Protein AF-A0AAU2PTD8-F1 (afdb_monomer_lite)

Secondary structure (DSSP, 8-state):
------------------PPPPPPPPPPP-------------------------------------------TTSPPPPEEEEEEETTEEEEEETTSS-EEEEETT-SSPEEEESSEEEEEEETTEEEEEETTT--EEEE-SSTT-EEEEE---SEEEE-SS-EEEE-TTS--EEEE-SSTT-EEEEES--S-EEE-SSS-EEEE-TTT--EEEESSSEEEEE---SEEEE-SS-EEEE-TTS--EEEEETTTTEEEEEE---S-EEESSSEEEE-TTT--EEEE-SSTT-EEEEE---SEEEEETTEEEEE-TTSS-EEEEEEETTEEEEEEEE----PPPPPHHHHHHHHHHHSS-SHHHHHHHHHHHHHHHTT---TT-------SSSSS-GGGSTTT---HHHHHHHHHHHHHHHHHH-HHHHHHSTTTHHHHHHHHHHHHHHHHHTS-SSHHHHHHHHHHHHHHHHHHHHHH--

Structure (mmCIF, N/CA/C/O backbone):
data_AF-A0AAU2PTD8-F1
#
_entry.id   AF-A0AAU2PTD8-F1
#
loop_
_atom_site.group_PDB
_atom_site.id
_atom_site.type_symbol
_atom_site.label_atom_id
_atom_site.label_alt_id
_atom_site.label_comp_id
_atom_site.label_asym_id
_atom_site.label_entity_id
_atom_site.label_seq_id
_atom_site.pdbx_PDB_ins_code
_atom_site.Cartn_x
_atom_site.Cartn_y
_atom_site.Cartn_z
_atom_site.occupancy
_atom_site.B_iso_or_equiv
_atom_site.auth_seq_id
_atom_site.auth_comp_id
_atom_site.auth_asym_id
_atom_site.auth_atom_id
_atom_site.pdbx_PDB_model_num
ATOM 1 N N . MET A 1 1 ? 17.741 69.490 -45.801 1.00 30.36 1 MET A N 1
ATOM 2 C CA . MET A 1 1 ? 17.774 70.678 -44.924 1.00 30.36 1 MET A CA 1
ATOM 3 C C . MET A 1 1 ? 16.450 70.742 -44.170 1.00 30.36 1 MET A C 1
ATOM 5 O O . MET A 1 1 ? 15.466 70.949 -44.853 1.00 30.36 1 MET A O 1
ATOM 9 N N . ILE A 1 2 ? 16.490 70.520 -42.837 1.00 29.53 2 ILE A N 1
ATOM 10 C CA . ILE A 1 2 ? 15.666 71.114 -41.740 1.00 29.53 2 ILE A CA 1
ATOM 11 C C . ILE A 1 2 ? 14.113 70.952 -41.813 1.00 29.53 2 ILE A C 1
ATOM 13 O O . ILE A 1 2 ? 13.587 71.040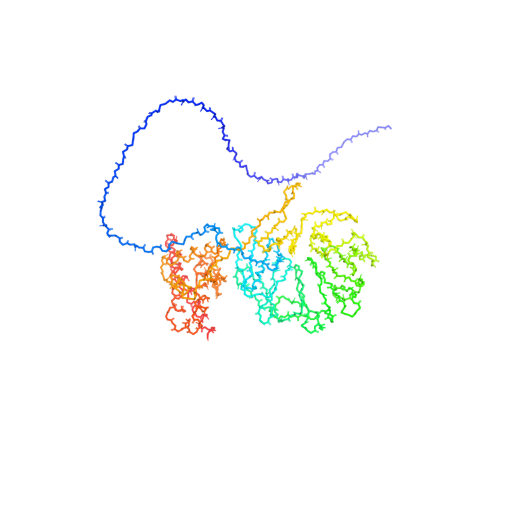 -42.914 1.00 29.53 2 ILE A O 1
ATOM 17 N N . PRO A 1 3 ? 13.312 70.846 -40.714 1.00 50.31 3 PRO A N 1
ATOM 18 C CA . PRO A 1 3 ? 13.574 70.595 -39.277 1.00 50.31 3 PRO A CA 1
ATOM 19 C C . PRO A 1 3 ? 12.683 69.512 -38.604 1.00 50.31 3 PRO A C 1
ATOM 21 O O . PRO A 1 3 ? 11.610 69.148 -39.076 1.00 50.31 3 PRO A O 1
ATOM 24 N N . SER A 1 4 ? 13.088 69.130 -37.387 1.00 35.03 4 SER A N 1
ATOM 25 C CA . SER A 1 4 ? 12.222 68.671 -36.287 1.00 35.03 4 SER A CA 1
ATOM 26 C C . SER A 1 4 ? 11.428 69.826 -35.659 1.00 35.03 4 SER A C 1
ATOM 28 O O . SER A 1 4 ? 12.061 70.827 -35.342 1.00 35.03 4 SER A O 1
ATOM 30 N N . VAL A 1 5 ? 10.133 69.651 -35.340 1.00 31.66 5 VAL A N 1
ATOM 31 C CA . VAL A 1 5 ? 9.431 70.294 -34.197 1.00 31.66 5 VAL A CA 1
ATOM 32 C C . VAL A 1 5 ? 8.249 69.418 -33.729 1.00 31.66 5 VAL A C 1
ATOM 34 O O . VAL A 1 5 ? 7.529 68.827 -34.526 1.00 31.66 5 VAL A O 1
ATOM 37 N N . CYS A 1 6 ? 8.100 69.357 -32.404 1.00 25.80 6 CYS A N 1
ATOM 38 C CA . CYS A 1 6 ? 7.093 68.716 -31.551 1.00 25.80 6 CYS A CA 1
ATOM 39 C C . CYS A 1 6 ? 5.627 69.165 -31.761 1.00 25.80 6 CYS A C 1
ATOM 41 O O . CYS A 1 6 ? 5.411 70.343 -32.016 1.00 25.80 6 CYS A O 1
ATOM 43 N N . HIS A 1 7 ? 4.633 68.316 -31.427 1.00 29.16 7 HIS A N 1
ATOM 44 C CA . HIS A 1 7 ? 3.738 68.498 -30.252 1.00 29.16 7 HIS A CA 1
ATOM 45 C C . HIS A 1 7 ? 2.638 67.415 -30.080 1.00 29.16 7 HIS A C 1
ATOM 47 O O . HIS A 1 7 ? 2.014 67.046 -31.062 1.00 29.16 7 HIS A O 1
ATOM 53 N N . ARG A 1 8 ? 2.411 67.037 -28.795 1.00 29.03 8 ARG A N 1
ATOM 54 C CA . ARG A 1 8 ? 1.146 66.757 -28.041 1.00 29.03 8 ARG A CA 1
ATOM 55 C C . ARG A 1 8 ? 0.090 65.785 -28.621 1.00 29.03 8 ARG A C 1
ATOM 57 O O . ARG A 1 8 ? -0.164 65.783 -29.808 1.00 29.03 8 ARG A O 1
ATOM 64 N N . ASP A 1 9 ? -0.670 64.995 -27.858 1.00 28.11 9 ASP A N 1
ATOM 65 C CA . ASP A 1 9 ? -0.844 64.807 -26.410 1.00 28.11 9 ASP A CA 1
ATOM 66 C C . ASP A 1 9 ? -1.723 63.557 -26.153 1.00 28.11 9 ASP A C 1
ATOM 68 O O . ASP A 1 9 ? -2.422 63.087 -27.049 1.00 28.11 9 ASP A O 1
ATOM 72 N N . THR A 1 10 ? -1.797 63.158 -24.879 1.00 31.73 10 THR A N 1
ATOM 73 C CA . THR A 1 10 ? -2.838 62.340 -24.206 1.00 31.73 10 THR A CA 1
ATOM 74 C C . THR A 1 10 ? -2.805 60.807 -24.307 1.00 31.73 10 THR A C 1
ATOM 76 O O . THR A 1 10 ? -2.897 60.202 -25.367 1.00 31.73 10 THR A O 1
ATOM 79 N N . GLY A 1 11 ? -2.762 60.171 -23.128 1.00 30.70 11 GLY A N 1
ATOM 80 C CA . GLY A 1 11 ? -2.991 58.736 -22.951 1.00 30.70 11 GLY A CA 1
ATOM 81 C C . GLY A 1 11 ? -2.596 58.235 -21.560 1.00 30.70 11 GLY A C 1
ATOM 82 O O . GLY A 1 11 ? -1.507 57.705 -21.376 1.00 30.70 11 GLY A O 1
ATOM 83 N N . GLN A 1 12 ? -3.472 58.437 -20.574 1.00 32.75 12 GLN A N 1
ATOM 84 C CA . GLN A 1 12 ? -3.375 57.884 -19.217 1.00 32.75 12 GLN A CA 1
ATOM 85 C C . GLN A 1 12 ? -3.265 56.346 -19.215 1.00 32.75 12 GLN A C 1
ATOM 87 O O . GLN A 1 12 ? -3.936 55.671 -19.988 1.00 32.75 12 GLN A O 1
ATOM 92 N N . GLY A 1 13 ? -2.481 55.794 -18.282 1.00 30.88 13 GLY A N 1
ATOM 93 C CA . GLY A 1 13 ? -2.400 54.351 -18.032 1.00 30.88 13 GLY A CA 1
ATOM 94 C C . GLY A 1 13 ? -1.381 53.998 -16.948 1.00 30.88 13 GLY A C 1
ATOM 95 O O . GLY A 1 13 ? -0.322 53.444 -17.232 1.00 30.88 13 GLY A O 1
ATOM 96 N N . THR A 1 14 ? -1.660 54.359 -15.695 1.00 33.62 14 THR A N 1
ATOM 97 C CA . THR A 1 14 ? -0.814 54.034 -14.540 1.00 33.62 14 THR A CA 1
ATOM 98 C C . THR A 1 14 ? -0.958 52.562 -14.137 1.00 33.62 14 THR A C 1
ATOM 100 O O . THR A 1 14 ? -2.019 52.084 -13.748 1.00 33.62 14 THR A O 1
ATOM 103 N N . SER A 1 15 ? 0.163 51.844 -14.213 1.00 31.89 15 SER A N 1
ATOM 104 C CA . SER A 1 15 ? 0.349 50.450 -13.800 1.00 31.89 15 SER A CA 1
ATOM 105 C C . SER A 1 15 ? 0.340 50.304 -12.272 1.00 31.89 15 SER A C 1
ATOM 107 O O . SER A 1 15 ? 1.250 50.782 -11.593 1.00 31.89 15 SER A O 1
ATOM 109 N N . THR A 1 16 ? -0.619 49.552 -11.731 1.00 31.94 16 THR A N 1
ATOM 110 C CA . THR A 1 16 ? -0.632 49.077 -10.338 1.00 31.94 16 THR A CA 1
ATOM 111 C C . THR A 1 16 ? -0.028 47.668 -10.254 1.00 31.94 16 THR A C 1
ATOM 113 O O . THR A 1 16 ? -0.615 46.694 -10.715 1.00 31.94 16 THR A O 1
ATOM 116 N N . ARG A 1 17 ? 1.153 47.535 -9.630 1.00 35.75 17 ARG A N 1
ATOM 117 C CA . ARG A 1 17 ? 1.683 46.257 -9.114 1.00 35.75 17 ARG A CA 1
ATOM 118 C C . ARG A 1 17 ? 1.595 46.272 -7.589 1.00 35.75 17 ARG A C 1
ATOM 120 O O . ARG A 1 17 ? 2.377 46.965 -6.941 1.00 35.75 17 ARG A O 1
ATOM 127 N N . HIS A 1 18 ? 0.705 45.471 -7.008 1.00 30.75 18 HIS A N 1
ATOM 128 C CA . HIS A 1 18 ? 0.739 45.170 -5.576 1.00 30.75 18 HIS A CA 1
ATOM 129 C C . HIS A 1 18 ? 1.688 43.992 -5.301 1.00 30.75 18 HIS A C 1
ATOM 131 O O . HIS A 1 18 ? 1.432 42.858 -5.691 1.00 30.75 18 HIS A O 1
ATOM 137 N N . ARG A 1 19 ? 2.802 44.279 -4.611 1.00 34.47 19 ARG A N 1
ATOM 138 C CA . ARG A 1 19 ? 3.629 43.292 -3.897 1.00 34.47 19 ARG A CA 1
ATOM 139 C C . ARG A 1 19 ? 2.979 42.985 -2.548 1.00 34.47 19 ARG A C 1
ATOM 141 O O . ARG A 1 19 ? 2.763 43.901 -1.757 1.00 34.47 19 ARG A O 1
ATOM 148 N N . ILE A 1 20 ? 2.747 41.708 -2.264 1.00 34.47 20 ILE A N 1
ATOM 149 C CA . ILE A 1 20 ? 2.309 41.223 -0.950 1.00 34.47 20 ILE A CA 1
ATOM 150 C C . ILE A 1 20 ? 3.534 41.060 -0.031 1.00 34.47 20 ILE A C 1
ATOM 152 O O . ILE A 1 20 ? 4.558 40.500 -0.424 1.00 34.47 20 ILE A O 1
ATOM 156 N N . ARG A 1 21 ? 3.428 41.613 1.186 1.00 29.44 21 ARG A N 1
ATOM 157 C CA . ARG A 1 21 ? 4.406 41.566 2.288 1.00 29.44 21 ARG A CA 1
ATOM 158 C C . ARG A 1 21 ? 4.310 40.236 3.052 1.00 29.44 21 ARG A C 1
ATOM 160 O O . ARG A 1 21 ? 3.214 39.822 3.403 1.00 29.44 21 ARG A O 1
ATOM 167 N N . LEU A 1 22 ? 5.457 39.657 3.413 1.00 38.09 22 LEU A N 1
ATOM 168 C CA . LEU A 1 22 ? 5.596 38.616 4.446 1.00 38.09 22 LEU A CA 1
ATOM 169 C C . LEU A 1 22 ? 6.032 39.245 5.791 1.00 38.09 22 LEU A C 1
ATOM 171 O O . LEU A 1 22 ? 6.786 40.226 5.776 1.00 38.09 22 LEU A O 1
ATOM 175 N N . PRO A 1 23 ? 5.608 38.711 6.955 1.00 41.09 23 PRO A N 1
ATOM 176 C CA . PRO A 1 23 ? 5.958 39.264 8.263 1.00 41.09 23 PRO A CA 1
ATOM 177 C C . PRO A 1 23 ? 7.328 38.788 8.789 1.00 41.09 23 PRO A C 1
ATOM 179 O O . PRO A 1 23 ? 7.708 37.623 8.683 1.00 41.09 23 PRO A O 1
ATOM 182 N N . ARG A 1 24 ? 8.059 39.731 9.402 1.00 32.91 24 ARG A N 1
ATOM 183 C CA . ARG A 1 24 ? 9.369 39.573 10.060 1.00 32.91 24 ARG A CA 1
ATOM 184 C C . ARG A 1 24 ? 9.270 38.729 11.342 1.00 32.91 24 ARG A C 1
ATOM 186 O O . ARG A 1 24 ? 8.546 39.107 12.259 1.00 32.91 24 ARG A O 1
ATOM 193 N N . ARG A 1 25 ? 10.084 37.671 11.465 1.00 35.69 25 ARG A N 1
ATOM 194 C CA . ARG A 1 25 ? 10.398 37.013 12.751 1.00 35.69 25 ARG A CA 1
ATOM 195 C C . ARG A 1 25 ? 11.592 37.703 13.422 1.00 35.69 25 ARG A C 1
ATOM 197 O O . ARG A 1 25 ? 12.616 37.937 12.785 1.00 35.69 25 ARG A O 1
ATOM 204 N N . ARG A 1 26 ? 11.435 38.041 14.706 1.00 34.62 26 ARG A N 1
ATOM 205 C CA . ARG A 1 26 ? 12.476 38.592 15.588 1.00 34.62 26 ARG A CA 1
ATOM 206 C C . ARG A 1 26 ? 13.475 37.496 15.972 1.00 34.62 26 ARG A C 1
ATOM 208 O O . ARG A 1 26 ? 13.079 36.439 16.447 1.00 34.62 26 ARG A O 1
ATOM 215 N N . THR A 1 27 ? 14.758 37.784 15.793 1.00 31.52 27 THR A N 1
ATOM 216 C CA . THR A 1 27 ? 15.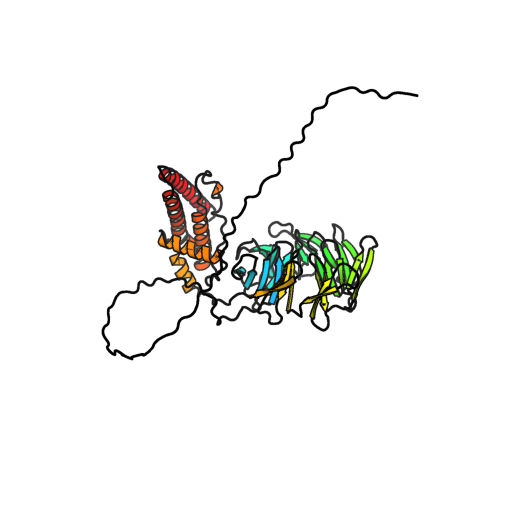895 37.010 16.300 1.00 31.52 27 THR A CA 1
ATOM 217 C C . THR A 1 27 ? 16.282 37.522 17.687 1.00 31.52 27 THR A C 1
ATOM 219 O O . THR A 1 27 ? 16.667 38.686 17.813 1.00 31.52 27 THR A O 1
ATOM 222 N N . SER A 1 28 ? 16.220 36.669 18.709 1.00 31.16 28 SER A N 1
ATOM 223 C CA . SER A 1 28 ? 16.804 36.947 20.026 1.00 31.16 28 SER A CA 1
ATOM 224 C C . SER A 1 28 ? 18.232 36.408 20.063 1.00 31.16 28 SER A C 1
ATOM 226 O O . SER A 1 28 ? 18.463 35.218 19.867 1.00 31.16 28 SER A O 1
ATOM 228 N N . ARG A 1 29 ? 19.188 37.317 20.269 1.00 31.12 29 ARG A N 1
ATOM 229 C CA . ARG A 1 29 ? 20.607 37.036 20.510 1.00 31.12 29 ARG A CA 1
ATOM 230 C C . ARG A 1 29 ? 20.781 36.640 21.979 1.00 31.12 29 ARG A C 1
ATOM 232 O O . ARG A 1 29 ? 20.329 37.383 22.844 1.00 31.12 29 ARG A O 1
ATOM 239 N N . ILE A 1 30 ? 21.461 35.529 22.255 1.00 30.81 30 ILE A N 1
ATOM 240 C CA . ILE A 1 30 ? 22.005 35.222 23.585 1.00 30.81 30 ILE A CA 1
ATOM 241 C C . ILE A 1 30 ? 23.521 35.377 23.484 1.00 30.81 30 ILE A C 1
ATOM 243 O O . ILE A 1 30 ? 24.163 34.762 22.634 1.00 30.81 30 ILE A O 1
ATOM 247 N N . ALA A 1 31 ? 24.052 36.286 24.298 1.00 27.58 31 ALA A N 1
ATOM 248 C CA . ALA A 1 31 ? 25.461 36.625 24.381 1.00 27.58 31 ALA A CA 1
ATOM 249 C C . ALA A 1 31 ? 26.183 35.701 25.369 1.00 27.58 31 ALA A C 1
ATOM 251 O O . ALA A 1 31 ? 25.667 35.384 26.438 1.00 27.58 31 ALA A O 1
ATOM 252 N N . CYS A 1 32 ? 27.395 35.314 24.985 1.00 24.17 32 CYS A N 1
ATOM 253 C CA . CYS A 1 32 ? 28.374 34.602 25.792 1.00 24.17 32 CYS A CA 1
ATOM 254 C C . CYS A 1 32 ? 28.997 35.572 26.809 1.00 24.17 32 CYS A C 1
ATOM 256 O O . CYS A 1 32 ? 29.481 36.625 26.399 1.00 24.17 32 CYS A O 1
ATOM 258 N N . TRP A 1 33 ? 29.032 35.213 28.093 1.00 25.52 33 TRP A N 1
ATOM 259 C CA . TRP A 1 33 ? 29.932 35.818 29.080 1.00 25.52 33 TRP A CA 1
ATOM 260 C C . TRP A 1 33 ? 30.565 34.714 29.925 1.00 25.52 33 TRP A C 1
ATOM 262 O O . TRP A 1 33 ? 29.876 33.926 30.566 1.00 25.52 33 TRP A O 1
ATOM 272 N N . SER A 1 34 ? 31.892 34.670 29.875 1.00 27.75 34 SER A N 1
ATOM 273 C CA . SER A 1 34 ? 32.759 33.872 30.734 1.00 27.75 34 SER A CA 1
ATOM 274 C C . SER A 1 34 ? 32.911 34.555 32.093 1.00 27.75 34 SER A C 1
ATOM 276 O O . SER A 1 34 ? 33.095 35.772 32.138 1.00 27.75 34 SER A O 1
ATOM 278 N N . LEU A 1 35 ? 32.940 33.788 33.187 1.00 29.16 35 LEU A N 1
ATOM 279 C CA . LEU A 1 35 ? 33.516 34.253 34.451 1.00 29.16 35 LEU A CA 1
ATOM 280 C C . LEU A 1 35 ? 34.161 33.096 35.234 1.00 29.16 35 LEU A C 1
ATOM 282 O O . LEU A 1 35 ? 33.493 32.188 35.710 1.00 29.16 35 LEU A O 1
ATOM 286 N N . VAL A 1 36 ? 35.496 33.149 35.235 1.00 29.03 36 VAL A N 1
ATOM 287 C CA . VAL A 1 36 ? 36.481 32.931 36.310 1.00 29.03 36 VAL A CA 1
ATOM 288 C C . VAL A 1 36 ? 36.145 31.958 37.454 1.00 29.03 36 VAL A C 1
ATOM 290 O O . VAL A 1 36 ? 35.213 32.147 38.227 1.00 29.03 36 VAL A O 1
ATOM 293 N N . ALA A 1 37 ? 37.047 30.986 37.614 1.00 30.36 37 ALA A N 1
ATOM 294 C CA . ALA A 1 37 ? 37.188 30.094 38.757 1.00 30.36 37 ALA A CA 1
ATOM 295 C C . ALA A 1 37 ? 37.747 30.798 40.009 1.00 30.36 37 ALA A C 1
ATOM 297 O O . ALA A 1 37 ? 38.669 31.607 39.909 1.00 30.36 37 ALA A O 1
ATOM 298 N N . ALA A 1 38 ? 37.282 30.382 41.189 1.00 29.92 38 ALA A N 1
ATOM 299 C CA . ALA A 1 38 ? 38.000 30.540 42.450 1.00 29.92 38 ALA A CA 1
ATOM 300 C C . ALA A 1 38 ? 37.833 29.273 43.308 1.00 29.92 38 ALA A C 1
ATOM 302 O O . ALA A 1 38 ? 36.726 28.785 43.523 1.00 29.92 38 ALA A O 1
ATOM 303 N N . LEU A 1 39 ? 38.971 28.737 43.745 1.00 31.95 39 LEU A N 1
ATOM 304 C CA . LEU A 1 39 ? 39.145 27.621 44.675 1.00 31.95 39 LEU A CA 1
ATOM 305 C C . LEU A 1 39 ? 38.942 28.093 46.124 1.00 31.95 39 LEU A C 1
ATOM 307 O O . LEU A 1 39 ? 39.404 29.185 46.443 1.00 31.95 39 LEU A O 1
ATOM 311 N N . ALA A 1 40 ? 38.382 27.243 46.999 1.00 31.17 40 ALA A N 1
ATOM 312 C CA . ALA A 1 40 ? 38.982 26.847 48.291 1.00 31.17 40 ALA A CA 1
ATOM 313 C C . ALA A 1 40 ? 37.997 26.112 49.229 1.00 31.17 40 ALA A C 1
ATOM 315 O O . ALA A 1 40 ? 36.891 26.586 49.461 1.00 31.17 40 ALA A O 1
ATOM 316 N N . GLY A 1 41 ? 38.502 25.031 49.848 1.00 30.06 41 GLY A N 1
ATOM 317 C CA . GLY A 1 41 ? 38.097 24.484 51.157 1.00 30.06 41 GLY A CA 1
ATOM 318 C C . GLY A 1 41 ? 36.835 23.610 51.150 1.00 30.06 41 GLY A C 1
ATOM 319 O O . GLY A 1 41 ? 35.798 24.028 50.672 1.00 30.06 41 GLY A O 1
ATOM 320 N N . GLY A 1 42 ? 36.794 22.383 51.662 1.00 32.41 42 GLY A N 1
ATOM 321 C CA . GLY A 1 42 ? 37.681 21.698 52.590 1.00 32.41 42 GLY A CA 1
ATOM 322 C C . GLY A 1 42 ? 36.838 21.027 53.681 1.00 32.41 42 GLY A C 1
ATOM 323 O O . GLY A 1 42 ? 36.066 21.697 54.352 1.00 32.41 42 GLY A O 1
ATOM 324 N N . VAL A 1 43 ? 37.095 19.732 53.884 1.00 34.81 43 VAL A N 1
ATOM 325 C CA . VAL A 1 43 ? 36.770 18.898 55.060 1.00 34.81 43 VAL A CA 1
ATOM 326 C C . VAL A 1 43 ? 35.331 18.369 55.174 1.00 34.81 43 VAL A C 1
ATOM 328 O O . VAL A 1 43 ? 34.383 19.081 55.484 1.00 34.81 43 VAL A O 1
ATOM 331 N N . GLY A 1 44 ? 35.206 17.054 54.971 1.00 30.86 44 GLY A N 1
ATOM 332 C CA . GLY A 1 44 ? 34.010 16.278 55.272 1.00 30.86 44 GLY A CA 1
ATOM 333 C C . GLY A 1 44 ? 33.955 15.803 56.722 1.00 30.86 44 GLY A C 1
ATOM 334 O O . GLY A 1 44 ? 34.986 15.663 57.373 1.00 30.86 44 GLY A O 1
ATOM 335 N N . TRP A 1 45 ? 32.742 15.492 57.174 1.00 32.59 45 TRP A N 1
ATOM 336 C CA . TRP A 1 45 ? 32.458 14.621 58.312 1.00 32.59 45 TRP A CA 1
ATOM 337 C C . TRP A 1 45 ? 31.225 13.776 57.984 1.00 32.59 45 TRP A C 1
ATOM 339 O O . TRP A 1 45 ? 30.209 14.286 57.516 1.00 32.59 45 TRP A O 1
ATOM 349 N N . ALA A 1 46 ? 31.358 12.469 58.193 1.00 37.09 46 ALA A N 1
ATOM 350 C CA . ALA A 1 46 ? 30.306 11.476 58.048 1.00 37.09 46 ALA A CA 1
ATOM 351 C C . ALA A 1 46 ? 29.415 11.461 59.293 1.00 37.09 46 ALA A C 1
ATOM 353 O O . ALA A 1 46 ? 29.944 11.430 60.401 1.00 37.09 46 ALA A O 1
ATOM 354 N N . ILE A 1 47 ? 28.092 11.394 59.116 1.00 35.59 47 ILE A N 1
ATOM 355 C CA . ILE A 1 47 ? 27.159 10.922 60.147 1.00 35.59 47 ILE A CA 1
ATOM 356 C C . ILE A 1 47 ? 26.037 10.140 59.449 1.00 35.59 47 ILE A C 1
ATOM 358 O O . ILE A 1 47 ? 25.267 10.687 58.662 1.00 35.59 47 ILE A O 1
ATOM 362 N N . THR A 1 48 ? 25.980 8.839 59.718 1.00 40.78 48 THR A N 1
ATOM 363 C CA . THR A 1 48 ? 24.826 7.968 59.462 1.00 40.78 48 THR A CA 1
ATOM 364 C C . THR A 1 48 ? 23.689 8.303 60.430 1.00 40.78 48 THR A C 1
ATOM 366 O O . THR A 1 48 ? 23.942 8.733 61.555 1.00 40.78 48 THR A O 1
ATOM 369 N N . PRO A 1 49 ? 22.436 7.993 60.065 1.00 40.69 49 PRO A N 1
ATOM 370 C CA . PRO A 1 49 ? 21.575 7.419 61.089 1.00 40.69 49 PRO A CA 1
ATOM 371 C C . PRO A 1 49 ? 20.827 6.179 60.600 1.00 40.69 49 PRO A C 1
ATOM 373 O O . PRO A 1 49 ? 20.106 6.176 59.605 1.00 40.69 49 PRO A O 1
ATOM 376 N N . THR A 1 50 ? 21.003 5.120 61.378 1.00 35.00 50 THR A N 1
ATOM 377 C CA . THR A 1 50 ? 20.112 3.971 61.517 1.00 35.00 50 THR A CA 1
ATOM 378 C C . THR A 1 50 ? 18.861 4.359 62.310 1.00 35.00 50 THR A C 1
ATOM 380 O O . THR A 1 50 ? 18.982 5.025 63.337 1.00 35.00 50 THR A O 1
ATOM 383 N N . GLY A 1 51 ? 17.689 3.859 61.913 1.00 33.09 51 GLY A N 1
ATOM 384 C CA . GLY A 1 51 ? 16.487 3.840 62.757 1.00 33.09 51 GLY A CA 1
ATOM 385 C C . GLY A 1 51 ? 15.197 3.536 61.974 1.00 33.09 51 GLY A C 1
ATOM 386 O O . GLY A 1 51 ? 14.891 4.286 61.050 1.00 33.09 51 GLY A O 1
ATOM 387 N N . PRO A 1 52 ? 14.439 2.469 62.305 1.00 47.47 52 PRO A N 1
ATOM 388 C CA . PRO A 1 52 ? 13.181 2.116 61.639 1.00 47.47 52 PRO A CA 1
ATOM 389 C C . PRO A 1 52 ? 11.938 2.539 62.449 1.00 47.47 52 PRO A C 1
ATOM 391 O O . PRO A 1 52 ? 11.991 2.509 63.675 1.00 47.47 52 PRO A O 1
ATOM 394 N N . ALA A 1 53 ? 10.830 2.869 61.759 1.00 31.70 53 ALA A N 1
ATOM 395 C CA . ALA A 1 53 ? 9.402 2.701 62.142 1.00 31.70 53 ALA A CA 1
ATOM 396 C C . ALA A 1 53 ? 8.492 3.707 61.385 1.00 31.70 53 ALA A C 1
ATOM 398 O O . ALA A 1 53 ? 8.983 4.759 60.981 1.00 31.70 53 ALA A O 1
ATOM 399 N N . PRO A 1 54 ? 7.154 3.528 61.326 1.00 38.69 54 PRO A N 1
ATOM 400 C CA . PRO A 1 54 ? 6.362 2.311 61.146 1.00 38.69 54 PRO A CA 1
ATOM 401 C C . PRO A 1 54 ? 5.339 2.446 59.986 1.00 38.69 54 PRO A C 1
ATOM 403 O O . PRO A 1 54 ? 5.226 3.470 59.317 1.00 38.69 54 PRO A O 1
ATOM 406 N N . ALA A 1 55 ? 4.587 1.368 59.755 1.00 36.12 55 ALA A N 1
ATOM 407 C CA . ALA A 1 55 ? 3.534 1.249 58.754 1.00 36.12 55 ALA A CA 1
ATOM 408 C C . ALA A 1 55 ? 2.396 2.272 58.938 1.00 36.12 55 ALA A C 1
ATOM 410 O O . ALA A 1 55 ? 1.767 2.337 59.993 1.00 36.12 55 ALA A O 1
ATOM 411 N N . GLY A 1 56 ? 2.092 3.006 57.867 1.00 28.72 56 GLY A N 1
ATOM 412 C CA . GLY A 1 56 ? 0.869 3.783 57.700 1.00 28.72 56 GLY A CA 1
ATOM 413 C C . GLY A 1 56 ? 0.133 3.293 56.460 1.00 28.72 56 GLY A C 1
ATOM 414 O O . GLY A 1 56 ? 0.595 3.493 55.338 1.00 28.72 56 GLY A O 1
ATOM 415 N N . ALA A 1 57 ? -0.992 2.616 56.670 1.00 38.16 57 ALA A N 1
ATOM 416 C CA . ALA A 1 57 ? -1.928 2.256 55.619 1.00 38.16 57 ALA A CA 1
ATOM 417 C C . ALA A 1 57 ? -2.610 3.526 55.087 1.00 38.16 57 ALA A C 1
ATOM 419 O O . ALA A 1 57 ? -3.304 4.220 55.826 1.00 38.16 57 ALA A O 1
ATOM 420 N N . ALA A 1 58 ? -2.434 3.809 53.800 1.00 32.12 58 ALA A N 1
ATOM 421 C CA . ALA A 1 58 ? -3.279 4.725 53.047 1.00 32.12 58 ALA A CA 1
ATOM 422 C C . ALA A 1 58 ? -3.475 4.129 51.650 1.00 32.12 58 ALA A C 1
ATOM 424 O O . ALA A 1 58 ? -2.509 3.769 50.975 1.00 32.12 58 ALA A O 1
ATOM 425 N N . GLY A 1 59 ? -4.742 3.938 51.280 1.00 29.62 59 GLY A N 1
ATOM 426 C CA . GLY A 1 59 ? -5.174 3.218 50.089 1.00 29.62 59 GLY A CA 1
ATOM 427 C C . GLY A 1 59 ? -4.543 3.745 48.804 1.00 29.62 59 GLY A C 1
ATOM 428 O O . GLY A 1 59 ? -4.543 4.945 48.533 1.00 29.62 59 GLY A O 1
ATOM 429 N N . ARG A 1 60 ? -4.032 2.817 47.991 1.00 30.06 60 ARG A N 1
ATOM 430 C CA . ARG A 1 60 ? -3.712 3.083 46.592 1.00 30.06 60 ARG A CA 1
ATOM 431 C C . ARG A 1 60 ? -5.026 3.187 45.827 1.00 30.06 60 ARG A C 1
ATOM 433 O O . ARG A 1 60 ? -5.743 2.206 45.678 1.00 30.06 60 ARG A O 1
ATOM 440 N N . ALA A 1 61 ? -5.338 4.391 45.361 1.00 30.72 61 ALA A N 1
ATOM 441 C CA . ALA A 1 61 ? -6.132 4.542 44.159 1.00 30.72 61 ALA A CA 1
ATOM 442 C C . ALA A 1 61 ? -5.271 4.017 43.004 1.00 30.72 61 ALA A C 1
ATOM 444 O O . ALA A 1 61 ? -4.232 4.607 42.700 1.00 30.72 61 ALA A O 1
ATOM 445 N N . ASP A 1 62 ? -5.672 2.897 42.408 1.00 30.34 62 ASP A N 1
ATOM 446 C CA . ASP A 1 62 ? -5.053 2.356 41.202 1.00 30.34 62 ASP A CA 1
ATOM 447 C C . ASP A 1 62 ? -5.379 3.277 40.021 1.00 30.34 62 ASP A C 1
ATOM 449 O O . ASP A 1 62 ? -6.303 3.063 39.237 1.00 30.34 62 ASP A O 1
ATOM 453 N N . THR A 1 63 ? -4.623 4.364 39.898 1.00 30.64 63 THR A N 1
ATOM 454 C CA . THR A 1 63 ? -4.504 5.084 38.640 1.00 30.64 63 THR A CA 1
ATOM 455 C C . THR A 1 63 ? -3.659 4.225 37.710 1.00 30.64 63 THR A C 1
ATOM 457 O O . THR A 1 63 ? -2.433 4.189 37.806 1.00 30.64 63 THR A O 1
ATOM 460 N N . VAL A 1 64 ? -4.317 3.529 36.780 1.00 33.94 64 VAL A N 1
ATOM 461 C CA . VAL A 1 64 ? -3.659 2.979 35.589 1.00 33.94 64 VAL A CA 1
ATOM 462 C C . VAL A 1 64 ? -3.173 4.171 34.765 1.00 33.94 64 VAL A C 1
ATOM 464 O O . VAL A 1 64 ? -3.862 4.702 33.895 1.00 33.94 64 VAL A O 1
ATOM 467 N N . ALA A 1 65 ? -1.994 4.673 35.120 1.00 32.50 65 ALA A N 1
ATOM 468 C CA . ALA A 1 65 ? -1.266 5.628 34.319 1.00 32.50 65 ALA A CA 1
ATOM 469 C C . ALA A 1 65 ? -0.828 4.895 33.053 1.00 32.50 65 ALA A C 1
ATOM 471 O O . ALA A 1 65 ? -0.077 3.923 33.115 1.00 32.50 65 ALA A O 1
ATOM 472 N N . ILE A 1 66 ? -1.303 5.368 31.902 1.00 37.94 66 ILE A N 1
ATOM 473 C CA . ILE A 1 66 ? -0.747 4.992 30.608 1.00 37.94 66 ILE A CA 1
ATOM 474 C C . ILE A 1 66 ? 0.691 5.513 30.628 1.00 37.94 66 ILE A C 1
ATOM 476 O O . ILE A 1 66 ? 0.940 6.698 30.393 1.00 37.94 66 ILE A O 1
ATOM 480 N N . ALA A 1 67 ? 1.635 4.655 31.008 1.00 31.80 67 ALA A N 1
ATOM 481 C CA . ALA A 1 67 ? 3.040 4.956 30.860 1.00 31.80 67 ALA A CA 1
ATOM 482 C C . ALA A 1 67 ? 3.272 5.107 29.357 1.00 31.80 67 ALA A C 1
ATOM 484 O O . ALA A 1 67 ? 3.132 4.151 28.596 1.00 31.80 67 ALA A O 1
ATOM 485 N N . ALA A 1 68 ? 3.572 6.329 28.918 1.00 34.94 68 ALA A N 1
ATOM 486 C CA . ALA A 1 68 ? 4.169 6.534 27.615 1.00 34.94 68 ALA A CA 1
ATOM 487 C C . ALA A 1 68 ? 5.464 5.720 27.622 1.00 34.94 68 ALA A C 1
ATOM 489 O O . ALA A 1 68 ? 6.431 6.102 28.282 1.00 34.94 68 ALA A O 1
ATOM 490 N N . ALA A 1 69 ? 5.440 4.563 26.964 1.00 33.34 69 ALA A N 1
ATOM 491 C CA . ALA A 1 69 ? 6.614 3.744 26.759 1.00 33.34 69 ALA A CA 1
ATOM 492 C C . ALA A 1 69 ? 7.594 4.565 25.915 1.00 33.34 69 ALA A C 1
ATOM 494 O O . ALA A 1 69 ? 7.533 4.591 24.687 1.00 33.34 69 ALA A O 1
ATOM 495 N N . ALA A 1 70 ? 8.479 5.296 26.592 1.00 32.31 70 ALA A N 1
ATOM 496 C CA . ALA A 1 70 ? 9.774 5.616 26.032 1.00 32.31 70 ALA A CA 1
ATOM 497 C C . ALA A 1 70 ? 10.387 4.281 25.602 1.00 32.31 70 ALA A C 1
ATOM 499 O O . ALA A 1 70 ? 10.321 3.319 26.364 1.00 32.31 70 ALA A O 1
ATOM 500 N N . ALA A 1 71 ? 10.889 4.218 24.369 1.00 33.38 71 ALA A N 1
ATOM 501 C CA . ALA A 1 71 ? 11.424 3.009 23.762 1.00 33.38 71 ALA A CA 1
ATOM 502 C C . ALA A 1 71 ? 12.386 2.289 24.724 1.00 33.38 71 ALA A C 1
ATOM 504 O O . ALA A 1 71 ? 13.535 2.698 24.888 1.00 33.38 71 ALA A O 1
ATOM 505 N N . SER A 1 72 ? 11.897 1.236 25.384 1.00 35.00 72 SER A N 1
ATOM 506 C CA . SER A 1 72 ? 12.744 0.304 26.117 1.00 35.00 72 SER A CA 1
ATOM 507 C C . SER A 1 72 ? 13.601 -0.459 25.101 1.00 35.00 72 SER A C 1
ATOM 509 O O . SER A 1 72 ? 13.078 -0.837 24.050 1.00 35.00 72 SER A O 1
ATOM 511 N N . PRO A 1 73 ? 14.885 -0.737 25.388 1.00 41.84 73 PRO A N 1
ATOM 512 C CA . PRO A 1 73 ? 15.775 -1.446 24.464 1.00 41.84 73 PRO A CA 1
ATOM 513 C C . PRO A 1 73 ? 15.411 -2.927 24.237 1.00 41.84 73 PRO A C 1
ATOM 515 O O . PRO A 1 73 ? 16.057 -3.585 23.428 1.00 41.84 73 PRO A O 1
ATOM 518 N N . ASP A 1 74 ? 14.390 -3.449 24.928 1.00 41.16 74 ASP A N 1
ATOM 519 C CA . ASP A 1 74 ? 14.142 -4.890 25.067 1.00 41.16 74 ASP A CA 1
ATOM 520 C C . ASP A 1 74 ? 13.002 -5.448 24.198 1.00 41.16 74 ASP A C 1
ATOM 522 O O . ASP A 1 74 ? 12.694 -6.638 24.276 1.00 41.16 74 ASP A O 1
ATOM 526 N N . HIS A 1 75 ? 12.389 -4.641 23.326 1.00 48.72 75 HIS A N 1
ATOM 527 C CA . HIS A 1 75 ? 11.477 -5.168 22.307 1.00 48.72 75 HIS A CA 1
ATOM 528 C C . HIS A 1 75 ? 12.207 -5.290 20.965 1.00 48.72 75 HIS A C 1
ATOM 530 O O . HIS A 1 75 ? 12.598 -4.269 20.394 1.00 48.72 75 HIS A O 1
ATOM 536 N N . PRO A 1 76 ? 12.413 -6.507 20.426 1.00 66.50 76 PRO A N 1
ATOM 537 C CA . PRO A 1 76 ? 13.072 -6.656 19.139 1.00 66.50 76 PRO A CA 1
ATOM 538 C C . PRO A 1 76 ? 12.223 -5.983 18.057 1.00 66.50 76 PRO A C 1
ATOM 540 O O . PRO A 1 76 ? 11.036 -6.265 17.932 1.00 66.50 76 PRO A O 1
ATOM 543 N N . ASN A 1 77 ? 12.836 -5.112 17.254 1.00 81.94 77 ASN A N 1
ATOM 544 C CA . ASN A 1 77 ? 12.183 -4.520 16.086 1.00 81.94 77 ASN A CA 1
ATOM 545 C C . ASN A 1 77 ? 11.556 -5.604 15.203 1.00 81.94 77 ASN A C 1
ATOM 547 O O . ASN A 1 77 ? 12.194 -6.637 14.949 1.00 81.94 77 ASN A O 1
ATOM 551 N N . VAL A 1 78 ? 10.352 -5.337 14.696 1.00 89.56 78 VAL A N 1
ATOM 552 C CA . VAL A 1 78 ? 9.665 -6.221 13.749 1.00 89.56 78 VAL A CA 1
ATOM 553 C C . VAL A 1 78 ? 10.527 -6.366 12.495 1.00 89.56 78 VAL A C 1
ATOM 555 O O . VAL A 1 78 ? 10.931 -5.376 11.881 1.00 89.56 78 VAL A O 1
ATOM 558 N N . ALA A 1 79 ? 10.841 -7.609 12.126 1.00 94.12 79 ALA A N 1
ATOM 559 C CA . ALA A 1 79 ? 11.518 -7.896 10.869 1.00 94.12 79 ALA A CA 1
ATOM 560 C C . ALA A 1 79 ? 10.529 -7.730 9.710 1.00 94.12 79 ALA A C 1
ATOM 562 O O . ALA A 1 79 ? 9.386 -8.173 9.802 1.00 94.12 79 ALA A O 1
ATOM 563 N N . MET A 1 80 ? 10.964 -7.107 8.619 1.00 96.25 80 MET A N 1
ATOM 564 C CA . MET A 1 80 ? 10.106 -6.779 7.478 1.00 96.25 80 MET A CA 1
ATOM 565 C C . MET A 1 80 ? 10.436 -7.640 6.258 1.00 96.25 80 MET A C 1
ATOM 567 O O . MET A 1 80 ? 11.595 -7.947 5.971 1.00 96.25 80 MET A O 1
ATOM 571 N N . GLU A 1 81 ? 9.417 -8.012 5.495 1.00 97.25 81 GLU A N 1
ATOM 572 C CA . GLU A 1 81 ? 9.594 -8.769 4.260 1.00 97.25 81 GLU A CA 1
ATOM 573 C C . GLU A 1 81 ? 9.631 -7.896 3.014 1.00 97.25 81 GLU A C 1
ATOM 575 O O . GLU A 1 81 ? 10.507 -8.072 2.161 1.00 97.25 81 GLU A O 1
ATOM 580 N N . GLN A 1 82 ? 8.690 -6.963 2.926 1.00 98.12 82 GLN A N 1
ATOM 581 C CA . GLN A 1 82 ? 8.465 -6.127 1.758 1.00 98.12 82 GLN A CA 1
ATOM 582 C C . GLN A 1 82 ? 8.314 -4.675 2.197 1.00 98.12 82 GLN A C 1
ATOM 584 O O . GLN A 1 82 ? 7.701 -4.399 3.226 1.00 98.12 82 GLN A O 1
ATOM 589 N N . ILE A 1 83 ? 8.820 -3.752 1.379 1.00 98.44 83 ILE A N 1
ATOM 590 C CA . ILE A 1 83 ? 8.464 -2.335 1.457 1.00 98.44 83 ILE A CA 1
ATOM 591 C C . ILE A 1 83 ? 7.846 -1.875 0.137 1.00 98.44 83 ILE A C 1
ATOM 593 O O . ILE A 1 83 ? 8.273 -2.306 -0.936 1.00 98.44 83 ILE A O 1
ATOM 597 N N . VAL A 1 84 ? 6.851 -0.997 0.216 1.00 98.00 84 VAL A N 1
ATOM 598 C CA . VAL A 1 84 ? 6.291 -0.248 -0.919 1.00 98.00 84 VAL A CA 1
ATOM 599 C C . VAL A 1 84 ? 6.173 1.224 -0.530 1.00 98.00 84 VAL A C 1
ATOM 601 O O . VAL A 1 84 ? 6.151 1.546 0.654 1.00 98.00 84 VAL A O 1
ATOM 604 N N . ALA A 1 85 ? 6.125 2.128 -1.504 1.00 96.56 85 ALA A N 1
ATOM 605 C CA . ALA A 1 85 ? 6.007 3.560 -1.249 1.00 96.56 85 ALA A CA 1
ATOM 606 C C . ALA A 1 85 ? 4.815 4.129 -2.015 1.00 96.56 85 ALA A C 1
ATOM 608 O O . ALA A 1 85 ? 4.580 3.735 -3.159 1.00 96.56 85 ALA A O 1
ATOM 609 N N . ALA A 1 86 ? 4.086 5.039 -1.376 1.00 95.19 86 ALA A N 1
ATOM 610 C CA . ALA A 1 86 ? 2.953 5.742 -1.959 1.00 95.19 86 ALA A CA 1
ATOM 611 C C . ALA A 1 86 ? 2.898 7.168 -1.405 1.00 95.19 86 ALA A C 1
ATOM 613 O O . ALA A 1 86 ? 2.995 7.358 -0.193 1.00 95.19 86 ALA A O 1
ATOM 614 N N . GLY A 1 87 ? 2.768 8.159 -2.285 1.00 92.88 87 GLY A N 1
ATOM 615 C CA . GLY A 1 87 ? 2.908 9.569 -1.937 1.00 92.88 87 GLY A CA 1
ATOM 616 C C . GLY A 1 87 ? 4.229 9.813 -1.213 1.00 92.88 87 GLY A C 1
ATOM 617 O O . GLY A 1 87 ? 5.285 9.400 -1.705 1.00 92.88 87 GLY A O 1
ATOM 618 N N . ASP A 1 88 ? 4.130 10.406 -0.025 1.00 92.31 88 ASP A N 1
ATOM 619 C CA . ASP A 1 88 ? 5.249 10.701 0.880 1.00 92.31 88 ASP A CA 1
ATOM 620 C C . ASP A 1 88 ? 5.428 9.647 2.000 1.00 92.31 88 ASP A C 1
ATOM 622 O O . ASP A 1 88 ? 6.234 9.830 2.920 1.00 92.31 88 ASP A O 1
ATOM 626 N N . SER A 1 89 ? 4.680 8.540 1.933 1.00 95.38 89 SER A N 1
ATOM 627 C CA . SER A 1 89 ? 4.705 7.445 2.906 1.00 95.38 89 SER A CA 1
ATOM 628 C C . SER A 1 89 ? 5.462 6.218 2.388 1.00 95.38 89 SER A C 1
ATOM 630 O O . SER A 1 89 ? 5.489 5.900 1.192 1.00 95.38 89 SER A O 1
ATOM 632 N N . VAL A 1 90 ? 6.016 5.453 3.328 1.00 97.44 90 VAL A N 1
ATOM 633 C CA . VAL A 1 90 ? 6.521 4.095 3.103 1.00 97.44 90 VAL A CA 1
ATOM 634 C C . VAL A 1 90 ? 5.728 3.106 3.944 1.00 97.44 90 VAL A C 1
ATOM 636 O O . VAL A 1 90 ? 5.445 3.342 5.117 1.00 97.44 90 VAL A O 1
ATOM 639 N N . PHE A 1 91 ? 5.389 1.978 3.335 1.00 98.06 91 PHE A N 1
ATOM 640 C CA . PHE A 1 91 ? 4.653 0.895 3.961 1.00 98.06 91 PHE A CA 1
ATOM 641 C C . PHE A 1 91 ? 5.528 -0.345 4.012 1.00 98.06 91 PHE A C 1
ATOM 643 O O . PHE A 1 91 ? 6.245 -0.642 3.055 1.00 98.06 91 PHE A O 1
ATOM 650 N N . ALA A 1 92 ? 5.455 -1.076 5.117 1.00 98.06 92 ALA A N 1
ATOM 651 C CA . ALA A 1 92 ? 6.235 -2.276 5.350 1.00 98.06 92 ALA A CA 1
ATOM 652 C C . ALA A 1 92 ? 5.339 -3.447 5.755 1.00 98.06 92 ALA A C 1
ATOM 654 O O . ALA A 1 92 ? 4.550 -3.336 6.692 1.00 98.06 92 ALA A O 1
ATOM 655 N N . LEU A 1 93 ? 5.495 -4.577 5.069 1.00 98.19 93 LEU A N 1
ATOM 656 C CA . LEU A 1 93 ? 4.902 -5.854 5.453 1.00 98.19 93 LEU A CA 1
ATOM 657 C C . LEU A 1 93 ? 5.841 -6.569 6.427 1.00 98.19 93 LEU A C 1
ATOM 659 O O . LEU A 1 93 ? 7.024 -6.744 6.119 1.00 98.19 93 LEU A O 1
ATOM 663 N N . ALA A 1 94 ? 5.329 -6.985 7.582 1.00 96.69 94 ALA A N 1
ATOM 664 C CA . ALA A 1 94 ? 6.068 -7.807 8.534 1.00 96.69 94 ALA A CA 1
ATOM 665 C C . ALA A 1 94 ? 6.419 -9.180 7.938 1.00 96.69 94 ALA A C 1
ATOM 667 O O . ALA A 1 94 ? 5.663 -9.737 7.145 1.00 96.69 94 ALA A O 1
ATOM 668 N N . ALA A 1 95 ? 7.558 -9.745 8.335 1.00 95.81 95 ALA A N 1
ATOM 669 C CA . ALA A 1 95 ? 8.043 -11.027 7.819 1.00 95.81 95 ALA A CA 1
ATOM 670 C C . ALA A 1 95 ? 7.202 -12.241 8.246 1.00 95.81 95 ALA A C 1
ATOM 672 O O . ALA A 1 95 ? 7.290 -13.294 7.627 1.00 95.81 95 ALA A O 1
ATOM 673 N N . ASP A 1 96 ? 6.373 -12.099 9.277 1.00 94.38 96 ASP A N 1
ATOM 674 C CA . ASP A 1 96 ? 5.370 -13.093 9.680 1.00 94.38 96 ASP A CA 1
ATOM 675 C C . ASP A 1 96 ? 4.019 -12.914 8.959 1.00 94.38 96 ASP A C 1
ATOM 677 O O . ASP A 1 96 ? 3.079 -13.678 9.192 1.00 94.38 96 ASP A O 1
ATOM 681 N N . HIS A 1 97 ? 3.919 -11.897 8.095 1.00 95.31 97 HIS A N 1
ATOM 682 C CA . HIS A 1 97 ? 2.727 -11.510 7.338 1.00 95.31 97 HIS A CA 1
ATOM 683 C C . HIS A 1 97 ? 1.547 -11.083 8.217 1.00 95.31 97 HIS A C 1
ATOM 685 O O . HIS A 1 97 ? 0.447 -10.918 7.706 1.00 95.31 97 HIS A O 1
ATOM 691 N N . GLN A 1 98 ? 1.746 -10.851 9.520 1.00 93.31 98 GLN A N 1
ATOM 692 C CA . GLN A 1 98 ? 0.657 -10.544 10.460 1.00 93.31 98 GLN A CA 1
ATOM 693 C C . GLN A 1 98 ? 0.319 -9.054 10.555 1.00 93.31 98 GLN A C 1
ATOM 695 O O . GLN A 1 98 ? -0.670 -8.673 11.192 1.00 93.31 98 GLN A O 1
ATOM 700 N N . ALA A 1 99 ? 1.132 -8.190 9.948 1.00 93.88 99 ALA A N 1
ATOM 701 C CA . ALA A 1 99 ? 0.921 -6.756 10.012 1.00 93.88 99 ALA A CA 1
ATOM 702 C C . ALA A 1 99 ? 1.516 -6.001 8.823 1.00 93.88 99 ALA A C 1
ATOM 704 O O . ALA A 1 99 ? 2.604 -6.315 8.333 1.00 93.88 99 ALA A O 1
ATOM 705 N N . VAL A 1 100 ? 0.823 -4.933 8.436 1.00 96.81 100 VAL A N 1
ATOM 706 C CA . VAL A 1 100 ? 1.346 -3.868 7.579 1.00 96.81 100 VAL A CA 1
ATOM 707 C C . VAL A 1 100 ? 1.489 -2.613 8.419 1.00 96.81 100 VAL A C 1
ATOM 709 O O . VAL A 1 100 ? 0.566 -2.241 9.149 1.00 96.81 100 VAL A O 1
ATOM 712 N N . TYR A 1 101 ? 2.630 -1.951 8.285 1.00 95.88 101 TYR A N 1
ATOM 713 C CA . TYR A 1 101 ? 2.935 -0.704 8.967 1.00 95.88 101 TYR A CA 1
ATOM 714 C C . TYR A 1 101 ? 3.141 0.429 7.973 1.00 95.88 101 TYR A C 1
ATOM 716 O O . TYR A 1 101 ? 3.699 0.207 6.903 1.00 95.88 101 TYR A O 1
ATOM 724 N N . GLU A 1 102 ? 2.744 1.635 8.350 1.00 96.12 102 GLU A N 1
ATOM 725 C CA . GLU A 1 102 ? 3.005 2.877 7.630 1.00 96.12 102 GLU A CA 1
ATOM 726 C C . GLU A 1 102 ? 3.990 3.745 8.417 1.00 96.12 102 GLU A C 1
ATOM 728 O O . GLU A 1 102 ? 3.942 3.803 9.649 1.00 96.12 102 GLU A O 1
ATOM 733 N N . TRP A 1 103 ? 4.864 4.438 7.693 1.00 95.19 103 TRP A N 1
ATOM 734 C CA . TRP A 1 103 ? 5.611 5.581 8.194 1.00 95.19 103 TRP A CA 1
ATOM 735 C C . TRP A 1 103 ? 5.501 6.746 7.215 1.00 95.19 103 TRP A C 1
ATOM 737 O O . TRP A 1 103 ? 5.764 6.583 6.019 1.00 95.19 103 TRP A O 1
ATOM 747 N N . SER A 1 104 ? 5.191 7.928 7.738 1.00 91.75 104 SER A N 1
ATOM 748 C CA . SER A 1 104 ? 5.154 9.181 6.982 1.00 91.75 104 SER A CA 1
ATOM 749 C C . SER A 1 104 ? 5.906 10.312 7.685 1.00 91.75 104 SER A C 1
ATOM 751 O O . SER A 1 104 ? 6.186 10.278 8.890 1.00 91.75 104 SER A O 1
ATOM 753 N N . GLU A 1 105 ? 6.282 11.338 6.918 1.00 83.56 105 GLU A N 1
ATOM 754 C CA . GLU A 1 105 ? 6.967 12.499 7.478 1.00 83.56 105 GLU A CA 1
ATOM 755 C C . GLU A 1 105 ? 6.070 13.231 8.492 1.00 83.56 105 GLU A C 1
ATOM 757 O O . GLU A 1 105 ? 4.939 13.607 8.207 1.00 83.56 105 GLU A O 1
ATOM 762 N N . GLY A 1 106 ? 6.590 13.440 9.704 1.00 79.94 106 GLY A N 1
ATOM 763 C CA . GLY A 1 106 ? 5.851 14.054 10.812 1.00 79.94 106 GLY A CA 1
ATOM 764 C C . GLY A 1 106 ? 5.256 13.052 11.805 1.00 79.94 106 GLY A C 1
ATOM 765 O O . GLY A 1 106 ? 4.906 13.456 12.915 1.00 79.94 106 GLY A O 1
ATOM 766 N N . GLN A 1 107 ? 5.219 11.756 11.476 1.00 82.12 107 GLN A N 1
ATOM 767 C CA . GLN A 1 107 ? 4.892 10.712 12.446 1.00 82.12 107 GLN A CA 1
ATOM 768 C C . GLN A 1 107 ? 6.075 10.435 13.379 1.00 82.12 107 GLN A C 1
ATOM 770 O O . GLN A 1 107 ? 7.240 10.416 12.972 1.00 82.12 107 GLN A O 1
ATOM 775 N N . ALA A 1 108 ? 5.767 10.213 14.659 1.00 78.56 108 ALA A N 1
ATOM 776 C CA . ALA A 1 108 ? 6.776 9.869 15.657 1.00 78.56 108 ALA A CA 1
ATOM 777 C C . ALA A 1 108 ? 7.242 8.410 15.527 1.00 78.56 108 ALA A C 1
ATOM 779 O O . ALA A 1 108 ? 8.412 8.124 15.765 1.00 78.56 108 ALA A O 1
ATOM 780 N N . ASN A 1 109 ? 6.337 7.506 15.142 1.00 86.94 109 ASN A N 1
ATOM 781 C CA . ASN A 1 109 ? 6.564 6.064 15.085 1.00 86.94 109 ASN A CA 1
ATOM 782 C C . ASN A 1 109 ? 5.882 5.456 13.857 1.00 86.94 109 ASN A C 1
ATOM 784 O O . ASN A 1 109 ? 4.998 6.069 13.265 1.00 86.94 109 ASN A O 1
ATOM 788 N N . TRP A 1 110 ? 6.268 4.223 13.529 1.00 92.75 110 TRP A N 1
ATOM 789 C CA . TRP A 1 110 ? 5.536 3.382 12.586 1.00 92.75 110 TRP A CA 1
ATOM 790 C C . TRP A 1 110 ? 4.156 3.029 13.142 1.00 92.75 110 TRP A C 1
ATOM 792 O O . TRP A 1 110 ? 4.048 2.547 14.271 1.00 92.75 110 TRP A O 1
ATOM 802 N N . GLN A 1 111 ? 3.115 3.215 12.339 1.00 90.44 111 GLN A N 1
ATOM 803 C CA . GLN A 1 111 ? 1.740 2.893 12.705 1.00 90.44 111 GLN A CA 1
ATOM 804 C C . GLN A 1 111 ? 1.316 1.575 12.062 1.00 90.44 111 GLN A C 1
ATOM 806 O O . GLN A 1 111 ? 1.509 1.392 10.866 1.00 90.44 111 GLN A O 1
ATOM 811 N N . LYS A 1 112 ? 0.715 0.650 12.822 1.00 91.38 112 LYS A N 1
ATOM 812 C CA . LYS A 1 112 ? 0.074 -0.532 12.226 1.00 91.38 112 LYS A CA 1
ATOM 813 C C . LYS A 1 112 ? -1.193 -0.083 11.499 1.00 91.38 112 LYS A C 1
ATOM 815 O O . LYS A 1 112 ? -2.059 0.532 12.116 1.00 91.38 112 LYS A O 1
ATOM 820 N N . VAL A 1 113 ? -1.294 -0.399 10.212 1.00 92.44 113 VAL A N 1
ATOM 821 C CA . VAL A 1 113 ? -2.413 0.011 9.348 1.00 92.44 113 VAL A CA 1
ATOM 822 C C . VAL A 1 113 ? -3.233 -1.162 8.827 1.00 92.44 113 VAL A C 1
ATOM 824 O O . VAL A 1 113 ? -4.364 -0.953 8.401 1.00 92.44 113 VAL A O 1
ATOM 827 N N . LYS A 1 114 ? -2.704 -2.390 8.859 1.00 92.94 114 LYS A N 1
ATOM 828 C CA . LYS A 1 114 ? -3.437 -3.617 8.508 1.00 92.94 114 LYS A CA 1
ATOM 829 C C . LYS A 1 114 ? -2.917 -4.804 9.315 1.00 92.94 114 LYS A C 1
ATOM 831 O O . LYS A 1 114 ? -1.757 -4.808 9.729 1.00 92.94 114 LYS A O 1
ATOM 836 N N . GLY A 1 115 ? -3.769 -5.807 9.516 1.00 91.62 115 GLY A N 1
ATOM 837 C CA . GLY A 1 115 ? -3.383 -7.135 9.998 1.00 91.62 115 GLY A CA 1
ATOM 838 C C . GLY A 1 115 ? -2.834 -8.043 8.889 1.00 91.62 115 GLY A C 1
ATOM 839 O O . GLY A 1 115 ? -2.162 -7.575 7.965 1.00 91.62 115 GLY A O 1
ATOM 840 N N . ALA A 1 116 ? -3.158 -9.334 8.995 1.00 94.31 116 ALA A N 1
ATOM 841 C CA . ALA A 1 116 ? -2.739 -10.416 8.106 1.00 94.31 116 ALA A CA 1
ATOM 842 C C . ALA A 1 116 ? -2.784 -10.035 6.611 1.00 94.31 116 ALA A C 1
ATOM 844 O O . ALA A 1 116 ? -3.827 -9.656 6.079 1.00 94.31 116 ALA A O 1
ATOM 845 N N . THR A 1 117 ? -1.639 -10.086 5.931 1.00 97.69 117 THR A N 1
ATOM 846 C CA . THR A 1 117 ? -1.479 -9.611 4.548 1.00 97.69 117 THR A CA 1
ATOM 847 C C . THR A 1 117 ? -0.426 -10.438 3.827 1.00 97.69 117 THR A C 1
ATOM 849 O O . THR A 1 117 ? 0.686 -10.575 4.313 1.00 97.69 117 THR A O 1
ATOM 852 N N . GLN A 1 118 ? -0.740 -10.932 2.631 1.00 97.31 118 GLN A N 1
ATOM 853 C CA . GLN A 1 118 ? 0.189 -11.743 1.841 1.00 97.31 118 GLN A CA 1
ATOM 854 C C . GLN A 1 118 ? 1.215 -10.900 1.072 1.00 97.31 118 GLN A C 1
ATOM 856 O O . GLN A 1 118 ? 2.360 -11.308 0.888 1.00 97.31 118 GLN A O 1
ATOM 861 N N . LYS A 1 119 ? 0.789 -9.759 0.518 1.00 97.94 119 LYS A N 1
ATOM 862 C CA . LYS A 1 119 ? 1.627 -8.939 -0.368 1.00 97.94 119 LYS A CA 1
ATOM 863 C C . LYS A 1 119 ? 1.095 -7.522 -0.495 1.00 97.94 119 LYS A C 1
ATOM 865 O O . LYS A 1 119 ? -0.116 -7.310 -0.448 1.00 97.94 119 LYS A O 1
ATOM 870 N N . LEU A 1 120 ? 1.996 -6.575 -0.735 1.00 98.50 120 LEU A N 1
ATOM 871 C CA . LEU A 1 120 ? 1.675 -5.178 -1.006 1.00 98.50 120 LEU A CA 1
ATOM 872 C C . LEU A 1 120 ? 1.945 -4.786 -2.463 1.00 98.50 120 LEU A C 1
ATOM 874 O O . LEU A 1 120 ? 2.892 -5.264 -3.094 1.00 98.50 120 LEU A O 1
ATOM 878 N N . TYR A 1 121 ? 1.143 -3.851 -2.961 1.00 97.62 121 TYR A N 1
ATOM 879 C CA . TYR A 1 121 ? 1.354 -3.112 -4.204 1.00 97.62 121 TYR A CA 1
ATOM 880 C C . TYR A 1 121 ? 1.112 -1.625 -3.938 1.00 97.62 121 TYR A C 1
ATOM 882 O O . TYR A 1 121 ? 0.334 -1.274 -3.055 1.00 97.62 121 TYR A O 1
ATOM 890 N N . ALA A 1 122 ? 1.750 -0.742 -4.698 1.00 95.94 122 ALA A N 1
ATOM 891 C CA . ALA A 1 122 ? 1.555 0.696 -4.549 1.00 95.94 122 ALA A CA 1
ATOM 892 C C . ALA A 1 122 ? 1.696 1.422 -5.887 1.00 95.94 122 ALA A C 1
ATOM 894 O O . ALA A 1 122 ? 2.386 0.944 -6.789 1.00 95.94 122 ALA A O 1
ATOM 895 N N . GLY A 1 123 ? 1.029 2.568 -6.001 1.00 92.06 123 GLY A N 1
ATOM 896 C CA . GLY A 1 123 ? 1.131 3.475 -7.139 1.00 92.06 123 GLY A CA 1
ATOM 897 C C . GLY A 1 123 ? 0.511 4.833 -6.812 1.00 92.06 123 GLY A C 1
ATOM 898 O O . GLY A 1 123 ? -0.576 4.896 -6.236 1.00 92.06 123 GLY A O 1
ATOM 899 N N . GLY A 1 124 ? 1.216 5.917 -7.162 1.00 89.75 124 GLY A N 1
ATOM 900 C CA . GLY A 1 124 ? 0.879 7.277 -6.714 1.00 89.75 124 GLY A CA 1
ATOM 901 C C . GLY A 1 124 ? 0.702 7.325 -5.205 1.00 89.75 124 GLY A C 1
ATOM 902 O O . GLY A 1 124 ? 1.589 6.887 -4.489 1.00 89.75 124 GLY A O 1
ATOM 903 N N . ASP A 1 125 ? -0.462 7.779 -4.748 1.00 92.25 125 ASP A N 1
ATOM 904 C CA . ASP A 1 125 ? -0.780 7.944 -3.323 1.00 92.25 125 ASP A CA 1
ATOM 905 C C . ASP A 1 125 ? -1.595 6.774 -2.750 1.00 92.25 125 ASP A C 1
ATOM 907 O O . ASP A 1 125 ? -2.208 6.890 -1.694 1.00 92.25 125 ASP A O 1
ATOM 911 N N . THR A 1 126 ? -1.681 5.645 -3.462 1.00 94.62 126 THR A N 1
ATOM 912 C CA . THR A 1 126 ? -2.505 4.503 -3.042 1.00 94.62 126 THR A CA 1
ATOM 913 C C . THR A 1 126 ? -1.677 3.247 -2.814 1.00 94.62 126 THR A C 1
ATOM 915 O O . THR A 1 126 ? -0.848 2.863 -3.643 1.00 94.62 126 THR A O 1
ATOM 918 N N . VAL A 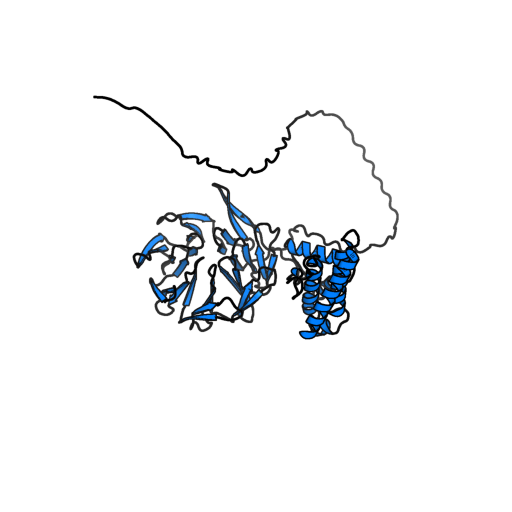1 127 ? -1.991 2.557 -1.717 1.00 97.81 127 VAL A N 1
ATOM 919 C CA . VAL A 1 127 ? -1.498 1.215 -1.398 1.00 97.81 127 VAL A CA 1
ATOM 920 C C . VAL A 1 127 ? -2.621 0.197 -1.526 1.00 97.81 127 VAL A C 1
ATOM 922 O O . VAL A 1 127 ? -3.781 0.455 -1.191 1.00 97.81 127 VAL A O 1
ATOM 925 N N . TYR A 1 128 ? -2.245 -0.981 -2.001 1.00 98.25 128 TYR A N 1
ATOM 926 C CA . TYR A 1 128 ? -3.096 -2.148 -2.112 1.00 98.25 128 TYR A CA 1
ATOM 927 C C . TYR A 1 128 ? -2.454 -3.318 -1.375 1.00 98.25 128 TYR A C 1
ATOM 929 O O . TYR A 1 128 ? -1.230 -3.470 -1.372 1.00 98.25 128 TYR A O 1
ATOM 937 N N . ALA A 1 129 ? -3.286 -4.159 -0.780 1.00 98.38 129 ALA A N 1
ATOM 938 C CA . ALA A 1 129 ? -2.869 -5.337 -0.041 1.00 98.38 129 ALA A CA 1
ATOM 939 C C . ALA A 1 129 ? -3.619 -6.563 -0.558 1.00 98.38 129 ALA A C 1
ATOM 941 O O . ALA A 1 129 ? -4.803 -6.476 -0.872 1.00 98.38 129 ALA A O 1
ATOM 942 N N . ILE A 1 130 ? -2.929 -7.695 -0.633 1.00 98.31 130 ILE A N 1
ATOM 943 C CA . ILE A 1 130 ? -3.553 -8.994 -0.880 1.00 98.31 130 ILE A CA 1
ATOM 944 C C . ILE A 1 130 ? -3.888 -9.614 0.467 1.00 98.31 130 ILE A C 1
ATOM 946 O O . ILE A 1 130 ? -2.991 -9.848 1.281 1.00 98.31 130 ILE A O 1
ATOM 950 N N . GLU A 1 131 ? -5.174 -9.842 0.704 1.00 96.44 131 GLU A N 1
ATOM 951 C CA . GLU A 1 131 ? -5.682 -10.445 1.929 1.00 96.44 131 GLU A CA 1
ATOM 952 C C . GLU A 1 131 ? -5.115 -11.860 2.090 1.00 96.44 131 GLU A C 1
ATOM 954 O O . GLU A 1 131 ? -5.165 -12.679 1.166 1.00 96.44 131 GLU A O 1
ATOM 959 N N . GLN A 1 132 ? -4.571 -12.159 3.270 1.00 93.75 132 GLN A N 1
ATOM 960 C CA . GLN A 1 132 ? -4.076 -13.500 3.557 1.00 93.75 132 GLN A CA 1
ATOM 961 C C . GLN A 1 132 ? -5.258 -14.480 3.641 1.00 93.75 132 GLN A C 1
ATOM 963 O O . GLN A 1 132 ? -6.251 -14.226 4.315 1.00 93.75 132 GLN A O 1
ATOM 968 N N . GLY A 1 133 ? -5.160 -15.620 2.956 1.00 92.81 133 GLY A N 1
ATOM 969 C CA . GLY A 1 133 ? -6.211 -16.641 2.936 1.00 92.81 133 GLY A CA 1
ATOM 970 C C . GLY A 1 133 ? -7.143 -16.521 1.731 1.00 92.81 133 GLY A C 1
ATOM 971 O O . GLY A 1 133 ? -7.122 -17.413 0.887 1.00 92.81 133 GLY A O 1
ATOM 972 N N . SER A 1 134 ? -7.933 -15.444 1.618 1.00 95.38 134 SER A N 1
ATOM 973 C CA . SER A 1 134 ? -8.852 -15.290 0.473 1.00 95.38 134 SER A CA 1
ATOM 974 C C . SER A 1 134 ? -8.132 -14.921 -0.824 1.00 95.38 134 SER A C 1
ATOM 976 O O . SER A 1 134 ? -8.600 -15.283 -1.901 1.00 95.38 134 SER A O 1
ATOM 978 N N . GLY A 1 135 ? -6.997 -14.219 -0.729 1.00 96.12 135 GLY A N 1
ATOM 979 C CA . GLY A 1 135 ? -6.280 -13.670 -1.878 1.00 96.12 135 GLY A CA 1
ATOM 980 C C . GLY A 1 135 ? -6.957 -12.443 -2.493 1.00 96.12 135 GLY A C 1
ATOM 981 O O . GLY A 1 135 ? -6.520 -11.984 -3.546 1.00 96.12 135 GLY A O 1
ATOM 982 N N . ASP A 1 136 ? -8.011 -11.913 -1.869 1.00 97.94 136 ASP A N 1
ATOM 983 C CA . ASP A 1 136 ? -8.702 -10.716 -2.344 1.00 97.94 136 ASP A CA 1
ATOM 984 C C . ASP A 1 136 ? -7.773 -9.498 -2.348 1.00 97.94 136 ASP A C 1
ATOM 986 O O . ASP A 1 136 ? -6.913 -9.340 -1.479 1.00 97.94 136 ASP A O 1
ATOM 990 N N . ILE A 1 137 ? -7.974 -8.598 -3.309 1.00 98.25 137 ILE A N 1
ATOM 991 C CA . ILE A 1 137 ? -7.268 -7.321 -3.347 1.00 98.25 137 ILE A CA 1
ATOM 992 C C . ILE A 1 137 ? -8.057 -6.247 -2.597 1.00 98.25 137 ILE A C 1
ATOM 994 O O . ILE A 1 137 ? -9.224 -5.950 -2.877 1.00 98.25 137 ILE A O 1
ATOM 998 N N . MET A 1 138 ? -7.364 -5.628 -1.651 1.00 98.00 138 MET A N 1
ATOM 999 C CA . MET A 1 138 ? -7.864 -4.595 -0.762 1.00 98.00 138 MET A CA 1
ATOM 1000 C C . MET A 1 138 ? -7.192 -3.264 -1.096 1.00 98.00 138 MET A C 1
ATOM 1002 O O . MET A 1 138 ? -5.982 -3.216 -1.316 1.00 98.00 138 MET A O 1
ATOM 1006 N N . LYS A 1 139 ? -7.955 -2.172 -1.103 1.00 97.56 139 LYS A N 1
ATOM 1007 C CA . LYS A 1 139 ? -7.455 -0.802 -1.269 1.00 97.56 139 LYS A CA 1
ATOM 1008 C C . LYS A 1 139 ? -7.446 -0.082 0.075 1.00 97.56 139 LYS A C 1
ATOM 1010 O O . LYS A 1 139 ? -8.461 -0.101 0.771 1.00 97.56 139 LYS A O 1
ATOM 1015 N N . TYR A 1 140 ? -6.336 0.576 0.400 1.00 96.00 140 TYR A N 1
ATOM 1016 C CA . TYR A 1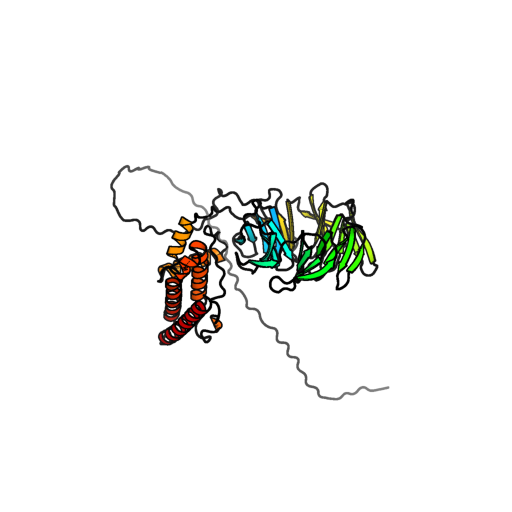 140 ? -6.229 1.388 1.611 1.00 96.00 140 TYR A CA 1
ATOM 1017 C C . TYR A 1 140 ? -7.120 2.637 1.523 1.00 96.00 140 TYR A C 1
ATOM 1019 O O . TYR A 1 140 ? -7.130 3.314 0.490 1.00 96.00 140 TYR A O 1
ATOM 1027 N N . GLY A 1 141 ? -7.885 2.911 2.583 1.00 90.81 141 GLY A N 1
ATOM 1028 C CA . GLY A 1 141 ? -8.776 4.071 2.700 1.00 90.81 141 GLY A CA 1
ATOM 1029 C C . GLY A 1 141 ? -8.071 5.354 3.148 1.00 90.81 141 GLY A C 1
ATOM 1030 O O . GLY A 1 141 ? -8.504 6.440 2.778 1.00 90.81 141 GLY A O 1
ATOM 1031 N N . GLY A 1 142 ? -6.936 5.222 3.841 1.00 86.81 142 GLY A N 1
ATOM 1032 C CA . GLY A 1 142 ? -6.140 6.339 4.358 1.00 86.81 142 GLY A CA 1
ATOM 1033 C C . GLY A 1 142 ? -6.038 6.346 5.882 1.00 86.81 142 GLY A C 1
ATOM 1034 O O . GLY A 1 142 ? -5.054 6.862 6.405 1.00 86.81 142 GLY A O 1
ATOM 1035 N N . ASP A 1 143 ? -6.989 5.715 6.575 1.00 83.88 143 ASP A N 1
ATOM 1036 C CA . ASP A 1 143 ? -6.932 5.512 8.022 1.00 83.88 143 ASP A CA 1
ATOM 1037 C C . ASP A 1 143 ? -6.529 4.073 8.402 1.00 83.88 143 ASP A C 1
ATOM 1039 O O . ASP A 1 143 ? -6.868 3.110 7.703 1.00 83.88 143 ASP A O 1
ATOM 1043 N N . PRO A 1 144 ? -5.860 3.874 9.555 1.00 85.62 144 PRO A N 1
ATOM 1044 C CA . PRO A 1 144 ? -5.517 2.547 10.053 1.00 85.62 144 PRO A CA 1
ATOM 1045 C C . PRO A 1 144 ? -6.723 1.603 10.121 1.00 85.62 144 PRO A C 1
ATOM 1047 O O . PRO A 1 144 ? -7.777 1.941 10.661 1.00 85.62 144 PRO A O 1
ATOM 1050 N N . ASN A 1 145 ? -6.532 0.381 9.624 1.00 82.94 145 ASN A N 1
ATOM 1051 C CA . ASN A 1 145 ? -7.540 -0.672 9.483 1.00 82.94 145 ASN A CA 1
ATOM 1052 C C . ASN A 1 145 ? -8.695 -0.352 8.516 1.00 82.94 145 ASN A C 1
ATOM 1054 O O . ASN A 1 145 ? -9.596 -1.178 8.365 1.00 82.94 145 ASN A O 1
ATOM 1058 N N . GLU A 1 146 ? -8.656 0.770 7.795 1.00 88.94 146 GLU A N 1
ATOM 1059 C CA . GLU A 1 146 ? -9.620 1.081 6.744 1.00 88.94 146 GLU A CA 1
ATOM 1060 C C . GLU A 1 146 ? -9.164 0.491 5.402 1.00 88.94 146 GLU A C 1
ATOM 1062 O O . GLU A 1 146 ? -8.356 1.063 4.667 1.00 88.94 146 GLU A O 1
ATOM 1067 N N . TRP A 1 147 ? -9.690 -0.688 5.073 1.00 93.25 147 TRP A N 1
ATOM 1068 C CA . TRP A 1 147 ? -9.375 -1.389 3.831 1.00 93.25 147 TRP A CA 1
ATOM 1069 C C . TRP A 1 147 ? -10.646 -1.845 3.139 1.00 93.25 147 TRP A C 1
ATOM 1071 O O . TRP A 1 147 ? -11.434 -2.605 3.695 1.00 93.25 147 TRP A O 1
ATOM 1081 N N . ASN A 1 148 ? -10.813 -1.418 1.894 1.00 94.75 148 ASN A N 1
ATOM 1082 C CA . ASN A 1 148 ? -11.982 -1.745 1.094 1.00 94.75 148 ASN A CA 1
ATOM 1083 C C . ASN A 1 148 ? -11.644 -2.871 0.122 1.00 94.75 148 ASN A C 1
ATOM 1085 O O . ASN A 1 148 ? -10.676 -2.763 -0.635 1.00 94.75 148 ASN A O 1
ATOM 1089 N N . ARG A 1 149 ? -12.451 -3.934 0.110 1.00 96.56 149 ARG A N 1
ATOM 1090 C CA . ARG A 1 149 ? -12.332 -4.992 -0.897 1.00 96.56 149 ARG A CA 1
ATOM 1091 C C . ARG A 1 149 ? -12.698 -4.424 -2.262 1.00 96.56 149 ARG A C 1
ATOM 1093 O O . ARG A 1 149 ? -13.800 -3.911 -2.440 1.00 96.56 149 ARG A O 1
ATOM 1100 N N . ILE A 1 150 ? -11.775 -4.528 -3.213 1.00 98.00 150 ILE A N 1
ATOM 1101 C CA . ILE A 1 150 ? -11.966 -4.018 -4.577 1.00 98.00 150 ILE A CA 1
ATOM 1102 C C . ILE A 1 150 ? -11.836 -5.102 -5.643 1.00 98.00 150 ILE A C 1
ATOM 1104 O O . ILE A 1 150 ? -11.953 -4.789 -6.820 1.00 98.00 150 ILE A O 1
ATOM 1108 N N . GLY A 1 151 ? -11.558 -6.350 -5.270 1.00 97.44 151 GLY A N 1
ATOM 1109 C CA . GLY A 1 151 ? -11.366 -7.431 -6.229 1.00 97.44 151 GLY A CA 1
ATOM 1110 C C . GLY A 1 151 ? -11.085 -8.776 -5.590 1.00 97.44 151 GLY A C 1
ATOM 1111 O O . GLY A 1 151 ? -10.643 -8.850 -4.446 1.00 97.44 151 GLY A O 1
ATOM 1112 N N . GLY A 1 152 ? -11.322 -9.830 -6.368 1.00 96.62 152 GLY A N 1
ATOM 1113 C CA . GLY A 1 152 ? -10.863 -11.182 -6.060 1.00 96.62 152 GLY A CA 1
ATOM 1114 C C . GLY A 1 152 ? -9.361 -11.394 -6.296 1.00 96.62 152 GLY A C 1
ATOM 1115 O O . GLY A 1 152 ? -8.642 -10.450 -6.641 1.00 96.62 152 GLY A O 1
ATOM 1116 N N . PRO A 1 153 ? -8.890 -12.648 -6.172 1.00 96.38 153 PRO A N 1
ATOM 1117 C CA . PRO A 1 153 ? -7.507 -13.010 -6.448 1.00 96.38 153 PRO A CA 1
ATOM 1118 C C . PRO A 1 153 ? -7.050 -12.645 -7.856 1.00 96.38 153 PRO A C 1
ATOM 1120 O O . PRO A 1 153 ? -7.797 -12.763 -8.828 1.00 96.38 153 PRO A O 1
ATOM 1123 N N . GLY A 1 154 ? -5.779 -12.266 -7.968 1.00 95.44 154 GLY A N 1
ATOM 1124 C CA . GLY A 1 154 ? -5.079 -12.049 -9.229 1.00 95.44 154 GLY A CA 1
ATOM 1125 C C . GLY A 1 154 ? -3.681 -12.652 -9.174 1.00 95.44 154 GLY A C 1
ATOM 1126 O O . GLY A 1 154 ? -3.093 -12.774 -8.100 1.00 95.44 154 GLY A O 1
ATOM 1127 N N . ALA A 1 155 ? -3.138 -13.029 -10.330 1.00 96.00 155 ALA A N 1
ATOM 1128 C CA . ALA A 1 155 ? -1.781 -13.567 -10.424 1.00 96.00 155 ALA A CA 1
ATOM 1129 C C . ALA A 1 155 ? -0.722 -12.496 -10.104 1.00 96.00 155 ALA A C 1
ATOM 1131 O O . ALA A 1 155 ? 0.285 -12.763 -9.451 1.00 96.00 155 ALA A O 1
ATOM 1132 N N . THR A 1 156 ? -0.959 -11.262 -10.550 1.00 96.38 156 THR A N 1
ATOM 1133 C CA . THR A 1 156 ? -0.147 -10.089 -10.216 1.00 96.38 156 THR A CA 1
ATOM 1134 C C . THR A 1 156 ? -0.959 -8.817 -10.424 1.00 96.38 156 THR A C 1
ATOM 1136 O O . THR A 1 156 ? -1.947 -8.817 -11.165 1.00 96.38 156 THR A O 1
ATOM 1139 N N . PHE A 1 157 ? -0.511 -7.732 -9.802 1.00 97.25 157 PHE A N 1
ATOM 1140 C CA . PHE A 1 157 ? -1.098 -6.408 -9.936 1.00 97.25 157 PHE A CA 1
ATOM 1141 C C . PHE A 1 157 ? -0.017 -5.371 -10.226 1.00 97.25 157 PHE A C 1
ATOM 1143 O O . PHE A 1 157 ? 1.138 -5.522 -9.829 1.00 97.25 157 PHE A O 1
ATOM 1150 N N . ALA A 1 158 ? -0.401 -4.305 -10.915 1.00 95.75 158 ALA A N 1
ATOM 1151 C CA . ALA A 1 158 ? 0.464 -3.167 -11.179 1.00 95.75 158 ALA A CA 1
ATOM 1152 C C . ALA A 1 158 ? -0.354 -1.880 -11.079 1.00 95.75 158 ALA A C 1
ATOM 1154 O O . ALA A 1 158 ? -1.423 -1.759 -11.685 1.00 95.75 158 ALA A O 1
ATOM 1155 N N . ALA A 1 159 ? 0.137 -0.929 -10.292 1.00 95.00 159 ALA A N 1
ATOM 1156 C CA . ALA A 1 159 ? -0.539 0.330 -10.037 1.00 95.00 159 ALA A CA 1
ATOM 1157 C C . ALA A 1 159 ? 0.253 1.497 -10.627 1.00 95.00 159 ALA A C 1
ATOM 1159 O O . ALA A 1 159 ? 1.484 1.518 -10.620 1.00 95.00 159 ALA A O 1
ATOM 1160 N N . THR A 1 160 ? -0.480 2.470 -11.146 1.00 91.75 160 THR A N 1
ATOM 1161 C CA . THR A 1 160 ? 0.018 3.800 -11.492 1.00 91.75 160 THR A CA 1
ATOM 1162 C C . THR A 1 160 ? -0.522 4.811 -10.481 1.00 91.75 160 THR A C 1
ATOM 1164 O O . THR A 1 160 ? -1.238 4.431 -9.555 1.00 91.75 160 THR A O 1
ATOM 1167 N N . SER A 1 161 ? -0.276 6.111 -10.672 1.00 88.56 161 SER A N 1
ATOM 1168 C CA . SER A 1 161 ? -0.914 7.140 -9.834 1.00 88.56 161 SER A CA 1
ATOM 1169 C C . SER A 1 161 ? -2.435 7.220 -9.954 1.00 88.56 161 SER A C 1
ATOM 1171 O O . SER A 1 161 ? -3.088 7.813 -9.101 1.00 88.56 161 SER A O 1
ATOM 1173 N N . LYS A 1 162 ? -3.022 6.659 -11.018 1.00 88.25 162 LYS A N 1
ATOM 1174 C CA . LYS A 1 162 ? -4.457 6.815 -11.324 1.00 88.25 162 LYS A CA 1
ATOM 1175 C C . LYS A 1 162 ? -5.175 5.512 -11.633 1.00 88.25 162 LYS A C 1
ATOM 1177 O O . LYS A 1 162 ? -6.404 5.507 -11.710 1.00 88.25 162 LYS A O 1
ATOM 1182 N N . LYS A 1 163 ? -4.440 4.441 -11.916 1.00 93.19 163 LYS A N 1
ATOM 1183 C CA . LYS A 1 163 ? -4.984 3.186 -12.432 1.00 93.19 163 LYS A CA 1
ATOM 1184 C C . LYS A 1 163 ? -4.398 2.011 -11.677 1.00 93.19 163 LYS A C 1
ATOM 1186 O O . LYS A 1 163 ? -3.255 2.048 -11.241 1.00 93.19 163 LYS A O 1
ATOM 1191 N N . LEU A 1 164 ? -5.194 0.959 -11.575 1.00 96.75 164 LEU A N 1
ATOM 1192 C CA . LEU A 1 164 ? -4.774 -0.336 -11.075 1.00 96.75 164 LEU A CA 1
ATOM 1193 C C . LEU A 1 164 ? -5.122 -1.371 -12.135 1.00 96.75 164 LEU A C 1
ATOM 1195 O O . LEU A 1 164 ? -6.246 -1.393 -12.644 1.00 96.75 164 LEU A O 1
ATOM 1199 N N . TYR A 1 165 ? -4.151 -2.214 -12.448 1.00 97.56 165 TYR A N 1
ATOM 1200 C CA . TYR A 1 165 ? -4.294 -3.312 -13.385 1.00 97.56 165 TYR A CA 1
ATOM 1201 C C . TYR A 1 165 ? -3.974 -4.631 -12.694 1.00 97.56 165 TYR A C 1
ATOM 1203 O O . TYR A 1 165 ? -3.168 -4.671 -11.763 1.00 97.56 165 TYR A O 1
ATOM 1211 N N . GLY A 1 166 ? -4.593 -5.706 -13.164 1.00 97.94 166 GLY A N 1
ATOM 1212 C CA . GLY A 1 166 ? -4.375 -7.051 -12.651 1.00 97.94 166 GLY A CA 1
ATOM 1213 C C . GLY A 1 166 ? -4.374 -8.087 -13.764 1.00 97.94 166 GLY A C 1
ATOM 1214 O O . GLY A 1 166 ? -5.055 -7.918 -14.779 1.00 97.94 166 GLY A O 1
ATOM 1215 N N . ILE A 1 167 ? -3.613 -9.159 -13.563 1.00 98.25 167 ILE A N 1
ATOM 1216 C CA . ILE A 1 167 ? -3.706 -10.379 -14.369 1.00 98.25 167 ILE A CA 1
ATOM 1217 C C . ILE A 1 167 ? -4.619 -11.359 -13.633 1.00 98.25 167 ILE A C 1
ATOM 1219 O O . ILE A 1 167 ? -4.434 -11.593 -12.436 1.00 98.25 167 ILE A O 1
ATOM 1223 N N . SER A 1 168 ? -5.592 -11.942 -14.336 1.00 96.88 168 SER A N 1
ATOM 1224 C CA . SER A 1 168 ? -6.465 -12.971 -13.758 1.00 96.88 168 SER A CA 1
ATOM 1225 C C . SER A 1 168 ? -5.657 -14.177 -13.245 1.00 96.88 168 SER A C 1
ATOM 1227 O O . SER A 1 168 ? -4.597 -14.472 -13.797 1.00 96.88 168 SER A O 1
ATOM 1229 N N . PRO A 1 169 ? -6.134 -14.922 -12.230 1.00 95.75 169 PRO A N 1
ATOM 1230 C CA . PRO A 1 169 ? -5.399 -16.066 -11.673 1.00 95.75 169 PRO A CA 1
ATOM 1231 C C . PRO A 1 169 ? -4.997 -17.131 -12.704 1.00 95.75 169 PRO A C 1
ATOM 1233 O O . PRO A 1 169 ? -3.968 -17.781 -12.566 1.00 95.75 169 PRO A O 1
ATOM 1236 N N . ASP A 1 170 ? -5.787 -17.296 -13.766 1.00 95.44 170 ASP A N 1
ATOM 1237 C CA . ASP A 1 170 ? -5.528 -18.235 -14.863 1.00 95.44 170 ASP A CA 1
ATOM 1238 C C . ASP A 1 170 ? -4.649 -17.657 -15.995 1.00 95.44 170 ASP A C 1
ATOM 1240 O O . ASP A 1 170 ? -4.478 -18.291 -17.046 1.00 95.44 170 ASP A O 1
ATOM 1244 N N . HIS A 1 171 ? -4.110 -16.447 -15.802 1.00 95.06 171 HIS A N 1
ATOM 1245 C CA . HIS A 1 171 ? -3.298 -15.694 -16.760 1.00 95.06 171 HIS A CA 1
ATOM 1246 C C . HIS A 1 171 ? -3.977 -15.450 -18.120 1.00 95.06 171 HIS A C 1
ATOM 1248 O O . HIS A 1 171 ? -3.299 -15.264 -19.136 1.00 95.06 171 HIS A O 1
ATOM 1254 N N . LYS A 1 172 ? -5.316 -15.482 -18.187 1.00 95.38 172 LYS A N 1
ATOM 1255 C CA . LYS A 1 172 ? -6.055 -15.291 -19.447 1.00 95.38 172 LYS A CA 1
ATOM 1256 C C . LYS A 1 172 ? -6.383 -13.848 -19.773 1.00 95.38 172 LYS A C 1
ATOM 1258 O O . LYS A 1 172 ? -6.554 -13.546 -20.952 1.00 95.38 172 LYS A O 1
ATOM 1263 N N . LEU A 1 173 ? -6.501 -12.993 -18.765 1.00 97.31 173 LEU A N 1
ATOM 1264 C CA . LEU A 1 173 ? -7.027 -11.644 -18.924 1.00 97.31 173 LEU A CA 1
ATOM 1265 C C . LEU A 1 173 ? -6.137 -10.624 -18.223 1.00 97.31 173 LEU A C 1
ATOM 1267 O O . LEU A 1 173 ? -5.714 -10.838 -17.086 1.00 97.31 173 LEU A O 1
ATOM 1271 N N . VAL A 1 174 ? -5.949 -9.480 -18.878 1.00 98.00 174 VAL A N 1
ATOM 1272 C CA . VAL A 1 174 ? -5.507 -8.241 -18.235 1.00 98.00 174 VAL A CA 1
ATOM 1273 C C . VAL A 1 174 ? -6.735 -7.373 -17.987 1.00 98.00 174 VAL A C 1
ATOM 1275 O O . VAL A 1 174 ? -7.506 -7.073 -18.907 1.00 98.00 174 VAL A O 1
ATOM 1278 N N . MET A 1 175 ? -6.906 -6.960 -16.737 1.00 97.81 175 MET A N 1
ATOM 1279 C CA . MET A 1 175 ? -8.068 -6.230 -16.242 1.00 97.81 175 MET A CA 1
ATOM 1280 C C . MET A 1 175 ? -7.645 -4.867 -15.681 1.00 97.81 175 MET A C 1
ATOM 1282 O O . MET A 1 175 ? -6.590 -4.753 -15.065 1.00 97.81 175 MET A O 1
ATOM 1286 N N . GLU A 1 176 ? -8.476 -3.843 -15.863 1.00 97.31 176 GLU A N 1
ATOM 1287 C CA . GLU A 1 176 ? -8.342 -2.511 -15.263 1.00 97.31 176 GLU A CA 1
ATOM 1288 C C . GLU A 1 176 ? -9.437 -2.308 -14.213 1.00 97.31 176 GLU A C 1
ATOM 1290 O O . GLU A 1 176 ? -10.626 -2.477 -14.504 1.00 97.31 176 GLU A O 1
ATOM 1295 N N . TYR A 1 177 ? -9.051 -1.898 -13.007 1.00 97.44 177 TYR A N 1
ATOM 1296 C CA . TYR A 1 177 ? -9.999 -1.526 -11.967 1.00 97.44 177 TYR A CA 1
ATOM 1297 C C . TYR A 1 177 ? -10.732 -0.239 -12.356 1.00 97.44 177 TYR A C 1
ATOM 1299 O O . TYR A 1 177 ? -10.118 0.776 -12.698 1.00 97.44 177 TYR A O 1
ATOM 1307 N N . THR A 1 178 ? -12.062 -0.256 -12.292 1.00 95.81 178 THR A N 1
ATOM 1308 C CA . THR A 1 178 ? -12.878 0.892 -12.718 1.00 95.81 178 THR A CA 1
ATOM 1309 C C . THR A 1 178 ? -12.907 2.033 -11.702 1.00 95.81 178 THR A C 1
ATOM 1311 O O . THR A 1 178 ? -13.338 3.136 -12.044 1.00 95.81 178 THR A O 1
ATOM 1314 N N . GLY A 1 179 ? -12.445 1.789 -10.472 1.00 93.25 179 GLY A N 1
ATOM 1315 C CA . GLY A 1 179 ? -12.497 2.751 -9.372 1.00 93.25 179 GLY A CA 1
ATOM 1316 C C . GLY A 1 179 ? -13.758 2.656 -8.510 1.00 93.25 179 GLY A C 1
ATOM 1317 O O . GLY A 1 179 ? -13.885 3.443 -7.575 1.00 93.25 179 GLY A O 1
ATOM 1318 N N . LYS A 1 180 ? -14.681 1.731 -8.805 1.00 91.38 180 LYS A N 1
ATOM 1319 C CA . LYS A 1 180 ? -15.936 1.552 -8.062 1.00 91.38 180 LYS A CA 1
ATOM 1320 C C . LYS A 1 180 ? -16.120 0.100 -7.626 1.00 91.38 180 LYS A C 1
ATOM 1322 O O . LYS A 1 180 ? -16.141 -0.782 -8.480 1.00 91.38 180 LYS A O 1
ATOM 1327 N N . GLY A 1 181 ? -16.337 -0.109 -6.325 1.00 91.62 181 GLY A N 1
ATOM 1328 C CA . GLY A 1 181 ? -16.658 -1.414 -5.738 1.00 91.62 181 GLY A CA 1
ATOM 1329 C C . GLY A 1 181 ? -15.696 -2.521 -6.172 1.00 91.62 181 GLY A C 1
ATOM 1330 O O . GLY A 1 181 ? -14.498 -2.294 -6.284 1.00 91.62 181 GLY A O 1
ATOM 1331 N N . ASP A 1 182 ? -16.238 -3.700 -6.463 1.00 95.81 182 ASP A N 1
ATOM 1332 C CA . ASP A 1 182 ? -15.518 -4.797 -7.115 1.00 95.81 182 ASP A CA 1
ATOM 1333 C C . ASP A 1 182 ? -15.890 -4.856 -8.604 1.00 95.81 182 ASP A C 1
ATOM 1335 O O . ASP A 1 182 ? -16.585 -5.758 -9.071 1.00 95.81 182 ASP A O 1
ATOM 1339 N N . VAL A 1 183 ? -15.516 -3.814 -9.353 1.00 97.00 183 VAL A N 1
ATOM 1340 C CA . VAL A 1 183 ? -15.802 -3.733 -10.790 1.00 97.00 183 VAL A CA 1
ATOM 1341 C C . VAL A 1 183 ? -14.517 -3.529 -11.579 1.00 97.00 183 VAL A C 1
ATOM 1343 O O . VAL A 1 183 ? -13.849 -2.492 -11.485 1.00 97.00 183 VAL A O 1
ATOM 1346 N N . TRP A 1 184 ? -14.226 -4.507 -12.434 1.00 98.00 184 TRP A N 1
ATOM 1347 C CA . TRP A 1 184 ? -13.056 -4.558 -13.304 1.00 98.00 184 TRP A CA 1
ATOM 1348 C C . TRP A 1 184 ? -13.472 -4.671 -14.765 1.00 98.00 184 TRP A C 1
ATOM 1350 O O . TRP A 1 184 ? -14.411 -5.387 -15.113 1.00 98.00 184 TRP A O 1
ATOM 1360 N N . ARG A 1 185 ? -12.748 -3.984 -15.646 1.00 97.00 185 ARG A N 1
ATOM 1361 C CA . ARG A 1 185 ? -12.970 -4.020 -17.093 1.00 97.00 185 ARG A CA 1
ATOM 1362 C C . ARG A 1 185 ? -11.810 -4.728 -17.774 1.00 97.00 185 ARG A C 1
ATOM 1364 O O . ARG A 1 185 ? -10.655 -4.397 -17.527 1.00 97.00 185 ARG A O 1
ATOM 1371 N N . LYS A 1 186 ? -12.111 -5.651 -18.685 1.00 97.25 186 LYS A N 1
ATOM 1372 C CA . LYS A 1 186 ? -11.097 -6.274 -19.541 1.00 97.25 186 LYS A CA 1
ATOM 1373 C C . LYS A 1 186 ? -10.425 -5.225 -20.427 1.00 97.25 186 LYS A C 1
ATOM 1375 O O . LYS A 1 186 ? -11.112 -4.464 -21.107 1.00 97.25 186 LYS A O 1
ATOM 1380 N N . VAL A 1 187 ? -9.096 -5.224 -20.442 1.00 97.06 187 VAL A N 1
ATOM 1381 C CA . VAL A 1 187 ? -8.282 -4.365 -21.319 1.00 97.06 187 VAL A CA 1
ATOM 1382 C C . VAL A 1 187 ? -7.304 -5.154 -22.183 1.00 97.06 187 VAL A C 1
ATOM 1384 O O . VAL A 1 187 ? -6.814 -4.616 -23.170 1.00 97.06 187 VAL A O 1
ATOM 1387 N N . GLY A 1 188 ? -7.044 -6.426 -21.877 1.00 95.94 188 GLY A N 1
ATOM 1388 C CA . GLY A 1 188 ? -6.179 -7.290 -22.680 1.00 95.94 188 GLY A CA 1
ATOM 1389 C C . GLY A 1 188 ? -6.419 -8.778 -22.438 1.00 95.94 188 GLY A C 1
ATOM 1390 O O . GLY A 1 188 ? -7.186 -9.164 -21.554 1.00 95.94 188 GLY A O 1
ATOM 1391 N N . ASP A 1 189 ? -5.764 -9.597 -23.256 1.00 94.12 189 ASP A N 1
ATOM 1392 C CA . ASP A 1 189 ? -5.749 -11.059 -23.139 1.00 94.12 189 ASP A CA 1
ATOM 1393 C C . ASP A 1 189 ? -4.534 -11.524 -22.315 1.00 94.12 189 ASP A C 1
ATOM 1395 O O . ASP A 1 189 ? -4.151 -10.861 -21.356 1.00 94.12 189 ASP A O 1
ATOM 1399 N N . ARG A 1 190 ? -3.944 -12.679 -22.646 1.00 95.00 190 ARG A N 1
ATOM 1400 C CA . ARG A 1 190 ? -2.894 -13.326 -21.850 1.00 95.00 190 ARG A CA 1
ATOM 1401 C C . ARG A 1 190 ? -1.665 -12.429 -21.688 1.00 95.00 190 ARG A C 1
ATOM 1403 O O . ARG A 1 190 ? -1.080 -11.988 -22.674 1.00 95.00 190 ARG A O 1
ATOM 1410 N N . ALA A 1 191 ? -1.225 -12.269 -20.447 1.00 96.38 191 ALA A N 1
ATOM 1411 C CA . ALA A 1 191 ? 0.019 -11.605 -20.086 1.00 96.38 191 ALA A CA 1
ATOM 1412 C C . ALA A 1 191 ? 0.760 -12.432 -19.030 1.00 96.38 191 ALA A C 1
ATOM 1414 O O . ALA A 1 191 ? 0.147 -13.145 -18.231 1.00 96.38 191 ALA A O 1
ATOM 1415 N N . GLU A 1 192 ? 2.085 -12.343 -19.033 1.00 94.81 192 GLU A N 1
ATOM 1416 C CA . GLU A 1 192 ? 2.925 -12.947 -17.998 1.00 94.81 192 GLU A CA 1
ATOM 1417 C C . GLU A 1 192 ? 3.167 -11.979 -16.841 1.00 94.81 192 GLU A C 1
ATOM 1419 O O . GLU A 1 192 ? 2.925 -12.322 -15.690 1.00 94.81 192 GLU A O 1
ATOM 1424 N N . ASN A 1 193 ? 3.591 -10.756 -17.167 1.00 95.94 193 ASN A N 1
ATOM 1425 C CA . ASN A 1 193 ? 3.919 -9.703 -16.212 1.00 95.94 193 ASN A CA 1
ATOM 1426 C C . ASN A 1 193 ? 3.298 -8.376 -16.646 1.00 95.94 193 ASN A C 1
ATOM 1428 O O . ASN A 1 193 ? 3.053 -8.169 -17.837 1.00 95.94 193 ASN A O 1
ATOM 1432 N N . LEU A 1 194 ? 3.096 -7.477 -15.681 1.00 97.00 194 LEU A N 1
ATOM 1433 C CA . LEU A 1 194 ? 2.685 -6.093 -15.908 1.00 97.00 194 LEU A CA 1
ATOM 1434 C C . LEU A 1 194 ? 3.761 -5.141 -15.392 1.00 97.00 194 LEU A C 1
ATOM 1436 O O . LEU A 1 194 ? 4.339 -5.372 -14.331 1.00 97.00 194 LEU A O 1
ATOM 1440 N N . TYR A 1 195 ? 3.969 -4.047 -16.118 1.00 95.50 195 TYR A N 1
ATOM 1441 C CA . TYR A 1 195 ? 4.856 -2.960 -15.722 1.00 95.50 195 TYR A CA 1
ATOM 1442 C C . TYR A 1 195 ? 4.128 -1.635 -15.891 1.00 95.50 195 TYR A C 1
ATOM 1444 O O . TYR A 1 195 ? 3.541 -1.355 -16.940 1.00 95.50 195 TYR A O 1
ATOM 1452 N N . THR A 1 196 ? 4.178 -0.818 -14.851 1.00 93.12 196 THR A N 1
ATOM 1453 C CA . THR A 1 196 ? 3.548 0.498 -14.803 1.00 93.12 196 THR A CA 1
ATOM 1454 C C . THR A 1 196 ? 4.564 1.549 -14.390 1.00 93.12 196 THR A C 1
ATOM 1456 O O . THR A 1 196 ? 5.566 1.245 -13.743 1.00 93.12 196 THR A O 1
ATOM 1459 N N . GLY A 1 197 ? 4.311 2.787 -14.808 1.00 83.19 197 GLY A N 1
ATOM 1460 C CA . GLY A 1 197 ? 5.014 3.971 -14.318 1.00 83.19 197 GLY A CA 1
ATOM 1461 C C . GLY A 1 197 ? 4.085 4.856 -13.493 1.00 83.19 197 GLY A C 1
ATOM 1462 O O . GLY A 1 197 ? 2.937 4.478 -13.239 1.00 83.19 197 GLY A O 1
ATOM 1463 N N . PRO A 1 198 ? 4.537 6.055 -13.102 1.00 74.31 198 PRO A N 1
ATOM 1464 C CA . PRO A 1 198 ? 3.710 6.944 -12.300 1.00 74.31 198 PRO A CA 1
ATOM 1465 C C . PRO A 1 198 ? 2.477 7.462 -13.064 1.00 74.31 198 PRO A C 1
ATOM 1467 O O . PRO A 1 198 ? 1.437 7.647 -12.440 1.00 74.31 198 PRO A O 1
ATOM 1470 N N . ASP A 1 199 ? 2.515 7.628 -14.394 1.00 79.88 199 ASP A N 1
ATOM 1471 C CA . ASP A 1 199 ? 1.342 8.037 -15.199 1.00 79.88 199 ASP A CA 1
ATOM 1472 C C . ASP A 1 199 ? 0.579 6.845 -15.832 1.00 79.88 199 ASP A C 1
ATOM 1474 O O . ASP A 1 199 ? 0.548 5.754 -15.282 1.00 79.88 199 ASP A O 1
ATOM 1478 N N . LYS A 1 200 ? -0.118 6.998 -16.966 1.00 74.62 200 LYS A N 1
ATOM 1479 C CA . LYS A 1 200 ? -1.069 5.991 -17.483 1.00 74.62 200 LYS A CA 1
ATOM 1480 C C . LYS A 1 200 ? -0.426 4.804 -18.201 1.00 74.62 200 LYS A C 1
ATOM 1482 O O . LYS A 1 200 ? -1.156 3.946 -18.694 1.00 74.62 200 LYS A O 1
ATOM 1487 N N . ALA A 1 201 ? 0.898 4.764 -18.309 1.00 84.06 201 ALA A N 1
ATOM 1488 C CA . ALA A 1 201 ? 1.575 3.752 -19.101 1.00 84.06 201 ALA A CA 1
ATOM 1489 C C . ALA A 1 201 ? 1.397 2.355 -18.485 1.00 84.06 201 ALA A C 1
ATOM 1491 O O . ALA A 1 201 ? 1.758 2.125 -17.331 1.00 84.06 201 ALA A O 1
ATOM 1492 N N . LEU A 1 202 ? 0.862 1.432 -19.285 1.00 94.12 202 LEU A N 1
ATOM 1493 C CA . LEU A 1 202 ? 0.790 0.011 -18.978 1.00 94.12 202 LEU A CA 1
ATOM 1494 C C . LEU A 1 202 ? 1.579 -0.750 -20.038 1.00 94.12 202 LEU A C 1
ATOM 1496 O O . LEU A 1 202 ? 1.334 -0.596 -21.236 1.00 94.12 202 LEU A O 1
ATOM 1500 N N . TYR A 1 203 ? 2.493 -1.592 -19.584 1.00 96.25 203 TYR A N 1
ATOM 1501 C CA . TYR A 1 203 ? 3.200 -2.547 -20.417 1.00 96.25 203 TYR A CA 1
ATOM 1502 C C . TYR A 1 203 ? 2.952 -3.956 -19.901 1.00 96.25 203 TYR A C 1
ATOM 1504 O O . TYR A 1 203 ? 2.733 -4.160 -18.706 1.00 96.25 203 TYR A O 1
ATOM 1512 N N . ALA A 1 204 ? 3.005 -4.928 -20.801 1.00 97.31 204 ALA A N 1
ATOM 1513 C CA . ALA A 1 204 ? 2.892 -6.332 -20.456 1.00 97.31 204 ALA A CA 1
ATOM 1514 C C . ALA A 1 204 ? 3.892 -7.175 -21.245 1.00 97.31 204 ALA A C 1
ATOM 1516 O O . ALA A 1 204 ? 4.238 -6.844 -22.380 1.00 97.31 204 ALA A O 1
ATOM 1517 N N . THR A 1 205 ? 4.324 -8.280 -20.647 1.00 97.31 205 THR A N 1
ATOM 1518 C CA . THR A 1 205 ? 5.111 -9.298 -21.349 1.00 97.31 205 THR A CA 1
ATOM 1519 C C . THR A 1 205 ? 4.177 -10.346 -21.932 1.00 97.31 205 THR A C 1
ATOM 1521 O O . THR A 1 205 ? 3.347 -10.916 -21.215 1.00 97.31 205 THR A O 1
ATOM 1524 N N . ASN A 1 206 ? 4.322 -10.622 -23.224 1.00 95.12 206 ASN A N 1
ATOM 1525 C CA . ASN A 1 206 ? 3.634 -11.724 -23.879 1.00 95.12 206 ASN A CA 1
ATOM 1526 C C . ASN A 1 206 ? 4.159 -13.061 -23.320 1.00 95.12 206 ASN A C 1
ATOM 1528 O O . ASN A 1 206 ? 5.363 -13.311 -23.370 1.00 95.12 206 ASN A O 1
ATOM 1532 N N . PRO A 1 207 ? 3.293 -13.954 -22.814 1.00 94.25 207 PRO A N 1
ATOM 1533 C CA . PRO A 1 207 ? 3.741 -15.184 -22.167 1.00 94.25 207 PRO A CA 1
ATOM 1534 C C . PRO A 1 207 ? 4.420 -16.183 -23.114 1.00 94.25 207 PRO A C 1
ATOM 1536 O O . PRO A 1 207 ? 5.127 -17.066 -22.623 1.00 94.25 207 PRO A O 1
ATOM 1539 N N . VAL A 1 208 ? 4.209 -16.064 -24.432 1.00 93.25 208 VAL A N 1
ATOM 1540 C CA . VAL A 1 208 ? 4.703 -17.008 -25.447 1.00 93.25 208 VAL A CA 1
ATOM 1541 C C . VAL A 1 208 ? 6.088 -16.611 -25.950 1.00 93.25 208 VAL A C 1
ATOM 1543 O O . VAL A 1 208 ? 7.051 -17.341 -25.740 1.00 93.25 208 VAL A O 1
ATOM 1546 N N . ASP A 1 209 ? 6.194 -15.458 -26.607 1.00 95.12 209 ASP A N 1
ATOM 1547 C CA . ASP A 1 209 ? 7.434 -15.000 -27.249 1.00 95.12 209 ASP A CA 1
ATOM 1548 C C . ASP A 1 209 ? 8.253 -14.041 -26.375 1.00 95.12 209 ASP A C 1
ATOM 1550 O O . ASP A 1 209 ? 9.328 -13.599 -26.779 1.00 95.12 209 ASP A O 1
ATOM 1554 N N . LYS A 1 210 ? 7.748 -13.721 -25.176 1.00 95.56 210 LYS A N 1
ATOM 1555 C CA . LYS A 1 210 ? 8.339 -12.780 -24.217 1.00 95.56 210 LYS A CA 1
ATOM 1556 C C . LYS A 1 210 ? 8.491 -11.356 -24.759 1.00 95.56 210 LYS A C 1
ATOM 1558 O O . LYS A 1 210 ? 9.184 -10.552 -24.144 1.00 95.56 210 LYS A O 1
ATOM 1563 N N . SER A 1 211 ? 7.842 -11.011 -25.873 1.00 96.56 211 SER A N 1
ATOM 1564 C CA . SER A 1 211 ? 7.823 -9.641 -26.390 1.00 96.56 211 SER A CA 1
ATOM 1565 C C . SER A 1 211 ? 7.155 -8.683 -25.404 1.00 96.56 211 SER A C 1
ATOM 1567 O O . SER A 1 211 ? 6.248 -9.060 -24.655 1.00 96.56 211 SER A O 1
ATOM 1569 N N . ILE A 1 212 ? 7.606 -7.430 -25.406 1.00 97.12 212 ILE A N 1
ATOM 1570 C CA . ILE A 1 212 ? 7.025 -6.377 -24.579 1.00 97.12 212 ILE A CA 1
ATOM 1571 C C . ILE A 1 212 ? 6.012 -5.574 -25.396 1.00 97.12 212 ILE A C 1
ATOM 1573 O O . ILE A 1 212 ? 6.307 -5.064 -26.485 1.00 97.12 212 ILE A O 1
ATOM 1577 N N . VAL A 1 213 ? 4.801 -5.462 -24.859 1.00 95.69 213 VAL A N 1
ATOM 1578 C CA . VAL A 1 213 ? 3.687 -4.732 -25.467 1.00 95.69 213 VAL A CA 1
ATOM 1579 C C . VAL A 1 213 ? 3.272 -3.555 -24.594 1.00 95.69 213 VAL A C 1
ATOM 1581 O O . VAL A 1 213 ? 3.265 -3.657 -23.370 1.00 95.69 213 VAL A O 1
ATOM 1584 N N . LYS A 1 214 ? 2.915 -2.432 -25.218 1.00 94.81 214 LYS A N 1
ATOM 1585 C CA . LYS A 1 214 ? 2.388 -1.223 -24.576 1.00 94.81 214 LYS A CA 1
ATOM 1586 C C . LYS A 1 214 ? 0.885 -1.115 -24.806 1.00 94.81 214 LYS A C 1
ATOM 1588 O O . LYS A 1 214 ? 0.430 -1.356 -25.923 1.00 94.81 214 LYS A O 1
ATOM 1593 N N . TYR A 1 215 ? 0.150 -0.686 -23.785 1.00 93.56 215 TYR A N 1
ATOM 1594 C CA . TYR A 1 215 ? -1.266 -0.342 -23.851 1.00 93.56 215 TYR A CA 1
ATOM 1595 C C . TYR A 1 215 ? -1.490 1.163 -23.663 1.00 93.56 215 TYR A C 1
ATOM 1597 O O . TYR A 1 215 ? -1.150 1.736 -22.627 1.00 93.56 215 TYR A O 1
ATOM 1605 N N . ASP A 1 216 ? -2.107 1.794 -24.658 1.00 87.25 216 ASP A N 1
ATOM 1606 C CA . ASP A 1 216 ? -2.583 3.187 -24.640 1.00 87.25 216 ASP A CA 1
ATOM 1607 C C . ASP A 1 216 ? -4.039 3.301 -25.141 1.00 87.25 216 ASP A C 1
ATOM 1609 O O . ASP A 1 216 ? -4.459 4.308 -25.706 1.00 87.25 216 ASP A O 1
ATOM 1613 N N . GLY A 1 217 ? -4.820 2.239 -24.914 1.00 87.88 217 GLY A N 1
ATOM 1614 C CA . GLY A 1 217 ? -6.136 2.003 -25.520 1.00 87.88 217 GLY A CA 1
ATOM 1615 C C . GLY A 1 217 ? -6.090 0.922 -26.604 1.00 87.88 217 GLY A C 1
ATOM 1616 O O . GLY A 1 217 ? -7.103 0.286 -26.891 1.00 87.88 217 GLY A O 1
ATOM 1617 N N . LYS A 1 218 ? -4.899 0.648 -27.147 1.00 91.75 218 LYS A N 1
ATOM 1618 C CA . LYS A 1 218 ? -4.605 -0.498 -28.011 1.00 91.75 218 LYS A CA 1
ATOM 1619 C C . LYS A 1 218 ? -3.264 -1.114 -27.613 1.00 91.75 218 LYS A C 1
ATOM 1621 O O . LYS A 1 218 ? -2.361 -0.410 -27.180 1.00 91.75 218 LYS A O 1
ATOM 1626 N N . TRP A 1 219 ? -3.131 -2.430 -27.775 1.00 94.94 219 TRP A N 1
ATOM 1627 C CA . TRP A 1 219 ? -1.858 -3.119 -27.567 1.00 94.94 219 TRP A CA 1
ATOM 1628 C C . TRP A 1 219 ? -0.951 -2.992 -28.791 1.00 94.94 219 TRP A C 1
ATOM 1630 O O . TRP A 1 219 ? -1.366 -3.278 -29.917 1.00 94.94 219 TRP A O 1
ATOM 1640 N N . THR A 1 220 ? 0.293 -2.576 -28.567 1.00 94.44 220 THR A N 1
ATOM 1641 C CA . THR A 1 220 ? 1.331 -2.456 -29.599 1.00 94.44 220 THR A CA 1
ATOM 1642 C C . THR A 1 220 ? 2.634 -3.077 -29.117 1.00 94.44 220 THR A C 1
ATOM 1644 O O . THR A 1 220 ? 3.033 -2.871 -27.975 1.00 94.44 220 THR A O 1
ATOM 1647 N N . VAL A 1 221 ? 3.303 -3.852 -29.970 1.00 95.38 221 VAL A N 1
ATOM 1648 C CA . VAL A 1 221 ? 4.626 -4.412 -29.656 1.00 95.38 221 VAL A CA 1
ATOM 1649 C C . VAL A 1 221 ? 5.656 -3.288 -29.714 1.00 95.38 221 VAL A C 1
ATOM 1651 O O . VAL A 1 221 ? 5.753 -2.597 -30.727 1.00 95.38 221 VAL A O 1
ATOM 1654 N N . VAL A 1 222 ? 6.418 -3.113 -28.635 1.00 95.38 222 VAL A N 1
ATOM 1655 C CA . VAL A 1 222 ? 7.447 -2.063 -28.509 1.00 95.38 222 VAL A CA 1
ATOM 1656 C C . VAL A 1 222 ? 8.850 -2.632 -28.295 1.00 95.38 222 VAL A C 1
ATOM 1658 O O . VAL A 1 222 ? 9.832 -1.894 -28.271 1.00 95.38 222 VAL A O 1
ATOM 1661 N N . GLY A 1 223 ? 8.989 -3.950 -28.163 1.00 95.25 223 GLY A N 1
ATOM 1662 C CA . GLY A 1 223 ? 10.293 -4.584 -28.019 1.00 95.25 223 GLY A CA 1
ATOM 1663 C C . GLY A 1 223 ? 10.229 -6.099 -27.884 1.00 95.25 223 GLY A C 1
ATOM 1664 O O . GLY A 1 223 ? 9.157 -6.696 -27.802 1.00 95.25 223 GLY A O 1
ATOM 1665 N N . GLY A 1 224 ? 11.412 -6.705 -27.862 1.00 95.38 224 GLY A N 1
ATOM 1666 C CA . GLY A 1 224 ? 11.589 -8.132 -27.612 1.00 95.38 224 GLY A CA 1
ATOM 1667 C C . GLY A 1 224 ? 11.698 -8.481 -26.120 1.00 95.38 224 GLY A C 1
ATOM 1668 O O . GLY A 1 224 ? 11.365 -7.654 -25.267 1.00 95.38 224 GLY A O 1
ATOM 1669 N N . PRO A 1 225 ? 12.196 -9.691 -25.815 1.00 96.44 225 PRO A N 1
ATOM 1670 C CA . PRO A 1 225 ? 12.382 -10.174 -24.450 1.00 96.44 225 PRO A CA 1
ATOM 1671 C C . PRO A 1 225 ? 13.328 -9.314 -23.612 1.00 96.44 225 PRO A C 1
ATOM 1673 O O . PRO A 1 225 ? 14.371 -8.864 -24.091 1.00 96.44 225 PRO A O 1
ATOM 1676 N N . GLY A 1 226 ? 12.990 -9.162 -22.332 1.00 96.31 226 GLY A N 1
ATOM 1677 C CA . GLY A 1 226 ? 13.825 -8.558 -21.294 1.00 96.31 226 GLY A CA 1
ATOM 1678 C C . GLY A 1 226 ? 13.726 -9.356 -19.994 1.00 96.31 226 GLY A C 1
ATOM 1679 O O . GLY A 1 226 ? 12.757 -10.086 -19.794 1.00 96.31 226 GLY A O 1
ATOM 1680 N N . ASP A 1 227 ? 14.728 -9.230 -19.126 1.00 97.12 227 ASP A N 1
ATOM 1681 C CA . ASP A 1 227 ? 14.698 -9.808 -17.774 1.00 97.12 227 ASP A CA 1
ATOM 1682 C C . ASP A 1 227 ? 13.685 -9.067 -16.888 1.00 97.12 227 ASP A C 1
ATOM 1684 O O . ASP A 1 227 ? 12.829 -9.674 -16.250 1.00 97.12 227 ASP A O 1
ATOM 1688 N N . THR A 1 228 ? 13.743 -7.733 -16.902 1.00 97.19 228 THR A N 1
ATOM 1689 C CA . THR A 1 228 ? 12.764 -6.859 -16.252 1.00 97.19 228 THR A CA 1
ATOM 1690 C C . THR A 1 228 ? 12.718 -5.499 -16.944 1.00 97.19 228 THR A C 1
ATOM 1692 O O . THR A 1 228 ? 13.628 -5.133 -17.697 1.00 97.19 228 THR A O 1
ATOM 1695 N N . PHE A 1 229 ? 11.660 -4.740 -16.679 1.00 97.38 229 PHE A N 1
ATOM 1696 C CA . PHE A 1 229 ? 11.431 -3.421 -17.248 1.00 97.38 229 PHE A CA 1
ATOM 1697 C C . PHE A 1 229 ? 11.100 -2.408 -16.155 1.00 97.38 229 PHE A C 1
ATOM 1699 O O . PHE A 1 229 ? 10.526 -2.746 -15.121 1.00 97.38 229 PHE A O 1
ATOM 1706 N N . ALA A 1 230 ? 11.452 -1.150 -16.398 1.00 96.12 230 ALA A N 1
ATOM 1707 C CA . ALA A 1 230 ? 11.211 -0.047 -15.479 1.00 96.12 230 ALA A CA 1
ATOM 1708 C C . ALA A 1 230 ? 10.649 1.156 -16.243 1.00 96.12 230 ALA A C 1
ATOM 1710 O O . ALA A 1 230 ? 11.137 1.508 -17.319 1.00 96.12 230 ALA A O 1
ATOM 1711 N N . VAL A 1 231 ? 9.619 1.789 -15.689 1.00 94.62 231 VAL A N 1
ATOM 1712 C CA . VAL A 1 231 ? 8.877 2.871 -16.343 1.00 94.62 231 VAL A CA 1
ATOM 1713 C C . VAL A 1 231 ? 8.983 4.126 -15.476 1.00 94.62 231 VAL A C 1
ATOM 1715 O O . VAL A 1 231 ? 8.617 4.092 -14.303 1.00 94.62 231 VAL A O 1
ATOM 1718 N N . THR A 1 232 ? 9.483 5.227 -16.036 1.00 92.12 232 THR A N 1
ATOM 1719 C CA . THR A 1 232 ? 9.381 6.559 -15.413 1.00 92.12 232 THR A CA 1
ATOM 1720 C C . THR A 1 232 ? 8.210 7.333 -16.020 1.00 92.12 232 THR A C 1
ATOM 1722 O O . THR A 1 232 ? 7.490 6.810 -16.869 1.00 92.12 232 THR A O 1
ATOM 1725 N N . ASP A 1 233 ? 8.027 8.600 -15.641 1.00 85.31 233 ASP A N 1
ATOM 1726 C CA . ASP A 1 233 ? 7.015 9.475 -16.257 1.00 85.31 233 ASP A CA 1
ATOM 1727 C C . ASP A 1 233 ? 7.155 9.592 -17.779 1.00 85.31 233 ASP A C 1
ATOM 1729 O O . ASP A 1 233 ? 6.164 9.666 -18.499 1.00 85.31 233 ASP A O 1
ATOM 1733 N N . ASN A 1 234 ? 8.398 9.609 -18.268 1.00 85.31 234 ASN A N 1
ATOM 1734 C CA . ASN A 1 234 ? 8.703 9.949 -19.657 1.00 85.31 234 ASN A CA 1
ATOM 1735 C C . ASN A 1 234 ? 9.405 8.830 -20.427 1.00 85.31 234 ASN A C 1
ATOM 1737 O O . ASN A 1 234 ? 9.379 8.834 -21.655 1.00 85.31 234 ASN A O 1
ATOM 1741 N N . ASN A 1 235 ? 10.051 7.895 -19.729 1.00 92.56 235 ASN A N 1
ATOM 1742 C CA . ASN A 1 235 ? 10.966 6.943 -20.345 1.00 92.56 235 ASN A CA 1
ATOM 1743 C C . ASN A 1 235 ? 10.608 5.509 -19.965 1.00 92.56 235 ASN A C 1
ATOM 1745 O O . ASN A 1 235 ? 10.080 5.229 -18.887 1.00 92.56 235 ASN A O 1
ATOM 1749 N N . PHE A 1 236 ? 10.943 4.594 -20.867 1.00 95.31 236 PHE A N 1
ATOM 1750 C CA . PHE A 1 236 ? 10.767 3.168 -20.672 1.00 95.31 236 PHE A CA 1
ATOM 1751 C C . PHE A 1 236 ? 12.109 2.465 -20.824 1.00 95.31 236 PHE A C 1
ATOM 1753 O O . PHE A 1 236 ? 12.810 2.661 -21.818 1.00 95.31 236 PHE A O 1
ATOM 1760 N N . TYR A 1 237 ? 12.470 1.669 -19.826 1.00 97.69 237 TYR A N 1
ATOM 1761 C CA . TYR A 1 237 ? 13.763 1.012 -19.739 1.00 97.69 237 TYR A CA 1
ATOM 1762 C C . TYR A 1 237 ? 13.605 -0.496 -19.626 1.00 97.69 237 TYR A C 1
ATOM 1764 O O . TYR A 1 237 ? 12.624 -0.993 -19.074 1.00 97.69 237 TYR A O 1
ATOM 1772 N N . GLY A 1 238 ? 14.605 -1.215 -20.118 1.00 98.19 238 GLY A N 1
ATOM 1773 C CA . GLY A 1 238 ? 14.681 -2.666 -20.059 1.00 98.19 238 GLY A CA 1
ATOM 1774 C C . GLY A 1 238 ? 16.064 -3.123 -19.623 1.00 98.19 238 GLY A C 1
ATOM 1775 O O . GLY A 1 238 ? 17.074 -2.493 -19.948 1.00 98.19 238 GLY A O 1
ATOM 1776 N N . LEU A 1 239 ? 16.103 -4.230 -18.895 1.00 98.56 239 LEU A N 1
ATOM 1777 C CA . LEU A 1 239 ? 17.305 -5.016 -18.667 1.00 98.56 239 LEU A CA 1
ATOM 1778 C C . LEU A 1 239 ? 17.274 -6.197 -19.634 1.00 98.56 239 LEU A C 1
ATOM 1780 O O . LEU A 1 239 ? 16.276 -6.916 -19.706 1.00 98.56 239 LEU A O 1
ATOM 1784 N N . THR A 1 240 ? 18.344 -6.387 -20.402 1.00 98.19 240 THR A N 1
ATOM 1785 C CA . THR A 1 240 ? 18.427 -7.508 -21.347 1.00 98.19 240 THR A CA 1
ATOM 1786 C C . THR A 1 240 ? 18.304 -8.859 -20.625 1.00 98.19 240 THR A C 1
ATOM 1788 O O . THR A 1 240 ? 18.669 -8.943 -19.453 1.00 98.19 240 THR A O 1
ATOM 1791 N N . PRO A 1 241 ? 17.827 -9.934 -21.288 1.00 97.31 241 PRO A N 1
ATOM 1792 C CA . PRO A 1 241 ? 17.638 -11.242 -20.643 1.00 97.31 241 PRO A CA 1
ATOM 1793 C C . PRO A 1 241 ? 18.905 -11.820 -19.992 1.00 97.31 241 PRO A C 1
ATOM 1795 O O . PRO A 1 241 ? 18.835 -12.516 -18.988 1.00 97.31 241 PRO A O 1
ATOM 1798 N N . ASP A 1 242 ? 20.079 -11.506 -20.545 1.00 97.31 242 ASP A N 1
ATOM 1799 C CA . ASP A 1 242 ? 21.387 -11.896 -20.006 1.00 97.31 242 ASP A CA 1
ATOM 1800 C C . ASP A 1 242 ? 21.904 -10.967 -18.891 1.00 97.31 242 ASP A C 1
ATOM 1802 O O . ASP A 1 242 ? 23.006 -11.165 -18.375 1.00 97.31 242 ASP A O 1
ATOM 1806 N N . ARG A 1 243 ? 21.122 -9.937 -18.546 1.00 98.00 243 ARG A N 1
ATOM 1807 C CA . ARG A 1 243 ? 21.407 -8.884 -17.565 1.00 98.00 243 ARG A CA 1
ATOM 1808 C C . ARG A 1 243 ? 22.678 -8.078 -17.825 1.00 98.00 243 ARG A C 1
ATOM 1810 O O . ARG A 1 243 ? 23.195 -7.427 -16.917 1.00 98.00 243 ARG A O 1
ATOM 1817 N N . ARG A 1 244 ? 23.193 -8.081 -19.059 1.00 98.00 244 ARG A N 1
ATOM 1818 C CA . ARG A 1 244 ? 24.454 -7.401 -19.406 1.00 98.00 244 ARG A CA 1
ATOM 1819 C C . ARG A 1 244 ? 24.287 -5.946 -19.806 1.00 98.00 244 ARG A C 1
ATOM 1821 O O . ARG A 1 244 ? 25.280 -5.221 -19.852 1.00 98.00 244 ARG A O 1
ATOM 1828 N N . THR A 1 245 ? 23.083 -5.521 -20.173 1.00 98.19 245 THR A N 1
ATOM 1829 C CA . THR A 1 245 ? 22.859 -4.178 -20.709 1.00 98.19 245 THR A CA 1
ATOM 1830 C C . THR A 1 245 ? 21.536 -3.605 -20.226 1.00 98.19 245 THR A C 1
ATOM 1832 O O . THR A 1 245 ? 20.486 -4.232 -20.351 1.00 98.19 245 THR A O 1
ATOM 1835 N N . VAL A 1 246 ? 21.590 -2.365 -19.742 1.00 98.56 246 VAL A N 1
ATOM 1836 C CA . VAL A 1 246 ? 20.401 -1.541 -19.514 1.00 98.56 246 VAL A CA 1
ATOM 1837 C C . VAL A 1 246 ? 20.142 -0.712 -20.770 1.00 98.56 246 VAL A C 1
ATOM 1839 O O . VAL A 1 246 ? 21.042 -0.025 -21.272 1.00 98.56 246 VAL A O 1
ATOM 1842 N N . VAL A 1 247 ? 18.916 -0.775 -21.281 1.00 98.44 247 VAL A N 1
ATOM 1843 C CA . VAL A 1 247 ? 18.467 -0.091 -22.498 1.00 98.44 247 VAL A CA 1
ATOM 1844 C C . VAL A 1 247 ? 17.296 0.849 -22.215 1.00 98.44 247 VAL A C 1
ATOM 1846 O O . VAL A 1 247 ? 16.515 0.626 -21.298 1.00 98.44 247 VAL A O 1
ATOM 1849 N N . GLU A 1 248 ? 17.173 1.896 -23.022 1.00 97.81 248 GLU A N 1
ATOM 1850 C CA . GLU A 1 248 ? 16.082 2.874 -23.027 1.00 97.81 248 GLU A CA 1
ATOM 1851 C C . GLU A 1 248 ? 15.367 2.832 -24.381 1.00 97.81 248 GLU A C 1
ATOM 1853 O O . GLU A 1 248 ? 16.018 2.794 -25.432 1.00 97.81 248 GLU A O 1
ATOM 1858 N N . TYR A 1 249 ? 14.039 2.834 -24.358 1.00 96.44 249 TYR A N 1
ATOM 1859 C CA . TYR A 1 249 ? 13.198 2.842 -25.548 1.00 96.44 249 TYR A CA 1
ATOM 1860 C C . TYR A 1 249 ? 13.000 4.269 -26.072 1.00 96.44 249 TYR A C 1
ATOM 1862 O O . TYR A 1 249 ? 12.538 5.149 -25.349 1.00 96.44 249 TYR A O 1
ATOM 1870 N N . ASP A 1 250 ? 13.316 4.487 -27.348 1.00 93.94 250 ASP A N 1
ATOM 1871 C CA . ASP A 1 250 ? 13.010 5.703 -28.100 1.00 93.94 250 ASP A CA 1
ATOM 1872 C C . ASP A 1 250 ? 11.695 5.488 -28.874 1.00 93.94 250 ASP A C 1
ATOM 1874 O O . ASP A 1 250 ? 11.706 4.844 -29.934 1.00 93.94 250 ASP A O 1
ATOM 1878 N N . PRO A 1 251 ? 10.555 6.014 -28.381 1.00 89.00 251 PRO A N 1
ATOM 1879 C CA . PRO A 1 251 ? 9.262 5.819 -29.030 1.00 89.00 251 PRO A CA 1
ATOM 1880 C C . PRO A 1 251 ? 9.171 6.514 -30.393 1.00 89.00 251 PRO A C 1
ATOM 1882 O O . PRO A 1 251 ? 8.422 6.054 -31.250 1.00 89.00 251 PRO A O 1
ATOM 1885 N N . GLY A 1 252 ? 9.939 7.585 -30.627 1.00 90.19 252 GLY A N 1
ATOM 1886 C CA . GLY A 1 252 ? 9.932 8.309 -31.901 1.00 90.19 252 GLY A CA 1
ATOM 1887 C C . GLY A 1 252 ? 10.622 7.540 -33.028 1.00 90.19 252 GLY A C 1
ATOM 1888 O O . GLY A 1 252 ? 10.316 7.751 -34.200 1.00 90.19 252 GLY A O 1
ATOM 1889 N N . LYS A 1 253 ? 11.541 6.633 -32.681 1.00 92.94 253 LYS A N 1
ATOM 1890 C CA . LYS A 1 253 ? 12.284 5.802 -33.644 1.00 92.94 253 LYS A CA 1
ATOM 1891 C C . LYS A 1 253 ? 11.917 4.325 -33.592 1.00 92.94 253 LYS A C 1
ATOM 1893 O O . LYS A 1 253 ? 12.429 3.574 -34.419 1.00 92.94 253 LYS A O 1
ATOM 1898 N N . ASN A 1 254 ? 11.086 3.919 -32.630 1.00 90.25 254 ASN A N 1
ATOM 1899 C CA . ASN A 1 254 ? 10.788 2.522 -32.315 1.00 90.25 254 ASN A CA 1
ATOM 1900 C C . ASN A 1 254 ? 12.075 1.685 -32.165 1.00 90.25 254 ASN A C 1
ATOM 1902 O O . ASN A 1 254 ? 12.266 0.660 -32.824 1.00 90.25 254 ASN A O 1
ATOM 1906 N N . LYS A 1 255 ? 13.026 2.188 -31.368 1.00 95.25 255 LYS A N 1
ATOM 1907 C CA . LYS A 1 255 ? 14.348 1.572 -31.177 1.00 95.25 255 LYS A CA 1
ATOM 1908 C C . LYS A 1 255 ? 14.771 1.606 -29.721 1.00 95.25 255 LYS A C 1
ATOM 1910 O O . LYS A 1 255 ? 14.465 2.546 -29.000 1.00 95.25 255 LYS A O 1
ATOM 1915 N N . TRP A 1 256 ? 15.558 0.614 -29.330 1.00 97.38 256 TRP A N 1
ATOM 1916 C CA . TRP A 1 256 ? 16.193 0.553 -28.020 1.00 97.38 256 TRP A CA 1
ATOM 1917 C C . TRP A 1 256 ? 17.643 1.024 -28.112 1.00 97.38 256 TRP A C 1
ATOM 1919 O O . TRP A 1 256 ? 18.378 0.632 -29.020 1.00 97.38 256 TRP A O 1
ATOM 1929 N N . ARG A 1 257 ? 18.062 1.873 -27.174 1.00 96.69 257 ARG A N 1
ATOM 1930 C CA . ARG A 1 257 ? 19.428 2.394 -27.061 1.00 96.69 257 ARG A CA 1
ATOM 1931 C C . ARG A 1 257 ? 20.038 1.954 -25.739 1.00 96.69 257 ARG A C 1
ATOM 1933 O O . ARG A 1 257 ? 19.405 2.068 -24.699 1.00 96.69 257 ARG A O 1
ATOM 1940 N N . ARG A 1 258 ? 21.303 1.539 -25.760 1.00 97.81 258 ARG A N 1
ATOM 1941 C CA . ARG A 1 258 ? 22.073 1.260 -24.543 1.00 97.81 258 ARG A CA 1
ATOM 1942 C C . ARG A 1 258 ? 22.269 2.523 -23.695 1.00 97.81 258 ARG A C 1
ATOM 1944 O O . ARG A 1 258 ? 22.710 3.551 -24.205 1.00 97.81 258 ARG A O 1
ATOM 1951 N N . VAL A 1 259 ? 21.992 2.412 -22.398 1.00 98.25 259 VAL A N 1
ATOM 1952 C CA . VAL A 1 259 ? 22.201 3.475 -21.398 1.00 98.25 259 VAL A CA 1
ATOM 1953 C C . VAL A 1 259 ? 23.041 3.032 -20.198 1.00 98.25 259 VAL A C 1
ATOM 1955 O O . VAL A 1 259 ? 23.489 3.879 -19.427 1.00 98.25 259 VAL A O 1
ATOM 1958 N N . GLY A 1 260 ? 23.292 1.733 -20.036 1.00 97.56 260 GLY A N 1
ATOM 1959 C CA . GLY A 1 260 ? 24.140 1.207 -18.969 1.00 97.56 260 GLY A CA 1
ATOM 1960 C C . GLY A 1 260 ? 24.656 -0.203 -19.245 1.00 97.56 260 GLY A C 1
ATOM 1961 O O . GLY A 1 260 ? 24.262 -0.856 -20.214 1.00 97.56 260 GLY A O 1
ATOM 1962 N N . GLY A 1 261 ? 25.586 -0.649 -18.400 1.00 96.81 261 GLY A N 1
ATOM 1963 C CA . GLY A 1 261 ? 26.168 -1.994 -18.422 1.00 96.81 261 GLY A CA 1
ATOM 1964 C C . GLY A 1 261 ? 25.368 -3.023 -17.608 1.00 96.81 261 GLY A C 1
ATOM 1965 O O . GLY A 1 261 ? 24.155 -2.862 -17.467 1.00 96.81 261 GLY A O 1
ATOM 1966 N N . PRO A 1 262 ? 26.035 -4.070 -17.083 1.00 98.00 262 PRO A N 1
ATOM 1967 C CA . PRO A 1 262 ? 25.382 -5.127 -16.318 1.00 98.00 262 PRO A CA 1
ATOM 1968 C C . PRO A 1 262 ? 24.703 -4.626 -15.042 1.00 98.00 262 PRO A C 1
ATOM 1970 O O . PRO A 1 262 ? 25.244 -3.768 -14.341 1.00 98.00 262 PRO A O 1
ATOM 1973 N N . ALA A 1 263 ? 23.547 -5.202 -14.718 1.00 98.38 263 ALA A N 1
ATOM 1974 C CA . ALA A 1 263 ? 22.770 -4.860 -13.529 1.00 98.38 263 ALA A CA 1
ATOM 1975 C C . ALA A 1 263 ? 22.105 -6.103 -12.923 1.00 98.38 263 ALA A C 1
ATOM 1977 O O . ALA A 1 263 ? 21.759 -7.044 -13.629 1.00 98.38 263 ALA A O 1
ATOM 1978 N N . GLY A 1 264 ? 21.913 -6.112 -11.604 1.00 97.38 264 GLY A N 1
ATOM 1979 C CA . GLY A 1 264 ? 21.186 -7.171 -10.904 1.00 97.38 264 GLY A CA 1
ATOM 1980 C C . GLY A 1 264 ? 19.676 -7.076 -11.129 1.00 97.38 264 GLY A C 1
ATOM 1981 O O . GLY A 1 264 ? 19.038 -8.083 -11.427 1.00 97.38 264 GLY A O 1
ATOM 1982 N N . THR A 1 265 ? 19.128 -5.868 -10.997 1.00 97.31 265 THR A N 1
ATOM 1983 C CA . THR A 1 265 ? 17.748 -5.492 -11.338 1.00 97.31 265 THR A CA 1
ATOM 1984 C C . THR A 1 265 ? 17.684 -3.999 -11.672 1.00 97.31 265 THR A C 1
ATOM 1986 O O . THR A 1 265 ? 18.602 -3.247 -11.325 1.00 97.31 265 THR A O 1
ATOM 1989 N N . ILE A 1 266 ? 16.595 -3.568 -12.310 1.00 97.88 266 ILE A N 1
ATOM 1990 C CA . ILE A 1 266 ? 16.263 -2.159 -12.532 1.00 97.88 266 ILE A CA 1
ATOM 1991 C C . ILE A 1 266 ? 14.867 -1.840 -11.994 1.00 97.88 266 ILE A C 1
ATOM 1993 O O . ILE A 1 266 ? 13.968 -2.677 -12.028 1.00 97.88 266 ILE A O 1
ATOM 1997 N N . PHE A 1 267 ? 14.685 -0.616 -11.509 1.00 95.69 267 PHE A N 1
ATOM 1998 C CA . PHE A 1 267 ? 13.394 -0.086 -11.069 1.00 95.69 267 PHE A CA 1
ATOM 1999 C C . PHE A 1 267 ? 13.368 1.434 -11.235 1.00 95.69 267 PHE A C 1
ATOM 2001 O O . PHE A 1 267 ? 14.411 2.068 -11.423 1.00 95.69 267 PHE A O 1
ATOM 2008 N N . ALA A 1 268 ? 12.176 2.025 -11.213 1.00 93.12 268 ALA A N 1
ATOM 2009 C CA . ALA A 1 268 ? 12.003 3.431 -11.541 1.00 93.12 268 ALA A CA 1
ATOM 2010 C C . ALA A 1 268 ? 10.877 4.106 -10.754 1.00 93.12 268 ALA A C 1
ATOM 2012 O O . ALA A 1 268 ? 9.911 3.470 -10.343 1.00 93.12 268 ALA A O 1
ATOM 2013 N N . SER A 1 269 ? 11.024 5.422 -10.617 1.00 86.44 269 SER A N 1
ATOM 2014 C CA . SER A 1 269 ? 9.956 6.366 -10.277 1.00 86.44 269 SER A CA 1
ATOM 2015 C C . SER A 1 269 ? 10.162 7.629 -11.123 1.00 86.44 269 SER A C 1
ATOM 2017 O O . SER A 1 269 ? 10.031 7.564 -12.344 1.00 86.44 269 SER A O 1
ATOM 2019 N N . ASN A 1 270 ? 10.616 8.741 -10.541 1.00 88.00 270 ASN A N 1
ATOM 2020 C CA . ASN A 1 270 ? 11.040 9.938 -11.279 1.00 88.00 270 ASN A CA 1
ATOM 2021 C C . ASN A 1 270 ? 12.278 9.701 -12.174 1.00 88.00 270 ASN A C 1
ATOM 2023 O O . ASN A 1 270 ? 12.468 10.356 -13.198 1.00 88.00 270 ASN A O 1
ATOM 2027 N N . THR A 1 271 ? 13.140 8.762 -11.787 1.00 92.50 271 THR A N 1
ATOM 2028 C CA . THR A 1 271 ? 14.334 8.355 -12.528 1.00 92.50 271 THR A CA 1
ATOM 2029 C C . THR A 1 271 ? 14.535 6.845 -12.457 1.00 92.50 271 THR A C 1
ATOM 2031 O O . THR A 1 271 ? 13.813 6.139 -11.753 1.00 92.50 271 THR A O 1
ATOM 2034 N N . LEU A 1 272 ? 15.543 6.369 -13.182 1.00 96.50 272 LEU A N 1
ATOM 2035 C CA . LEU A 1 272 ? 15.965 4.981 -13.233 1.00 96.50 272 LEU A CA 1
ATOM 2036 C C . LEU A 1 272 ? 17.034 4.675 -12.178 1.00 96.50 272 LEU A C 1
ATOM 2038 O O . LEU A 1 272 ? 18.011 5.416 -12.009 1.00 96.50 272 LEU A O 1
ATOM 2042 N N . TYR A 1 273 ? 16.870 3.526 -11.536 1.00 97.56 273 TYR A N 1
ATOM 2043 C CA . TYR A 1 273 ? 17.825 2.935 -10.616 1.00 97.56 273 TYR A CA 1
ATOM 2044 C C . TYR A 1 273 ? 18.206 1.530 -11.073 1.00 97.56 273 TYR A C 1
ATOM 2046 O O . TYR A 1 273 ? 17.414 0.827 -11.702 1.00 97.56 273 TYR A O 1
ATOM 2054 N N . ALA A 1 274 ? 19.425 1.123 -10.735 1.00 98.25 274 ALA A N 1
ATOM 2055 C CA . ALA A 1 274 ? 19.935 -0.212 -11.003 1.00 98.25 274 ALA A CA 1
ATOM 2056 C C . ALA A 1 274 ? 20.753 -0.708 -9.812 1.00 98.25 274 ALA A C 1
ATOM 2058 O O . ALA A 1 274 ? 21.494 0.067 -9.202 1.00 98.25 274 ALA A O 1
ATOM 2059 N N . THR A 1 275 ? 20.648 -1.994 -9.491 1.00 98.25 275 THR A N 1
ATOM 2060 C CA . THR A 1 275 ? 21.575 -2.628 -8.547 1.00 98.25 275 THR A CA 1
ATOM 2061 C C . THR A 1 275 ? 22.765 -3.218 -9.287 1.00 98.25 275 THR A C 1
ATOM 2063 O O . THR A 1 275 ? 22.642 -3.711 -10.408 1.00 98.25 275 THR A O 1
ATOM 2066 N N . ASN A 1 276 ? 23.939 -3.199 -8.667 1.00 97.50 276 ASN A N 1
ATOM 2067 C CA . ASN A 1 276 ? 25.090 -3.933 -9.167 1.00 97.50 276 ASN A CA 1
ATOM 2068 C C . ASN A 1 276 ? 24.861 -5.444 -8.994 1.00 97.50 276 ASN A C 1
ATOM 2070 O O . ASN A 1 276 ? 24.469 -5.891 -7.919 1.00 97.50 276 ASN A O 1
ATOM 2074 N N . GLN A 1 277 ? 25.131 -6.234 -10.034 1.00 94.81 277 GLN A N 1
ATOM 2075 C CA . GLN A 1 277 ? 24.883 -7.680 -10.024 1.00 94.81 277 GLN A CA 1
ATOM 2076 C C . GLN A 1 277 ? 25.755 -8.450 -9.016 1.00 94.81 277 GLN A C 1
ATOM 2078 O O . GLN A 1 277 ? 25.312 -9.466 -8.490 1.00 94.81 277 GLN A O 1
ATOM 2083 N N . ALA A 1 278 ? 26.979 -7.985 -8.750 1.00 94.31 278 ALA A N 1
ATOM 2084 C CA . ALA A 1 278 ? 27.920 -8.652 -7.853 1.00 94.31 278 ALA A CA 1
ATOM 2085 C C . ALA A 1 278 ? 27.812 -8.148 -6.409 1.00 94.31 278 ALA A C 1
ATOM 2087 O O . ALA A 1 278 ? 27.868 -8.942 -5.475 1.00 94.31 278 ALA A O 1
ATOM 2088 N N . THR A 1 279 ? 27.674 -6.833 -6.217 1.00 96.31 279 THR A N 1
ATOM 2089 C CA . THR A 1 279 ? 27.725 -6.220 -4.878 1.00 96.31 279 THR A CA 1
ATOM 2090 C C . THR A 1 279 ? 26.355 -5.875 -4.305 1.00 96.31 279 THR A C 1
ATOM 2092 O O . THR A 1 279 ? 26.244 -5.649 -3.104 1.00 96.31 279 THR A O 1
ATOM 2095 N N . GLY A 1 280 ? 25.316 -5.788 -5.140 1.00 95.69 280 GLY A N 1
ATOM 2096 C CA . GLY A 1 280 ? 23.995 -5.289 -4.747 1.00 95.69 280 GLY A CA 1
ATOM 2097 C C . GLY A 1 280 ? 23.930 -3.773 -4.521 1.00 95.69 280 GLY A C 1
ATOM 2098 O O . GLY A 1 280 ? 22.860 -3.261 -4.198 1.00 95.69 280 GLY A O 1
ATOM 2099 N N . ASP A 1 281 ? 25.036 -3.044 -4.707 1.00 96.81 281 ASP A N 1
ATOM 2100 C CA . ASP A 1 281 ? 25.092 -1.586 -4.564 1.00 96.81 281 ASP A CA 1
ATOM 2101 C C . ASP A 1 281 ? 24.081 -0.880 -5.474 1.00 96.81 281 ASP A C 1
ATOM 2103 O O . ASP A 1 281 ? 23.905 -1.269 -6.629 1.00 96.81 281 ASP A O 1
ATOM 2107 N N . LEU A 1 282 ? 23.465 0.200 -4.988 1.00 97.44 282 LEU A N 1
ATOM 2108 C CA . LEU A 1 282 ? 22.495 0.967 -5.767 1.00 97.44 282 LEU A CA 1
ATOM 2109 C C . LEU A 1 282 ? 23.165 2.082 -6.565 1.00 97.44 282 LEU A C 1
ATOM 2111 O O . LEU A 1 282 ? 23.904 2.910 -6.016 1.00 97.44 282 LEU A O 1
ATOM 2115 N N . TYR A 1 283 ? 22.786 2.173 -7.832 1.00 97.31 283 TYR A N 1
ATOM 2116 C CA . TYR A 1 283 ? 23.180 3.226 -8.750 1.00 97.31 283 TYR A CA 1
ATOM 2117 C C . TYR A 1 283 ? 21.957 3.988 -9.258 1.00 97.31 283 TYR A C 1
ATOM 2119 O O . TYR A 1 283 ? 20.922 3.400 -9.569 1.00 97.31 283 TYR A O 1
ATOM 2127 N N . LYS A 1 284 ? 22.097 5.310 -9.366 1.00 96.12 284 LYS A N 1
ATOM 2128 C CA . LYS A 1 284 ? 21.106 6.229 -9.931 1.00 96.12 284 LYS A CA 1
ATOM 2129 C C . LYS A 1 284 ? 21.557 6.692 -11.310 1.00 96.12 284 LYS A C 1
ATOM 2131 O O . LYS A 1 284 ? 22.690 7.161 -11.459 1.00 96.12 284 LYS A O 1
ATOM 2136 N N . TYR A 1 285 ? 20.671 6.603 -12.295 1.00 96.75 285 TYR A N 1
ATOM 2137 C CA . TYR A 1 285 ? 20.926 7.105 -13.641 1.00 96.75 285 TYR A CA 1
ATOM 2138 C C . TYR A 1 285 ? 20.836 8.634 -13.691 1.00 96.75 285 TYR A C 1
ATOM 2140 O O . TYR A 1 285 ? 19.907 9.231 -13.140 1.00 96.75 285 TYR A O 1
ATOM 2148 N N . ASN A 1 286 ? 21.783 9.276 -14.380 1.00 92.38 286 ASN A N 1
ATOM 2149 C CA . ASN A 1 286 ? 21.845 10.738 -14.504 1.00 92.38 286 ASN A CA 1
ATOM 2150 C C . ASN A 1 286 ? 21.250 11.279 -15.818 1.00 92.38 286 ASN A C 1
ATOM 2152 O O . ASN A 1 286 ? 21.436 12.453 -16.135 1.00 92.38 286 ASN A O 1
ATOM 2156 N N . GLY A 1 287 ? 20.576 10.439 -16.610 1.00 92.50 287 GLY A N 1
ATOM 2157 C CA . GLY A 1 287 ? 19.939 10.850 -17.867 1.00 92.50 287 GLY A CA 1
ATOM 2158 C C . GLY A 1 287 ? 20.873 10.912 -19.080 1.00 92.50 287 GLY A C 1
ATOM 2159 O O . GLY A 1 287 ? 20.449 11.341 -20.150 1.00 92.50 287 GLY A O 1
ATOM 2160 N N . ARG A 1 288 ? 22.137 10.491 -18.945 1.00 93.38 288 ARG A N 1
ATOM 2161 C CA . ARG A 1 288 ? 23.083 10.348 -20.064 1.00 93.38 288 ARG A CA 1
ATOM 2162 C C . ARG A 1 288 ? 23.618 8.921 -20.112 1.00 93.38 288 ARG A C 1
ATOM 2164 O O . ARG A 1 288 ? 23.973 8.423 -19.043 1.00 93.38 288 ARG A O 1
ATOM 2171 N N . PRO A 1 289 ? 23.733 8.295 -21.300 1.00 95.75 289 PRO A N 1
ATOM 2172 C CA . PRO A 1 289 ? 24.264 6.943 -21.425 1.00 95.75 289 PRO A CA 1
ATOM 2173 C C . PRO A 1 289 ? 25.573 6.768 -20.654 1.00 95.75 289 PRO A C 1
ATOM 2175 O O . PRO A 1 289 ? 26.444 7.634 -20.702 1.00 95.75 289 PRO A O 1
ATOM 2178 N N . ASP A 1 290 ? 25.665 5.664 -19.915 1.00 95.50 290 ASP A N 1
ATOM 2179 C CA . ASP A 1 290 ? 26.800 5.275 -19.071 1.00 95.50 290 ASP A CA 1
ATOM 2180 C C . ASP A 1 290 ? 27.121 6.207 -17.894 1.00 95.50 290 ASP A C 1
ATOM 2182 O O . ASP A 1 290 ? 28.048 5.938 -17.132 1.00 95.50 290 ASP A O 1
ATOM 2186 N N . LEU A 1 291 ? 26.314 7.244 -17.651 1.00 97.06 291 LEU A N 1
ATOM 2187 C CA . LEU A 1 291 ? 26.499 8.145 -16.520 1.00 97.06 291 LEU A CA 1
ATOM 2188 C C . LEU A 1 291 ? 25.619 7.740 -15.331 1.00 97.06 291 LEU A C 1
ATOM 2190 O O . LEU A 1 291 ? 24.465 8.162 -15.205 1.00 97.06 291 LEU A O 1
ATOM 2194 N N . TRP A 1 292 ? 26.202 6.973 -14.412 1.00 97.31 292 TRP A N 1
ATOM 2195 C CA . TRP A 1 292 ? 25.536 6.434 -13.225 1.00 97.31 292 TRP A CA 1
ATOM 2196 C C . TRP A 1 292 ? 26.297 6.793 -11.951 1.00 97.31 292 TRP A C 1
ATOM 2198 O O . TRP A 1 292 ? 27.513 6.636 -11.886 1.00 97.31 292 TRP A O 1
ATOM 2208 N N . ASN A 1 293 ? 25.580 7.232 -10.918 1.00 94.44 293 ASN A N 1
ATOM 2209 C CA . ASN A 1 293 ? 26.166 7.535 -9.612 1.00 94.44 293 ASN A CA 1
ATOM 2210 C C . ASN A 1 293 ? 25.825 6.436 -8.614 1.00 94.44 293 ASN A C 1
ATOM 2212 O O . ASN A 1 293 ? 24.648 6.127 -8.428 1.00 94.44 293 ASN A O 1
ATOM 2216 N N . ARG A 1 294 ? 26.829 5.892 -7.924 1.00 95.00 294 ARG A N 1
ATOM 2217 C CA . ARG A 1 294 ? 26.601 5.018 -6.768 1.00 95.00 294 ARG A CA 1
ATOM 2218 C C . ARG A 1 294 ? 26.014 5.847 -5.625 1.00 95.00 294 ARG A C 1
ATOM 2220 O O . ARG A 1 294 ? 26.636 6.820 -5.207 1.00 95.00 294 ARG A O 1
ATOM 2227 N N . ILE A 1 295 ? 24.849 5.459 -5.112 1.00 93.94 295 ILE A N 1
ATOM 2228 C CA . ILE A 1 295 ? 24.134 6.198 -4.052 1.00 93.94 295 ILE A CA 1
ATOM 2229 C C . ILE A 1 295 ? 23.863 5.364 -2.792 1.00 93.94 295 ILE A C 1
ATOM 2231 O O . ILE A 1 295 ? 23.440 5.905 -1.771 1.00 93.94 295 ILE A O 1
ATOM 2235 N N . SER A 1 296 ? 24.097 4.050 -2.825 1.00 93.31 296 SER A N 1
ATOM 2236 C CA . SER A 1 296 ? 23.910 3.170 -1.665 1.00 93.31 296 SER A CA 1
ATOM 2237 C C . SER A 1 296 ? 24.768 1.912 -1.768 1.00 93.31 296 SER A C 1
ATOM 2239 O O . SER A 1 296 ? 25.097 1.470 -2.866 1.00 93.31 296 SER A O 1
ATOM 2241 N N . GLY A 1 297 ? 25.069 1.321 -0.608 1.00 94.69 297 GLY A N 1
ATOM 2242 C CA . GLY A 1 297 ? 25.429 -0.095 -0.501 1.00 94.69 297 GLY A CA 1
ATOM 2243 C C . GLY A 1 297 ? 24.254 -1.037 -0.826 1.00 94.69 297 GLY A C 1
ATOM 2244 O O . GLY A 1 297 ? 23.182 -0.547 -1.214 1.00 94.69 297 GLY A O 1
ATOM 2245 N N . PRO A 1 298 ? 24.413 -2.358 -0.626 1.00 95.69 298 PRO A N 1
ATOM 2246 C CA . PRO A 1 298 ? 23.325 -3.314 -0.792 1.00 95.69 298 PRO A CA 1
ATOM 2247 C C . PRO A 1 298 ? 22.200 -3.099 0.222 1.00 95.69 298 PRO A C 1
ATOM 2249 O O . PRO A 1 298 ? 22.403 -2.585 1.324 1.00 95.69 298 PRO A O 1
ATOM 2252 N N . ALA A 1 299 ? 21.004 -3.526 -0.166 1.00 96.50 299 ALA A N 1
ATOM 2253 C CA . ALA A 1 299 ? 19.795 -3.500 0.643 1.00 96.50 299 ALA A CA 1
ATOM 2254 C C . ALA A 1 299 ? 18.970 -4.762 0.360 1.00 96.50 299 ALA A C 1
ATOM 2256 O O . ALA A 1 299 ? 19.125 -5.377 -0.695 1.00 96.50 299 ALA A O 1
ATOM 2257 N N . ALA A 1 300 ? 18.085 -5.138 1.282 1.00 96.44 300 ALA A N 1
ATOM 2258 C CA . ALA A 1 300 ? 17.178 -6.267 1.078 1.00 96.44 300 ALA A CA 1
ATOM 2259 C C . ALA A 1 300 ? 16.072 -5.941 0.060 1.00 96.44 300 ALA A C 1
ATOM 2261 O O . ALA A 1 300 ? 15.621 -6.825 -0.663 1.00 96.44 300 ALA A O 1
ATOM 2262 N N . ALA A 1 301 ? 15.637 -4.679 0.008 1.00 96.88 301 ALA A N 1
ATOM 2263 C CA . ALA A 1 301 ? 14.631 -4.193 -0.929 1.00 96.88 301 ALA A CA 1
ATOM 2264 C C . ALA A 1 301 ? 14.733 -2.673 -1.107 1.00 96.88 301 ALA A C 1
ATOM 2266 O O . ALA A 1 301 ? 15.292 -1.971 -0.258 1.00 96.88 301 ALA A O 1
ATOM 2267 N N . PHE A 1 302 ? 14.138 -2.173 -2.188 1.00 96.75 302 PHE A N 1
ATOM 2268 C CA . PHE A 1 302 ? 13.978 -0.750 -2.468 1.00 96.75 302 PHE A CA 1
ATOM 2269 C C . PHE A 1 302 ? 12.521 -0.449 -2.814 1.00 96.75 302 PHE A C 1
ATOM 2271 O O . PHE A 1 302 ? 11.849 -1.278 -3.425 1.00 96.75 302 PHE A O 1
ATOM 2278 N N . ALA A 1 303 ? 12.055 0.741 -2.449 1.00 96.44 303 ALA A N 1
ATOM 2279 C CA . ALA A 1 303 ? 10.740 1.250 -2.822 1.00 96.44 303 ALA A CA 1
ATOM 2280 C C . ALA A 1 303 ? 10.851 2.715 -3.240 1.00 96.44 303 ALA A C 1
ATOM 2282 O O . ALA A 1 303 ? 11.660 3.464 -2.690 1.00 96.44 303 ALA A O 1
ATOM 2283 N N . THR A 1 304 ? 10.042 3.126 -4.211 1.00 94.50 304 THR A N 1
ATOM 2284 C CA . THR A 1 304 ? 10.075 4.481 -4.767 1.00 94.50 304 THR A CA 1
ATOM 2285 C C . THR A 1 304 ? 8.673 5.013 -5.001 1.00 94.50 304 THR A C 1
ATOM 2287 O O . THR A 1 304 ? 7.813 4.265 -5.458 1.00 94.50 304 THR A O 1
ATOM 2290 N N . SER A 1 305 ? 8.468 6.300 -4.734 1.00 92.38 305 SER A N 1
ATOM 2291 C CA . SER A 1 305 ? 7.228 7.028 -5.020 1.00 92.38 305 SER A CA 1
ATOM 2292 C C . SER A 1 305 ? 7.569 8.487 -5.293 1.00 92.38 305 SER A C 1
ATOM 2294 O O . SER A 1 305 ? 8.191 9.136 -4.456 1.00 92.38 305 SER A O 1
ATOM 2296 N N . GLY A 1 306 ? 7.240 8.997 -6.483 1.00 89.25 306 GLY A N 1
ATOM 2297 C CA . GLY A 1 306 ? 7.654 10.337 -6.908 1.00 89.25 306 GLY A CA 1
ATOM 2298 C C . GLY A 1 306 ? 9.168 10.540 -6.763 1.00 89.25 306 GLY A C 1
ATOM 2299 O O . GLY A 1 306 ? 9.960 9.785 -7.341 1.00 89.25 306 GLY A O 1
ATOM 2300 N N . ASP A 1 307 ? 9.555 11.534 -5.963 1.00 89.19 307 ASP A N 1
ATOM 2301 C CA . ASP A 1 307 ? 10.951 11.858 -5.643 1.00 89.19 307 ASP A CA 1
ATOM 2302 C C . ASP A 1 307 ? 11.530 11.057 -4.463 1.00 89.19 307 ASP A C 1
ATOM 2304 O O . ASP A 1 307 ? 12.736 11.138 -4.199 1.00 89.19 307 ASP A O 1
ATOM 2308 N N . HIS A 1 308 ? 10.709 10.261 -3.776 1.00 92.44 308 HIS A N 1
ATOM 2309 C CA . HIS A 1 308 ? 11.121 9.482 -2.615 1.00 92.44 308 HIS A CA 1
ATOM 2310 C C . HIS A 1 308 ? 11.727 8.142 -3.008 1.00 92.44 308 HIS A C 1
ATOM 2312 O O . HIS A 1 308 ? 11.251 7.436 -3.902 1.00 92.44 308 HIS A O 1
ATOM 2318 N N . LEU A 1 309 ? 12.779 7.778 -2.282 1.00 95.50 309 LEU A N 1
ATOM 2319 C CA . LEU A 1 309 ? 13.470 6.504 -2.396 1.00 95.50 309 LEU A CA 1
ATOM 2320 C C . LEU A 1 309 ? 13.723 5.968 -0.989 1.00 95.50 309 LEU A C 1
ATOM 2322 O O . LEU A 1 309 ? 14.361 6.623 -0.164 1.00 95.50 309 LEU A O 1
ATOM 2326 N N . TYR A 1 310 ? 13.272 4.745 -0.750 1.00 97.00 310 TYR A N 1
ATOM 2327 C CA . TYR A 1 310 ? 13.449 4.029 0.502 1.00 97.00 310 TYR A CA 1
ATOM 2328 C C . TYR A 1 310 ? 14.232 2.744 0.261 1.00 97.00 310 TYR A C 1
ATOM 2330 O O . TYR A 1 310 ? 14.155 2.138 -0.812 1.00 97.00 310 TYR A O 1
ATOM 2338 N N . ARG A 1 311 ? 14.972 2.309 1.279 1.00 97.44 311 ARG A N 1
ATOM 2339 C CA . ARG A 1 311 ? 15.638 1.005 1.299 1.00 97.44 311 ARG A CA 1
ATOM 2340 C C . ARG A 1 311 ? 15.320 0.258 2.584 1.00 97.44 311 ARG A C 1
ATOM 2342 O O . ARG A 1 311 ? 15.285 0.862 3.656 1.00 97.44 311 ARG A O 1
ATOM 2349 N N . LEU A 1 312 ? 15.148 -1.051 2.467 1.00 97.62 312 LEU A N 1
ATOM 2350 C CA . LEU A 1 312 ? 15.096 -1.976 3.593 1.00 97.62 312 LEU A CA 1
ATOM 2351 C C . LEU A 1 312 ? 16.514 -2.476 3.865 1.00 97.62 312 LEU A C 1
ATOM 2353 O O . LEU A 1 312 ? 17.160 -3.017 2.964 1.00 97.62 312 LEU A O 1
ATOM 2357 N N . ALA A 1 313 ? 17.013 -2.286 5.082 1.00 95.44 313 ALA A N 1
ATOM 2358 C CA . ALA A 1 313 ? 18.348 -2.734 5.457 1.00 95.44 313 ALA A CA 1
ATOM 2359 C C . ALA A 1 313 ? 18.530 -4.249 5.210 1.00 95.44 313 ALA A C 1
ATOM 2361 O O . ALA A 1 313 ? 17.552 -4.996 5.272 1.00 95.44 313 ALA A O 1
ATOM 2362 N N . PRO A 1 314 ? 19.759 -4.727 4.927 1.00 94.50 314 PRO A N 1
ATOM 2363 C CA . PRO A 1 314 ? 20.014 -6.147 4.666 1.00 94.50 314 PRO A CA 1
ATOM 2364 C C . PRO A 1 314 ? 19.535 -7.096 5.776 1.00 94.50 314 PRO A C 1
ATOM 2366 O O . PRO A 1 314 ? 19.112 -8.210 5.485 1.00 94.50 314 PRO A O 1
ATOM 2369 N N . ASP A 1 315 ? 19.555 -6.641 7.031 1.00 93.56 315 ASP A N 1
ATOM 2370 C CA . ASP A 1 315 ? 19.057 -7.375 8.203 1.00 93.56 315 ASP A CA 1
ATOM 2371 C C . ASP A 1 315 ? 17.526 -7.370 8.342 1.00 93.56 315 ASP A C 1
ATOM 2373 O O . ASP A 1 315 ? 16.987 -8.016 9.240 1.00 93.56 315 ASP A O 1
ATOM 2377 N N . ARG A 1 316 ? 16.830 -6.634 7.464 1.00 95.19 316 ARG A N 1
ATOM 2378 C CA . ARG A 1 316 ? 15.375 -6.463 7.426 1.00 95.19 316 ARG A CA 1
ATOM 2379 C C . ARG A 1 316 ? 14.775 -5.827 8.685 1.00 95.19 316 ARG A C 1
ATOM 2381 O O . ARG A 1 316 ? 13.574 -5.949 8.910 1.00 95.19 316 ARG A O 1
ATOM 2388 N N . ARG A 1 317 ? 15.576 -5.123 9.492 1.00 93.50 317 ARG A N 1
ATOM 2389 C CA . ARG A 1 317 ? 15.160 -4.533 10.785 1.00 93.50 317 ARG A CA 1
ATOM 2390 C C . ARG A 1 317 ? 15.230 -3.009 10.831 1.00 93.50 317 ARG A C 1
ATOM 2392 O O . ARG A 1 317 ? 15.070 -2.418 11.898 1.00 93.50 317 ARG A O 1
ATOM 2399 N N . SER A 1 318 ? 15.459 -2.360 9.691 1.00 94.19 318 SER A N 1
ATOM 2400 C CA . SER A 1 318 ? 15.280 -0.914 9.552 1.00 94.19 318 SER A CA 1
ATOM 2401 C C . SER A 1 318 ? 14.950 -0.504 8.120 1.00 94.19 318 SER A C 1
ATOM 2403 O O . SER A 1 318 ? 15.490 -1.062 7.163 1.00 94.19 318 SER A O 1
ATOM 2405 N N . VAL A 1 319 ? 14.084 0.495 7.972 1.00 96.75 319 VAL A N 1
ATOM 2406 C CA . VAL A 1 319 ? 13.863 1.211 6.711 1.00 96.75 319 VAL A CA 1
ATOM 2407 C C . VAL A 1 319 ? 14.591 2.540 6.773 1.00 96.75 319 VAL A C 1
ATOM 2409 O O . VAL A 1 319 ? 14.702 3.171 7.825 1.00 96.75 319 VAL A O 1
ATOM 2412 N N . GLN A 1 320 ? 15.113 2.978 5.636 1.00 95.94 320 GLN A N 1
ATOM 2413 C CA . GLN A 1 320 ? 15.856 4.224 5.539 1.00 95.94 320 GLN A CA 1
ATOM 2414 C C . GLN A 1 320 ? 15.380 5.010 4.324 1.00 95.94 320 GLN A C 1
ATOM 2416 O O . GLN A 1 320 ? 15.191 4.432 3.254 1.00 95.94 320 GLN A O 1
ATOM 2421 N N . ALA A 1 321 ? 15.208 6.319 4.487 1.00 95.31 321 ALA A N 1
ATOM 2422 C CA . ALA A 1 321 ? 14.842 7.234 3.412 1.00 95.31 321 ALA A CA 1
ATOM 2423 C C . ALA A 1 321 ? 16.087 7.903 2.836 1.00 95.31 321 ALA A C 1
ATOM 2425 O O . ALA A 1 321 ? 16.952 8.371 3.581 1.00 95.31 321 ALA A O 1
ATOM 2426 N N . PHE A 1 322 ? 16.167 7.986 1.515 1.00 94.00 322 PHE A N 1
ATOM 2427 C CA . PHE A 1 322 ? 17.172 8.784 0.834 1.00 94.00 322 PHE A CA 1
ATOM 2428 C C . PHE A 1 322 ? 16.770 10.258 0.896 1.00 94.00 322 PHE A C 1
ATOM 2430 O O . PHE A 1 322 ? 15.781 10.668 0.293 1.00 94.00 322 PHE A O 1
ATOM 2437 N N . VAL A 1 323 ? 17.536 11.062 1.627 1.00 90.00 323 VAL A N 1
ATOM 2438 C CA . VAL A 1 323 ? 17.248 12.480 1.849 1.00 90.00 323 VAL A CA 1
ATOM 2439 C C . VAL A 1 323 ? 18.323 13.327 1.185 1.00 90.00 323 VAL A C 1
ATOM 2441 O O . VAL A 1 323 ? 19.524 13.079 1.318 1.00 90.00 323 VAL A O 1
ATOM 2444 N N . ARG A 1 324 ? 17.885 14.376 0.484 1.00 84.25 324 ARG A N 1
ATOM 2445 C CA . ARG A 1 324 ? 18.771 15.374 -0.113 1.00 84.25 324 ARG A CA 1
ATOM 2446 C C . ARG A 1 324 ? 18.704 16.676 0.678 1.00 84.25 324 ARG A C 1
ATOM 2448 O O . ARG A 1 324 ? 17.676 17.346 0.697 1.00 84.25 324 ARG A O 1
ATOM 2455 N N . ARG A 1 325 ? 19.820 17.070 1.290 1.00 77.81 325 ARG A N 1
ATOM 2456 C CA . ARG A 1 325 ? 19.970 18.341 2.017 1.00 77.81 325 ARG A CA 1
ATOM 2457 C C . ARG A 1 325 ? 20.968 19.232 1.284 1.00 77.81 325 ARG A C 1
ATOM 2459 O O . ARG A 1 325 ? 22.172 19.203 1.534 1.00 77.81 325 ARG A O 1
ATOM 2466 N N . GLY A 1 326 ? 20.457 20.002 0.323 1.00 77.06 326 GLY A N 1
ATOM 2467 C CA . GLY A 1 326 ? 21.280 20.806 -0.583 1.00 77.06 326 GLY A CA 1
ATOM 2468 C C . GLY A 1 326 ? 22.158 19.924 -1.476 1.00 77.06 326 GLY A C 1
ATOM 2469 O O . GLY A 1 326 ? 21.653 19.206 -2.345 1.00 77.06 326 GLY A O 1
ATOM 2470 N N . VAL A 1 327 ? 23.476 19.987 -1.264 1.00 71.94 327 VAL A N 1
ATOM 2471 C CA . VAL A 1 327 ? 24.464 19.147 -1.967 1.00 71.94 327 VAL A CA 1
ATOM 2472 C C . VAL A 1 327 ? 24.707 17.799 -1.284 1.00 71.94 327 VAL A C 1
ATOM 2474 O O . VAL A 1 327 ? 25.228 16.891 -1.926 1.00 71.94 327 VAL A O 1
ATOM 2477 N N . TYR A 1 328 ? 24.307 17.643 -0.019 1.00 74.06 328 TYR A N 1
ATOM 2478 C CA . TYR A 1 328 ? 24.499 16.405 0.730 1.00 74.06 328 TYR A CA 1
ATOM 2479 C C . TYR A 1 328 ? 23.379 15.407 0.439 1.00 74.06 328 TYR A C 1
ATOM 2481 O O . TYR A 1 328 ? 22.200 15.767 0.365 1.00 74.06 328 TYR A O 1
ATOM 2489 N N . GLN A 1 329 ? 23.770 14.149 0.268 1.00 82.62 329 GLN A N 1
ATOM 2490 C CA . GLN A 1 329 ? 22.883 13.006 0.081 1.00 82.62 329 GLN A CA 1
ATOM 2491 C C . GLN A 1 329 ? 23.151 12.035 1.225 1.00 82.62 329 GLN A C 1
ATOM 2493 O O . GLN A 1 329 ? 24.291 11.609 1.410 1.00 82.62 329 GLN A O 1
ATOM 2498 N N . GLU A 1 330 ? 22.124 11.709 2.002 1.00 90.44 330 GLU A N 1
ATOM 2499 C CA . GLU A 1 330 ? 22.246 10.807 3.145 1.00 90.44 330 GLU A CA 1
ATOM 2500 C C . GLU A 1 330 ? 21.060 9.847 3.227 1.00 90.44 330 GLU A C 1
ATOM 2502 O O . GLU A 1 330 ? 19.970 10.128 2.730 1.00 90.44 330 GLU A O 1
ATOM 2507 N N . TRP A 1 331 ? 21.276 8.704 3.872 1.00 92.88 331 TRP A N 1
ATOM 2508 C CA . TRP A 1 331 ? 20.209 7.774 4.217 1.00 92.88 331 TRP A CA 1
ATOM 2509 C C . TRP A 1 331 ? 19.776 8.042 5.656 1.00 92.88 331 TRP A C 1
ATOM 2511 O O . TRP A 1 331 ? 20.484 7.691 6.600 1.00 92.88 331 TRP A O 1
ATOM 2521 N N . LYS A 1 332 ? 18.615 8.676 5.827 1.00 93.19 332 LYS A N 1
ATOM 2522 C CA . LYS A 1 332 ? 18.003 8.893 7.138 1.00 93.19 332 LYS A CA 1
ATOM 2523 C C . LYS A 1 332 ? 17.401 7.577 7.618 1.00 93.19 332 LYS A C 1
ATOM 2525 O O . LYS A 1 332 ? 16.510 7.035 6.967 1.00 93.19 332 LYS A O 1
ATOM 2530 N N . ASN A 1 333 ? 17.858 7.083 8.765 1.00 93.19 333 ASN A N 1
ATOM 2531 C CA . ASN A 1 333 ? 17.261 5.907 9.387 1.00 93.19 333 ASN A CA 1
ATOM 2532 C C . ASN A 1 333 ? 15.858 6.241 9.916 1.00 93.19 333 ASN A C 1
ATOM 2534 O O . ASN A 1 333 ? 15.709 7.160 10.722 1.00 93.19 333 ASN A O 1
ATOM 2538 N N . LEU A 1 334 ? 14.849 5.504 9.453 1.00 93.88 334 LEU A N 1
ATOM 2539 C CA . LEU A 1 334 ? 13.464 5.594 9.927 1.00 93.88 334 LEU A CA 1
ATOM 2540 C C . LEU A 1 334 ? 13.169 4.552 11.016 1.00 93.88 334 LEU A C 1
ATOM 2542 O O . LEU A 1 334 ? 12.071 4.524 11.566 1.00 93.88 334 LEU A O 1
ATOM 2546 N N . GLY A 1 335 ? 14.138 3.682 11.318 1.00 92.75 335 GLY A N 1
ATOM 2547 C CA . GLY A 1 335 ? 13.965 2.576 12.247 1.00 92.75 335 GLY A CA 1
ATOM 2548 C C . GLY A 1 335 ? 13.030 1.510 11.685 1.00 92.75 335 GLY A C 1
ATOM 2549 O O . GLY A 1 335 ? 12.970 1.286 10.476 1.00 92.75 335 GLY A O 1
ATOM 2550 N N . ALA A 1 336 ? 12.327 0.839 12.581 1.00 90.50 336 ALA A N 1
ATOM 2551 C CA . ALA A 1 336 ? 11.344 -0.185 12.274 1.00 90.50 336 ALA A CA 1
ATOM 2552 C C . ALA A 1 336 ? 10.218 -0.126 13.314 1.00 90.50 336 ALA A C 1
ATOM 2554 O O . ALA A 1 336 ? 10.398 0.498 14.367 1.00 90.50 336 ALA A O 1
ATOM 2555 N N . PRO A 1 337 ? 9.075 -0.773 13.049 1.00 89.12 337 PRO A N 1
ATOM 2556 C CA . PRO A 1 337 ? 8.025 -0.904 14.044 1.00 89.12 337 PRO A CA 1
ATOM 2557 C C . PRO A 1 337 ? 8.535 -1.601 15.309 1.00 89.12 337 PRO A C 1
ATOM 2559 O O . PRO A 1 337 ? 9.229 -2.621 15.240 1.00 89.12 337 PRO A O 1
ATOM 2562 N N . ALA A 1 338 ? 8.165 -1.057 16.468 1.00 83.25 338 ALA A N 1
ATOM 2563 C CA . ALA A 1 338 ? 8.392 -1.715 17.746 1.00 83.25 338 ALA A CA 1
ATOM 2564 C C . ALA A 1 338 ? 7.460 -2.928 17.866 1.00 83.25 338 ALA A C 1
ATOM 2566 O O . ALA A 1 338 ? 6.261 -2.819 17.598 1.00 83.25 338 ALA A O 1
ATOM 2567 N N . ALA A 1 339 ? 7.994 -4.074 18.289 1.00 75.81 339 ALA A N 1
ATOM 2568 C CA . ALA A 1 339 ? 7.161 -5.213 18.647 1.00 75.81 339 ALA A CA 1
ATOM 2569 C C . ALA A 1 339 ? 6.470 -4.919 19.983 1.00 75.81 339 ALA A C 1
ATOM 2571 O O . ALA A 1 339 ? 7.106 -4.940 21.034 1.00 75.81 339 ALA A O 1
ATOM 2572 N N . VAL A 1 340 ? 5.171 -4.634 19.941 1.00 77.25 340 VAL A N 1
ATOM 2573 C CA . VAL A 1 340 ? 4.350 -4.491 21.146 1.00 77.25 340 VAL A CA 1
ATOM 2574 C C . VAL A 1 340 ? 3.515 -5.758 21.300 1.00 77.25 340 VAL A C 1
ATOM 2576 O O . VAL A 1 340 ? 2.822 -6.123 20.348 1.00 77.25 340 VAL A O 1
ATOM 2579 N N . PRO A 1 341 ? 3.587 -6.455 22.451 1.00 79.62 341 PRO A N 1
ATOM 2580 C CA . PRO A 1 341 ? 2.728 -7.601 22.712 1.00 79.62 341 PRO A CA 1
ATOM 2581 C C . PRO A 1 341 ? 1.255 -7.216 22.555 1.00 79.62 341 PRO A C 1
ATOM 2583 O O . PRO A 1 341 ? 0.814 -6.208 23.108 1.00 79.62 341 PRO A O 1
ATOM 2586 N N . ALA A 1 342 ? 0.505 -8.016 21.798 1.00 82.94 342 ALA A N 1
ATOM 2587 C CA . ALA A 1 342 ? -0.933 -7.831 21.677 1.00 82.94 342 ALA A CA 1
ATOM 2588 C C . ALA A 1 342 ? -1.604 -8.075 23.035 1.00 82.94 342 ALA A C 1
ATOM 2590 O O . ALA A 1 342 ? -1.265 -9.031 23.739 1.00 82.94 342 ALA A O 1
ATOM 2591 N N . ALA A 1 343 ? -2.564 -7.224 23.386 1.00 90.56 343 ALA A N 1
ATOM 2592 C CA . ALA A 1 343 ? -3.404 -7.437 24.551 1.00 90.56 343 ALA A CA 1
ATOM 2593 C C . ALA A 1 343 ? -4.278 -8.679 24.335 1.00 90.56 343 ALA A C 1
ATOM 2595 O O . ALA A 1 343 ? -4.793 -8.924 23.239 1.00 90.56 343 ALA A O 1
ATOM 2596 N N . SER A 1 344 ? -4.484 -9.458 25.392 1.00 93.94 344 SER A N 1
ATOM 2597 C CA . SER A 1 344 ? -5.436 -10.564 25.367 1.00 93.94 344 SER A CA 1
ATOM 2598 C C . SER A 1 344 ? -6.866 -10.056 25.113 1.00 93.94 344 SER A C 1
ATOM 2600 O O . SER A 1 344 ? -7.191 -8.906 25.435 1.00 93.94 344 SER A O 1
ATOM 2602 N N . PRO A 1 345 ? -7.779 -10.908 24.606 1.00 94.12 345 PRO A N 1
ATOM 2603 C CA . PRO A 1 345 ? -9.185 -10.533 24.447 1.00 94.12 345 PRO A CA 1
ATOM 2604 C C . PRO A 1 345 ? -9.829 -10.020 25.744 1.00 94.12 345 PRO A C 1
ATOM 2606 O O . PRO A 1 345 ? -10.654 -9.106 25.707 1.00 94.12 345 PRO A O 1
ATOM 2609 N N . ALA A 1 346 ? -9.424 -10.565 26.896 1.00 95.56 346 ALA A N 1
ATOM 2610 C CA . ALA A 1 346 ? -9.898 -10.126 28.204 1.00 95.56 346 ALA A CA 1
ATOM 2611 C C . ALA A 1 346 ? -9.406 -8.711 28.548 1.00 95.56 346 ALA A C 1
ATOM 2613 O O . ALA A 1 346 ? -10.207 -7.878 28.966 1.00 95.56 346 ALA A O 1
ATOM 2614 N N . GLU A 1 347 ? -8.125 -8.410 28.320 1.00 96.75 347 GLU A N 1
ATOM 2615 C CA . GLU A 1 347 ? -7.559 -7.070 28.532 1.00 96.75 347 GLU A CA 1
ATOM 2616 C C . GLU A 1 347 ? -8.181 -6.035 27.587 1.00 96.75 347 GLU A C 1
ATOM 2618 O O . GLU A 1 347 ? -8.557 -4.950 28.034 1.00 96.75 347 GLU A O 1
ATOM 2623 N N . LYS A 1 348 ? -8.371 -6.383 26.305 1.00 96.06 348 LYS A N 1
ATOM 2624 C CA . LYS A 1 348 ? -9.073 -5.534 25.327 1.00 96.06 348 LYS A CA 1
ATOM 2625 C C . LYS A 1 348 ? -10.492 -5.215 25.775 1.00 96.06 348 LYS A C 1
ATOM 2627 O O . LYS A 1 348 ? -10.874 -4.047 25.798 1.00 96.06 348 LYS A O 1
ATOM 2632 N N . SER A 1 349 ? -11.252 -6.236 26.162 1.00 96.50 349 SER A N 1
ATOM 2633 C CA . SER A 1 349 ? -12.631 -6.075 26.635 1.00 96.50 349 SER A CA 1
ATOM 2634 C C . SER A 1 349 ? -12.689 -5.230 27.909 1.00 96.50 349 SER A C 1
ATOM 2636 O O . SER A 1 349 ? -13.490 -4.301 28.005 1.00 96.50 349 SER A O 1
ATOM 2638 N N . ALA A 1 350 ? -11.798 -5.496 28.870 1.00 96.81 350 ALA A N 1
ATOM 2639 C CA . ALA A 1 350 ? -11.726 -4.754 30.124 1.00 96.81 350 ALA A CA 1
ATOM 2640 C C . ALA A 1 350 ? -11.415 -3.272 29.882 1.00 96.81 350 ALA A C 1
ATOM 2642 O O . ALA A 1 350 ? -12.119 -2.409 30.405 1.00 96.81 350 ALA A O 1
ATOM 2643 N N . TYR A 1 351 ? -10.419 -2.965 29.047 1.00 97.06 351 TYR A N 1
ATOM 2644 C CA . TYR A 1 351 ? -10.066 -1.586 28.725 1.00 97.06 351 TYR A CA 1
ATOM 2645 C C . TYR A 1 351 ? -11.168 -0.882 27.923 1.00 97.06 351 TYR A C 1
ATOM 2647 O O . TYR A 1 351 ? -11.543 0.237 28.274 1.00 97.06 351 TYR A O 1
ATOM 2655 N N . PHE A 1 352 ? -11.766 -1.545 26.928 1.00 97.88 352 PHE A N 1
ATOM 2656 C CA . PHE A 1 352 ? -12.922 -1.020 26.192 1.00 97.88 352 PHE A CA 1
ATOM 2657 C C . PHE A 1 352 ? -14.076 -0.640 27.128 1.00 97.88 352 PHE A C 1
ATOM 2659 O O . PHE A 1 352 ? -14.637 0.448 27.002 1.00 97.88 352 PHE A O 1
ATOM 2666 N N . ASN A 1 353 ? -14.388 -1.475 28.122 1.00 96.31 353 ASN A N 1
ATOM 2667 C CA . ASN A 1 353 ? -15.463 -1.201 29.077 1.00 96.31 353 ASN A CA 1
ATOM 2668 C C . ASN A 1 353 ? -15.206 0.046 29.936 1.00 96.31 353 ASN A C 1
ATOM 2670 O O . ASN A 1 353 ? -16.169 0.654 30.400 1.00 96.31 353 ASN A O 1
ATOM 2674 N N . THR A 1 354 ? -13.947 0.471 30.108 1.00 96.31 354 THR A N 1
ATOM 2675 C CA . THR A 1 354 ? -13.620 1.760 30.751 1.00 96.31 354 THR A CA 1
ATOM 2676 C C . THR A 1 354 ? -13.931 2.967 29.862 1.00 96.31 354 THR A C 1
ATOM 2678 O O . THR A 1 354 ? -14.202 4.052 30.374 1.00 96.31 354 THR A O 1
ATOM 2681 N N . LEU A 1 355 ? -13.917 2.777 28.538 1.00 97.50 355 LEU A N 1
ATOM 2682 C CA . LEU A 1 355 ? -14.230 3.797 27.530 1.00 97.50 355 LEU A CA 1
ATOM 2683 C C . LEU A 1 355 ? -15.732 3.818 27.185 1.00 97.50 355 LEU A C 1
ATOM 2685 O O . LEU A 1 355 ? -16.263 4.838 26.741 1.00 97.50 355 LEU A O 1
ATOM 2689 N N . ASN A 1 356 ? -16.428 2.701 27.411 1.00 97.19 356 ASN A N 1
ATOM 2690 C CA . ASN A 1 356 ? -17.864 2.533 27.191 1.00 97.19 356 ASN A CA 1
ATOM 2691 C C . ASN A 1 356 ? -18.699 2.925 28.427 1.00 97.19 356 ASN A C 1
ATOM 2693 O O . ASN A 1 356 ? -19.557 2.175 28.883 1.00 97.19 356 ASN A O 1
ATOM 2697 N N . GLN A 1 357 ? -18.416 4.088 29.017 1.00 96.50 357 GLN A N 1
ATOM 2698 C CA . GLN A 1 357 ? -19.174 4.637 30.153 1.00 96.50 357 GLN A CA 1
ATOM 2699 C C . GLN A 1 357 ? -19.585 6.083 29.897 1.00 96.50 357 GLN A C 1
ATOM 2701 O O . GLN A 1 357 ? -18.862 6.818 29.225 1.00 96.50 357 GLN A O 1
ATOM 2706 N N . GLU A 1 358 ? -20.698 6.530 30.471 1.00 95.25 358 GLU A N 1
ATOM 2707 C CA . GLU A 1 358 ? -21.054 7.949 30.489 1.00 95.25 358 GLU A CA 1
ATOM 2708 C C . GLU A 1 358 ? -20.098 8.786 31.358 1.00 95.25 358 GLU A C 1
ATOM 2710 O O . GLU A 1 358 ? -19.336 8.283 32.188 1.00 95.25 358 GLU A O 1
ATOM 2715 N N . GLY A 1 359 ? -20.153 10.105 31.170 1.00 95.19 359 GLY A N 1
ATOM 2716 C CA . GLY A 1 359 ? -19.489 11.066 32.045 1.00 95.19 359 GLY A CA 1
ATOM 2717 C C . GLY A 1 359 ? -18.075 11.483 31.629 1.00 95.19 359 GLY A C 1
ATOM 2718 O O . GLY A 1 359 ? -17.439 10.944 30.719 1.00 95.19 359 GLY A O 1
ATOM 2719 N N . ALA A 1 360 ? -17.579 12.512 32.322 1.00 95.25 360 ALA A N 1
ATOM 2720 C CA . ALA A 1 360 ? -16.354 13.223 31.958 1.00 95.25 360 ALA A CA 1
ATOM 2721 C C . ALA A 1 360 ? -15.083 12.360 32.050 1.00 95.25 360 ALA A C 1
ATOM 2723 O O . ALA A 1 360 ? -14.158 12.553 31.261 1.00 95.25 360 ALA A O 1
ATOM 2724 N N . ALA A 1 361 ? -15.028 11.409 32.989 1.00 96.19 361 ALA A N 1
ATOM 2725 C CA . ALA A 1 361 ? -13.863 10.544 33.179 1.00 96.19 361 ALA A CA 1
ATOM 2726 C C . ALA A 1 361 ? -13.623 9.639 31.959 1.00 96.19 361 ALA A C 1
ATOM 2728 O O . ALA A 1 361 ? -12.532 9.653 31.388 1.00 96.19 361 ALA A O 1
ATOM 2729 N N . SER A 1 362 ? -14.665 8.934 31.515 1.00 97.25 362 SER A N 1
ATOM 2730 C CA . SER A 1 362 ? -14.645 8.084 30.320 1.00 97.25 362 SER A CA 1
ATOM 2731 C C . SER A 1 362 ? -14.344 8.886 29.053 1.00 97.25 362 SER A C 1
ATOM 2733 O O . SER A 1 362 ? -13.438 8.538 28.295 1.00 97.25 362 SER A O 1
ATOM 2735 N N . ARG A 1 363 ? -14.994 10.048 28.878 1.00 95.62 363 ARG A N 1
ATOM 2736 C CA . ARG A 1 363 ? -14.713 10.954 27.751 1.00 95.62 363 ARG A CA 1
ATOM 2737 C C . ARG A 1 363 ? -13.245 11.364 27.692 1.00 95.62 363 ARG A C 1
ATOM 2739 O O . ARG A 1 363 ? -12.629 11.339 26.626 1.00 95.62 363 ARG A O 1
ATOM 2746 N N . LYS A 1 364 ? -12.669 11.737 28.840 1.00 96.00 364 LYS A N 1
ATOM 2747 C CA . LYS A 1 364 ? -11.258 12.123 28.952 1.00 96.00 364 LYS A CA 1
ATOM 2748 C C . LYS A 1 364 ? -10.330 10.949 28.635 1.00 96.00 364 LYS A C 1
ATOM 2750 O O . LYS A 1 364 ? -9.348 11.149 27.922 1.00 96.00 364 LYS A O 1
ATOM 2755 N N . ALA A 1 365 ? -10.639 9.752 29.134 1.00 96.62 365 ALA A N 1
ATOM 2756 C CA . ALA A 1 365 ? -9.869 8.540 28.862 1.00 96.62 365 ALA A CA 1
ATOM 2757 C C . ALA A 1 365 ? -9.890 8.182 27.368 1.00 96.62 365 ALA A C 1
ATOM 2759 O O . ALA A 1 365 ? -8.830 8.008 26.767 1.00 96.62 365 ALA A O 1
ATOM 2760 N N . TRP A 1 366 ? -11.071 8.183 26.743 1.00 97.50 366 TRP A N 1
ATOM 2761 C CA . TRP A 1 366 ? -11.213 7.940 25.307 1.00 97.50 366 TRP A CA 1
ATOM 2762 C C . TRP A 1 366 ? -10.466 8.984 24.476 1.00 97.50 366 TRP A C 1
ATOM 2764 O O . TRP A 1 366 ? -9.741 8.632 23.547 1.00 97.50 366 TRP A O 1
ATOM 2774 N N . LYS A 1 367 ? -10.567 10.272 24.836 1.00 95.50 367 LYS A N 1
ATOM 2775 C CA . LYS A 1 367 ? -9.833 11.334 24.137 1.00 95.50 367 LYS A CA 1
ATOM 2776 C C . LYS A 1 367 ? -8.320 11.124 24.227 1.00 95.50 367 LYS A C 1
ATOM 2778 O O . LYS A 1 367 ? -7.632 11.285 23.223 1.00 95.50 367 LYS A O 1
ATOM 2783 N N . ALA A 1 368 ? -7.802 10.749 25.397 1.00 95.44 368 ALA A N 1
ATOM 2784 C CA . ALA A 1 368 ? -6.381 10.457 25.570 1.00 95.44 368 ALA A CA 1
ATOM 2785 C C . ALA A 1 368 ? -5.934 9.257 24.720 1.00 95.44 368 ALA A C 1
ATOM 2787 O O . ALA A 1 368 ? -4.894 9.332 24.066 1.00 95.44 368 ALA A O 1
ATOM 2788 N N . ALA A 1 369 ? -6.738 8.191 24.674 1.00 94.81 369 ALA A N 1
ATOM 2789 C CA . ALA A 1 369 ? -6.480 7.024 23.834 1.00 94.81 369 ALA A CA 1
ATOM 2790 C C . ALA A 1 369 ? -6.489 7.388 22.336 1.00 94.81 369 ALA A C 1
ATOM 2792 O O . ALA A 1 369 ? -5.560 7.041 21.607 1.00 94.81 369 ALA A O 1
ATOM 2793 N N . ARG A 1 370 ? -7.459 8.196 21.892 1.00 92.94 370 ARG A N 1
ATOM 2794 C CA . ARG A 1 370 ? -7.514 8.712 20.516 1.00 92.94 370 ARG A CA 1
ATOM 2795 C C . ARG A 1 370 ? -6.314 9.594 20.172 1.00 92.94 370 ARG A C 1
ATOM 2797 O O . ARG A 1 370 ? -5.771 9.496 19.074 1.00 92.94 370 ARG A O 1
ATOM 2804 N N . ASP A 1 371 ? -5.898 10.465 21.087 1.00 91.12 371 ASP A N 1
ATOM 2805 C CA . ASP A 1 371 ? -4.726 11.324 20.896 1.00 91.12 371 ASP A CA 1
ATOM 2806 C C . ASP A 1 371 ? -3.433 10.493 20.820 1.00 91.12 371 ASP A C 1
ATOM 2808 O O . ASP A 1 371 ? -2.521 10.854 20.074 1.00 91.12 371 ASP A O 1
ATOM 2812 N N . ALA A 1 372 ? -3.350 9.375 21.549 1.00 90.06 372 ALA A N 1
ATOM 2813 C CA . ALA A 1 372 ? -2.235 8.438 21.450 1.00 90.06 372 ALA A CA 1
ATOM 2814 C C . ALA A 1 372 ? -2.222 7.715 20.094 1.00 90.06 372 ALA A C 1
ATOM 2816 O O . ALA A 1 372 ? -1.190 7.704 19.420 1.00 90.06 372 ALA A O 1
ATOM 2817 N N . HIS A 1 373 ? -3.381 7.223 19.648 1.00 87.38 373 HIS A N 1
ATOM 2818 C CA . HIS A 1 373 ? -3.548 6.629 18.322 1.00 87.38 373 HIS A CA 1
ATOM 2819 C C . HIS A 1 373 ? -3.116 7.592 17.203 1.00 87.38 373 HIS A C 1
ATOM 2821 O O . HIS A 1 373 ? -2.313 7.231 16.346 1.00 87.38 373 HIS A O 1
ATOM 2827 N N . ARG A 1 374 ? -3.557 8.858 17.254 1.00 84.69 374 ARG A N 1
ATOM 2828 C CA . ARG A 1 374 ? -3.169 9.909 16.289 1.00 84.69 374 ARG A CA 1
ATOM 2829 C C . ARG A 1 374 ? -1.673 10.221 16.277 1.00 84.69 374 ARG A C 1
ATOM 2831 O O . ARG A 1 374 ? -1.164 10.735 15.289 1.00 84.69 374 ARG A O 1
ATOM 2838 N N . LYS A 1 375 ? -0.964 9.934 17.370 1.00 84.56 375 LYS A N 1
ATOM 2839 C CA . LYS A 1 375 ? 0.497 10.070 17.471 1.00 84.56 375 LYS A CA 1
ATOM 2840 C C . LYS A 1 375 ? 1.240 8.810 17.017 1.00 84.56 375 LYS A C 1
ATOM 2842 O O . LYS A 1 375 ? 2.443 8.713 17.261 1.00 84.56 375 LYS A O 1
ATOM 2847 N N . ALA A 1 376 ? 0.538 7.858 16.395 1.00 82.25 376 ALA A N 1
ATOM 2848 C CA . ALA A 1 376 ? 1.061 6.548 16.025 1.00 82.25 376 ALA A CA 1
ATOM 2849 C C . ALA A 1 376 ? 1.699 5.813 17.218 1.00 82.25 376 ALA A C 1
ATOM 2851 O O . ALA A 1 376 ? 2.660 5.065 17.058 1.00 82.25 376 ALA A O 1
ATOM 2852 N N . ILE A 1 377 ? 1.202 6.044 18.439 1.00 84.50 377 ILE A N 1
ATOM 2853 C CA . ILE A 1 377 ? 1.595 5.208 19.574 1.00 84.50 377 ILE A CA 1
ATOM 2854 C C . ILE A 1 377 ? 0.977 3.824 19.329 1.00 84.50 377 ILE A C 1
ATOM 2856 O O . ILE A 1 377 ? -0.222 3.766 19.037 1.00 84.50 377 ILE A O 1
ATOM 2860 N N . PRO A 1 378 ? 1.761 2.730 19.411 1.00 82.88 378 PRO A N 1
ATOM 2861 C CA . PRO A 1 378 ? 1.240 1.387 19.195 1.00 82.88 378 PRO A CA 1
ATOM 2862 C C . PRO A 1 378 ? 0.007 1.106 20.058 1.00 82.88 378 PRO A C 1
ATOM 2864 O O . PRO A 1 378 ? 0.025 1.339 21.266 1.00 82.88 378 PRO A O 1
ATOM 2867 N N . ASP A 1 379 ? -1.052 0.607 19.423 1.00 85.94 379 ASP A N 1
ATOM 2868 C CA . ASP A 1 379 ? -2.294 0.214 20.082 1.00 85.94 379 ASP A CA 1
ATOM 2869 C C . ASP A 1 379 ? -2.293 -1.310 20.294 1.00 85.94 379 ASP A C 1
ATOM 2871 O O . ASP A 1 379 ? -2.593 -2.043 19.347 1.00 85.94 379 ASP A O 1
ATOM 2875 N N . PRO A 1 380 ? -1.950 -1.814 21.498 1.00 88.56 380 PRO A N 1
ATOM 2876 C CA . PRO A 1 380 ? -1.911 -3.253 21.766 1.00 88.56 380 PRO A CA 1
ATOM 2877 C C . PRO A 1 380 ? -3.299 -3.901 21.706 1.00 88.56 380 PRO A C 1
ATOM 2879 O O . PRO A 1 380 ? -3.395 -5.122 21.616 1.00 88.56 380 PRO A O 1
ATOM 2882 N N . TYR A 1 381 ? -4.369 -3.106 21.769 1.00 91.19 381 TYR A N 1
ATOM 2883 C CA . TYR A 1 381 ? -5.745 -3.584 21.729 1.00 91.19 381 TYR A CA 1
ATOM 2884 C C . TYR A 1 381 ? -6.283 -3.687 20.304 1.00 91.19 381 TYR A C 1
ATOM 2886 O O . TYR A 1 381 ? -7.320 -4.312 20.101 1.00 91.19 381 TYR A O 1
ATOM 2894 N N . GLU A 1 382 ? -5.609 -3.088 19.319 1.00 87.56 382 GLU A N 1
ATOM 2895 C CA . GLU A 1 382 ? -6.049 -3.059 17.921 1.00 87.56 382 GLU A CA 1
ATOM 2896 C C . GLU A 1 382 ? -7.506 -2.584 17.787 1.00 87.56 382 GLU A C 1
ATOM 2898 O O . GLU A 1 382 ? -8.358 -3.271 17.210 1.00 87.56 382 GLU A O 1
ATOM 2903 N N . PHE A 1 383 ? -7.842 -1.445 18.397 1.00 91.88 383 PHE A N 1
ATOM 2904 C CA . PHE A 1 383 ? -9.177 -0.883 18.223 1.00 91.88 383 PHE A CA 1
ATOM 2905 C C . PHE A 1 383 ? -9.353 -0.297 16.817 1.00 91.88 383 PHE A C 1
ATOM 2907 O O . PHE A 1 383 ? -8.417 0.194 16.179 1.00 91.88 383 PHE A O 1
ATOM 2914 N N . ARG A 1 384 ? -10.595 -0.304 16.332 1.00 89.56 384 ARG A N 1
ATOM 2915 C CA . ARG A 1 384 ? -11.005 0.411 15.123 1.00 89.56 384 ARG A CA 1
ATOM 2916 C C . ARG A 1 384 ? -11.268 1.878 15.442 1.00 89.56 384 ARG A C 1
ATOM 2918 O O . ARG A 1 384 ? -12.244 2.209 16.110 1.00 89.56 384 ARG A O 1
ATOM 2925 N N . TRP A 1 385 ? -10.388 2.746 14.953 1.00 90.56 385 TRP A N 1
ATOM 2926 C CA . TRP A 1 385 ? -10.428 4.194 15.195 1.00 90.56 385 TRP A CA 1
ATOM 2927 C C . TRP A 1 385 ? -11.075 5.007 14.062 1.00 90.56 385 TRP A C 1
ATOM 2929 O O . TRP A 1 385 ? -11.299 6.206 14.238 1.00 90.56 385 TRP A O 1
ATOM 2939 N N . SER A 1 386 ? -11.387 4.359 12.932 1.00 84.19 386 SER A N 1
ATOM 2940 C CA . SER A 1 386 ? -12.074 4.949 11.776 1.00 84.19 386 SER A CA 1
ATOM 2941 C C . SER A 1 386 ? -13.397 5.604 12.183 1.00 84.19 386 SER A C 1
ATOM 2943 O O . SER A 1 386 ? -14.177 4.995 12.922 1.00 84.19 386 SER A O 1
ATOM 2945 N N . THR A 1 387 ? -13.681 6.790 11.654 1.00 86.69 387 THR A N 1
ATOM 2946 C CA . THR A 1 387 ? -14.926 7.525 11.905 1.00 86.69 387 THR A CA 1
ATOM 2947 C C . THR A 1 387 ? -15.373 8.222 10.629 1.00 86.69 387 THR A C 1
ATOM 2949 O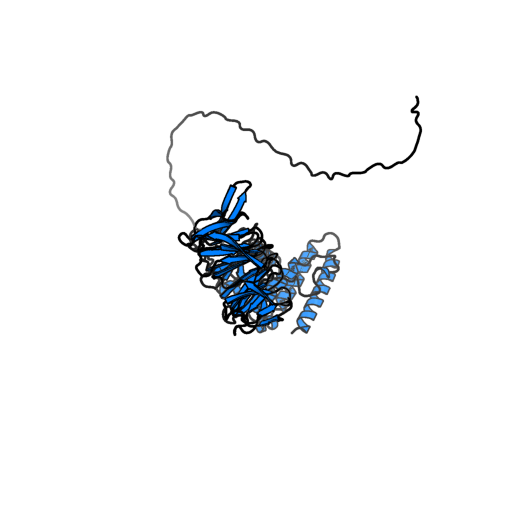 O . THR A 1 387 ? -14.579 8.869 9.955 1.00 86.69 387 THR A O 1
ATOM 2952 N N . ASP A 1 388 ? -16.652 8.097 10.314 1.00 81.38 388 ASP A N 1
ATOM 2953 C CA . ASP A 1 388 ? -17.370 8.886 9.311 1.00 81.38 388 ASP A CA 1
ATOM 2954 C C . ASP A 1 388 ? -18.134 10.052 9.964 1.00 81.38 388 ASP A C 1
ATOM 2956 O O . ASP A 1 388 ? -18.893 10.761 9.311 1.00 81.38 388 ASP A O 1
ATOM 2960 N N . PHE A 1 389 ? -17.851 10.285 11.249 1.00 84.75 389 PHE A N 1
ATOM 2961 C CA . PHE A 1 389 ? -18.441 11.278 12.130 1.00 84.75 389 PHE A CA 1
ATOM 2962 C C . PHE A 1 389 ? -19.956 11.130 12.289 1.00 84.75 389 PHE A C 1
ATOM 2964 O O . PHE A 1 389 ? -20.668 12.123 12.205 1.00 84.75 389 PHE A O 1
ATOM 2971 N N . CYS A 1 390 ? -20.417 9.934 12.664 1.00 78.62 390 CYS A N 1
ATOM 2972 C CA . CYS A 1 390 ? -21.816 9.509 12.585 1.00 78.62 390 CYS A CA 1
ATOM 2973 C C . CYS A 1 390 ? -22.277 9.410 11.122 1.00 78.62 390 CYS A C 1
ATOM 2975 O O . CYS A 1 390 ? -22.278 10.391 10.376 1.00 78.62 390 CYS A O 1
ATOM 2977 N N . SER A 1 391 ? -22.729 8.227 10.716 1.00 67.69 391 SER A N 1
ATOM 2978 C CA . SER A 1 391 ? -23.405 8.026 9.436 1.00 67.69 391 SER A CA 1
ATOM 2979 C C . SER A 1 391 ? -24.639 8.934 9.346 1.00 67.69 391 SER A C 1
ATOM 2981 O O . SER A 1 391 ? -25.487 8.887 10.229 1.00 67.69 391 SER A O 1
ATOM 2983 N N . SER A 1 392 ? -24.678 9.762 8.298 1.00 57.81 392 SER A N 1
ATOM 2984 C CA . SER A 1 392 ? -25.719 10.710 7.861 1.00 57.81 392 SER A CA 1
ATOM 2985 C C . SER A 1 392 ? -26.996 10.879 8.726 1.00 57.81 392 SER A C 1
ATOM 2987 O O . SER A 1 392 ? -27.701 9.904 8.979 1.00 57.81 392 SER A O 1
ATOM 2989 N N . PRO A 1 393 ? -27.416 12.125 9.032 1.00 56.25 393 PRO A N 1
ATOM 2990 C CA . PRO A 1 393 ? -26.837 13.381 8.555 1.00 56.25 393 PRO A CA 1
ATOM 2991 C C . PRO A 1 393 ? -25.476 13.620 9.214 1.00 56.25 393 PRO A C 1
ATOM 2993 O O . PRO A 1 393 ? -25.371 13.483 10.419 1.00 56.25 393 PRO A O 1
ATOM 2996 N N . GLY A 1 394 ? -24.427 13.943 8.448 1.00 53.03 394 GLY A N 1
ATOM 2997 C CA . GLY A 1 394 ? -23.117 14.244 9.036 1.00 53.03 394 GLY A CA 1
ATOM 2998 C C . GLY A 1 394 ? -23.187 15.486 9.943 1.00 53.03 394 GLY A C 1
ATOM 2999 O O . GLY A 1 394 ? -24.152 16.249 9.869 1.00 53.03 394 GLY A O 1
ATOM 3000 N N . PRO A 1 395 ? -22.166 15.763 10.766 1.00 48.78 395 PRO A N 1
ATOM 3001 C CA . PRO A 1 395 ? -22.178 16.844 11.756 1.00 48.78 395 PRO A CA 1
ATOM 3002 C C . PRO A 1 395 ? -22.251 18.237 11.117 1.00 48.78 395 PRO A C 1
ATOM 3004 O O . PRO A 1 395 ? -22.665 19.192 11.770 1.00 48.78 395 PRO A O 1
ATOM 3007 N N . ASP A 1 396 ? -21.967 18.341 9.818 1.00 46.38 396 ASP A N 1
ATOM 3008 C CA . ASP A 1 396 ? -22.216 19.530 8.997 1.00 46.38 396 ASP A CA 1
ATOM 3009 C C . ASP A 1 396 ? -23.725 19.867 8.886 1.00 46.38 396 ASP A C 1
ATOM 3011 O O . ASP A 1 396 ? -24.097 20.967 8.478 1.00 46.38 396 ASP A O 1
ATOM 3015 N N . ILE A 1 397 ? -24.606 18.937 9.280 1.00 49.28 397 ILE A N 1
ATOM 3016 C CA . ILE A 1 397 ? -26.074 19.020 9.223 1.00 49.28 397 ILE A CA 1
ATOM 3017 C C . ILE A 1 397 ? -26.695 19.146 10.631 1.00 49.28 397 ILE A C 1
ATOM 3019 O O . ILE A 1 397 ? -27.914 19.264 10.757 1.00 49.28 397 ILE A O 1
ATOM 3023 N N . ALA A 1 398 ? -25.902 19.299 11.703 1.00 51.12 398 ALA A N 1
ATOM 3024 C CA . ALA A 1 398 ? -26.396 19.883 12.962 1.00 51.12 398 ALA A CA 1
ATOM 3025 C C . ALA A 1 398 ? -26.617 21.407 12.793 1.00 51.12 398 ALA A C 1
ATOM 3027 O O . ALA A 1 398 ? -26.039 22.241 13.492 1.00 51.12 398 ALA A O 1
ATOM 3028 N N . PHE A 1 399 ? -27.393 21.776 11.768 1.00 52.81 399 PHE A N 1
ATOM 3029 C CA . PHE A 1 399 ? -27.715 23.128 11.309 1.00 52.81 399 PHE A CA 1
ATOM 3030 C C . PHE A 1 399 ? -26.511 24.069 11.076 1.00 52.81 399 PHE A C 1
ATOM 3032 O O . PHE A 1 399 ? -26.710 25.265 10.890 1.00 52.81 399 PHE A O 1
ATOM 3039 N N . GLY A 1 400 ? -25.270 23.561 11.062 1.00 58.22 400 GLY A N 1
ATOM 3040 C CA . GLY A 1 400 ? -24.044 24.360 10.933 1.00 58.22 400 GLY A CA 1
ATOM 3041 C C . GLY A 1 400 ? -23.722 25.252 12.143 1.00 58.22 400 GLY A C 1
ATOM 3042 O O . GLY A 1 400 ? -22.878 26.139 12.027 1.00 58.22 400 GLY A O 1
ATOM 3043 N N . ILE A 1 401 ? -24.395 25.052 13.286 1.00 69.38 401 ILE A N 1
ATOM 3044 C CA . ILE A 1 401 ? -24.295 25.934 14.468 1.00 69.38 401 ILE A CA 1
ATOM 3045 C C . ILE A 1 401 ? -23.398 25.328 15.561 1.00 69.38 401 ILE A C 1
ATOM 3047 O O . ILE A 1 401 ? -22.699 26.068 16.254 1.00 69.38 401 ILE A O 1
ATOM 3051 N N . TYR A 1 402 ? -23.381 23.997 15.700 1.00 79.31 402 TYR A N 1
ATOM 3052 C CA . TYR A 1 402 ? -22.660 23.280 16.760 1.00 79.31 402 TYR A CA 1
ATOM 3053 C C . TYR A 1 402 ? -21.779 22.163 16.186 1.00 79.31 402 TYR A C 1
ATOM 3055 O O . TYR A 1 402 ? -22.173 21.479 15.246 1.00 79.31 402 TYR A O 1
ATOM 3063 N N . ASP A 1 403 ? -20.588 21.962 16.760 1.00 82.25 403 ASP A N 1
ATOM 3064 C CA . ASP A 1 403 ? -19.624 20.950 16.307 1.00 82.25 403 ASP A CA 1
ATOM 3065 C C . ASP A 1 403 ? -19.672 19.693 17.190 1.00 82.25 403 ASP A C 1
ATOM 3067 O O . ASP A 1 403 ? -19.004 19.608 18.221 1.00 82.25 403 ASP A O 1
ATOM 3071 N N . PHE A 1 404 ? -20.439 18.688 16.762 1.00 87.50 404 PHE A N 1
ATOM 3072 C CA . PHE A 1 404 ? -20.539 17.397 17.456 1.00 87.50 404 PHE A CA 1
ATOM 3073 C C . PHE A 1 404 ? -19.555 16.330 16.947 1.00 87.50 404 PHE A C 1
ATOM 3075 O O . PHE A 1 404 ? -19.651 15.169 17.350 1.00 87.50 404 PHE A O 1
ATOM 3082 N N . ARG A 1 405 ? -18.556 16.679 16.118 1.00 87.19 405 ARG A N 1
ATOM 3083 C CA . ARG A 1 405 ? -17.620 15.698 15.519 1.00 87.19 405 ARG A CA 1
ATOM 3084 C C . ARG A 1 405 ? -16.888 14.846 16.550 1.00 87.19 405 ARG A C 1
ATOM 3086 O O . ARG A 1 405 ? -16.585 13.682 16.297 1.00 87.19 405 ARG A O 1
ATOM 3093 N N . VAL A 1 406 ? -16.571 15.406 17.717 1.00 90.12 406 VAL A N 1
ATOM 3094 C CA . VAL A 1 406 ? -15.887 14.657 18.783 1.00 90.12 406 VAL A CA 1
ATOM 3095 C C . VAL A 1 406 ? -16.813 13.611 19.404 1.00 90.12 406 VAL A C 1
ATOM 3097 O O . VAL A 1 406 ? -16.372 12.476 19.585 1.00 90.12 406 VAL A O 1
ATOM 3100 N N . ALA A 1 407 ? -18.072 13.970 19.674 1.00 92.62 407 ALA A N 1
ATOM 3101 C CA . ALA A 1 407 ? -19.085 13.053 20.195 1.00 92.62 407 ALA A CA 1
ATOM 3102 C C . ALA A 1 407 ? -19.364 11.927 19.189 1.00 92.62 407 ALA A C 1
ATOM 3104 O O . ALA A 1 407 ? -19.286 10.750 19.536 1.00 92.62 407 ALA A O 1
ATOM 3105 N N . CYS A 1 408 ? -19.553 12.289 17.919 1.00 91.44 408 CYS A N 1
ATOM 3106 C CA . CYS A 1 408 ? -19.752 11.336 16.835 1.00 91.44 408 CYS A CA 1
ATOM 3107 C C . CYS A 1 408 ? -18.587 10.366 16.661 1.00 91.44 408 CYS A C 1
ATOM 3109 O O . CYS A 1 408 ? -18.783 9.162 16.580 1.00 91.44 408 CYS A O 1
ATOM 3111 N N . ALA A 1 409 ? -17.352 10.857 16.696 1.00 92.19 409 ALA A N 1
ATOM 3112 C CA . ALA A 1 409 ? -16.206 9.971 16.577 1.00 92.19 409 ALA A CA 1
ATOM 3113 C C . ALA A 1 409 ? -16.054 8.995 17.756 1.00 92.19 409 ALA A C 1
ATOM 3115 O O . ALA A 1 409 ? -15.499 7.910 17.581 1.00 92.19 409 ALA A O 1
ATOM 3116 N N . ARG A 1 410 ? -16.516 9.361 18.959 1.00 95.56 410 ARG A N 1
ATOM 3117 C CA . ARG A 1 410 ? -16.553 8.430 20.094 1.00 95.56 410 ARG A CA 1
ATOM 3118 C C . ARG A 1 410 ? -17.663 7.405 19.936 1.00 95.56 410 ARG A C 1
ATOM 3120 O O . ARG A 1 410 ? -17.415 6.231 20.187 1.00 95.56 410 ARG A O 1
ATOM 3127 N N . HIS A 1 411 ? -18.845 7.833 19.503 1.00 93.81 411 HIS A N 1
ATOM 3128 C CA . HIS A 1 411 ? -19.953 6.937 19.169 1.00 93.81 411 HIS A CA 1
ATOM 3129 C C . HIS A 1 411 ? -19.529 5.901 18.127 1.00 93.81 411 HIS A C 1
ATOM 3131 O O . HIS A 1 411 ? -19.609 4.706 18.391 1.00 93.81 411 HIS A O 1
ATOM 3137 N N . ASP A 1 412 ? -18.925 6.358 17.034 1.00 92.69 412 ASP A N 1
ATOM 3138 C CA . ASP A 1 412 ? -18.370 5.540 15.959 1.00 92.69 412 ASP A CA 1
ATOM 3139 C C . ASP A 1 412 ? -17.359 4.503 16.445 1.00 92.69 412 ASP A C 1
ATOM 3141 O O . ASP A 1 412 ? -17.418 3.333 16.052 1.00 92.69 412 ASP A O 1
ATOM 3145 N N . PHE A 1 413 ? -16.431 4.935 17.302 1.00 95.38 413 PHE A N 1
ATOM 3146 C CA . PHE A 1 413 ? -15.455 4.062 17.940 1.00 95.38 413 PHE A CA 1
ATOM 3147 C C . PHE A 1 413 ? -16.153 2.995 18.788 1.00 95.38 413 PHE A C 1
ATOM 3149 O O . PHE A 1 413 ? -15.854 1.808 18.653 1.00 95.38 413 PHE A O 1
ATOM 3156 N N . LEU A 1 414 ? -17.092 3.392 19.648 1.00 96.31 414 LEU A N 1
ATOM 3157 C CA . LEU A 1 414 ? -17.784 2.470 20.542 1.00 96.31 414 LEU A CA 1
ATOM 3158 C C . LEU A 1 414 ? -18.648 1.468 19.760 1.00 96.31 414 LEU A C 1
ATOM 3160 O O . LEU A 1 414 ? -18.555 0.272 20.021 1.00 96.31 414 LEU A O 1
ATOM 3164 N N . TYR A 1 415 ? -19.411 1.918 18.759 1.00 93.44 415 TYR A N 1
ATOM 3165 C CA . TYR A 1 415 ? -20.261 1.070 17.910 1.00 93.44 415 TYR A CA 1
ATOM 3166 C C . TYR A 1 415 ? -19.470 -0.027 17.203 1.00 93.44 415 TYR A C 1
ATOM 3168 O O . TYR A 1 415 ? -19.881 -1.191 17.190 1.00 93.44 415 TYR A O 1
ATOM 3176 N N . ARG A 1 416 ? -18.348 0.355 16.583 1.00 92.12 416 ARG A N 1
ATOM 3177 C CA . ARG A 1 416 ? -17.505 -0.553 15.802 1.00 92.12 416 ARG A CA 1
ATOM 3178 C C . ARG A 1 416 ? -16.831 -1.569 16.719 1.00 92.12 416 ARG A C 1
ATOM 3180 O O . ARG A 1 416 ? -16.987 -2.769 16.523 1.00 92.12 416 ARG A O 1
ATOM 3187 N N . ASN A 1 417 ? -16.181 -1.092 17.779 1.00 95.44 417 ASN A N 1
ATOM 3188 C CA . ASN A 1 417 ? -15.419 -1.967 18.665 1.00 95.44 417 ASN A CA 1
ATOM 3189 C C . ASN A 1 417 ? -16.305 -2.845 19.558 1.00 95.44 417 ASN A C 1
ATOM 3191 O O . ASN A 1 417 ? -15.910 -3.968 19.848 1.00 95.44 417 ASN A O 1
ATOM 3195 N N . TYR A 1 418 ? -17.508 -2.408 19.953 1.00 96.62 418 TYR A N 1
ATOM 3196 C CA . TYR A 1 418 ? -18.427 -3.283 20.691 1.00 96.62 418 TYR A CA 1
ATOM 3197 C C . TYR A 1 418 ? -18.810 -4.504 19.850 1.00 96.62 418 TYR A C 1
ATOM 3199 O O . TYR A 1 418 ? -18.766 -5.631 20.341 1.00 96.62 418 TYR A O 1
ATOM 3207 N N . ARG A 1 419 ? -19.144 -4.296 18.569 1.00 94.81 419 ARG A N 1
ATOM 3208 C CA . ARG A 1 419 ? -19.438 -5.390 17.634 1.00 94.81 419 ARG A CA 1
ATOM 3209 C C . ARG A 1 419 ? -18.235 -6.298 17.426 1.00 94.81 419 ARG A C 1
ATOM 3211 O O . ARG A 1 419 ? -18.401 -7.512 17.439 1.00 94.81 419 ARG A O 1
ATOM 3218 N N . ASP A 1 420 ? -17.041 -5.727 17.287 1.00 93.00 420 ASP A N 1
ATOM 3219 C CA . ASP A 1 420 ? -15.819 -6.513 17.096 1.00 93.00 420 ASP A CA 1
ATOM 3220 C C . ASP A 1 420 ? -15.491 -7.382 18.324 1.00 93.00 420 ASP A C 1
ATOM 3222 O O . ASP A 1 420 ? -15.003 -8.500 18.180 1.00 93.00 420 ASP A O 1
ATOM 3226 N N . ILE A 1 421 ? -15.751 -6.879 19.536 1.00 96.00 421 ILE A N 1
ATOM 3227 C CA . ILE A 1 421 ? -15.413 -7.565 20.792 1.00 96.00 421 ILE A CA 1
ATOM 3228 C C . ILE A 1 421 ? -16.494 -8.576 21.196 1.00 96.00 421 ILE A C 1
ATOM 3230 O O . ILE A 1 421 ? -16.170 -9.688 21.610 1.00 96.00 421 ILE A O 1
ATOM 3234 N N . TYR A 1 422 ? -17.770 -8.197 21.102 1.00 96.12 422 TYR A N 1
ATOM 3235 C CA . TYR A 1 422 ? -18.887 -8.960 21.675 1.00 96.12 422 TYR A CA 1
ATOM 3236 C C . TYR A 1 422 ? -19.842 -9.552 20.626 1.00 96.12 422 TYR A C 1
ATOM 3238 O O . TYR A 1 422 ? -20.687 -10.386 20.962 1.00 96.12 422 TYR A O 1
ATOM 3246 N N . GLY A 1 423 ? -19.713 -9.158 19.358 1.00 95.88 423 GLY A N 1
ATOM 3247 C CA . GLY A 1 423 ? -20.564 -9.602 18.255 1.00 95.88 423 GLY A CA 1
ATOM 3248 C C . GLY A 1 423 ? -21.879 -8.826 18.120 1.00 95.88 423 GLY A C 1
ATOM 3249 O O . GLY A 1 423 ? -22.376 -8.205 19.061 1.00 95.88 423 GLY A O 1
ATOM 3250 N N . GLU A 1 424 ? -22.484 -8.914 16.931 1.00 93.75 424 GLU A N 1
ATOM 3251 C CA . GLU A 1 424 ? -23.712 -8.185 16.565 1.00 93.75 424 GLU A CA 1
ATOM 3252 C C . GLU A 1 424 ? -24.892 -8.497 17.500 1.00 93.75 424 GLU A C 1
ATOM 3254 O O . GLU A 1 424 ? -25.627 -7.610 17.925 1.00 93.75 424 GLU A O 1
ATOM 3259 N N . LYS A 1 425 ? -25.042 -9.762 17.912 1.00 94.62 425 LYS A N 1
ATOM 3260 C CA . LYS A 1 425 ? -26.136 -10.165 18.803 1.00 94.62 425 LYS A CA 1
ATOM 3261 C C . LYS A 1 425 ? -26.030 -9.510 20.181 1.00 94.62 425 LYS A C 1
ATOM 3263 O O . LYS A 1 425 ? -27.050 -9.102 20.734 1.00 94.62 425 LYS A O 1
ATOM 3268 N N . ALA A 1 426 ? -24.828 -9.431 20.752 1.00 95.25 426 ALA A N 1
ATOM 3269 C CA . ALA A 1 426 ? -24.628 -8.752 22.028 1.00 95.25 426 ALA A CA 1
ATOM 3270 C C . ALA A 1 426 ? -24.813 -7.244 21.863 1.00 95.25 426 ALA A C 1
ATOM 3272 O O . ALA A 1 426 ? -25.441 -6.622 22.710 1.00 95.25 426 ALA A O 1
ATOM 3273 N N . PHE A 1 427 ? -24.334 -6.680 20.752 1.00 95.19 427 PHE A N 1
ATOM 3274 C CA . PHE A 1 427 ? -24.521 -5.270 20.433 1.00 95.19 427 PHE A CA 1
ATOM 3275 C C . PHE A 1 427 ? -26.005 -4.865 20.457 1.00 95.19 427 PHE A C 1
ATOM 3277 O O . PHE A 1 427 ? -26.349 -3.878 21.096 1.00 95.19 427 PHE A O 1
ATOM 3284 N N . GLN A 1 428 ? -26.888 -5.660 19.850 1.00 92.00 428 GLN A N 1
ATOM 3285 C CA . GLN A 1 428 ? -28.322 -5.355 19.783 1.00 92.00 428 GLN A CA 1
ATOM 3286 C C . GLN A 1 428 ? -29.083 -5.639 21.091 1.00 92.00 428 GLN A C 1
ATOM 3288 O O . GLN A 1 428 ? -30.020 -4.922 21.429 1.00 92.00 428 GLN A O 1
ATOM 3293 N N . ASN A 1 429 ? -28.714 -6.697 21.824 1.00 93.00 429 ASN A N 1
ATOM 3294 C CA . ASN A 1 429 ? -29.538 -7.217 22.928 1.00 93.00 429 ASN A CA 1
ATOM 3295 C C . ASN A 1 429 ? -29.009 -6.895 24.331 1.00 93.00 429 ASN A C 1
ATOM 3297 O O . ASN A 1 429 ? -29.740 -7.054 25.309 1.00 93.00 429 ASN A O 1
ATOM 3301 N N . ASN A 1 430 ? -27.741 -6.507 24.464 1.00 93.56 430 ASN A N 1
ATOM 3302 C CA . ASN A 1 430 ? -27.160 -6.162 25.755 1.00 93.56 430 ASN A CA 1
ATOM 3303 C C . ASN A 1 430 ? -27.420 -4.673 26.049 1.00 93.56 430 ASN A C 1
ATOM 3305 O O . ASN A 1 430 ? -27.139 -3.845 25.179 1.00 93.56 430 ASN A O 1
ATOM 3309 N N . PRO A 1 431 ? -27.892 -4.299 27.255 1.00 91.94 431 PRO A N 1
ATOM 3310 C CA . PRO A 1 431 ? -28.027 -2.891 27.634 1.00 91.94 431 PRO A CA 1
ATOM 3311 C C . PRO A 1 431 ? -26.725 -2.093 27.477 1.00 91.94 431 PRO A C 1
ATOM 3313 O O . PRO A 1 431 ? -26.782 -0.909 27.163 1.00 91.94 431 PRO A O 1
ATOM 3316 N N . ASP A 1 432 ? -25.559 -2.731 27.616 1.00 92.56 432 ASP A N 1
ATOM 3317 C CA . ASP A 1 432 ? -24.253 -2.083 27.451 1.00 92.56 432 ASP A CA 1
ATOM 3318 C C . ASP A 1 432 ? -23.808 -1.921 25.985 1.00 92.56 432 ASP A C 1
ATOM 3320 O O . ASP A 1 432 ? -22.771 -1.302 25.735 1.00 92.56 432 ASP A O 1
ATOM 3324 N N . GLY A 1 433 ? -24.559 -2.489 25.037 1.00 94.12 433 GLY A N 1
ATOM 3325 C CA . GLY A 1 433 ? -24.321 -2.410 23.597 1.00 94.12 433 GLY A CA 1
ATOM 3326 C C . GLY A 1 433 ? -24.893 -1.136 22.982 1.00 94.12 433 GLY A C 1
ATOM 3327 O O . GLY A 1 433 ? -24.513 -0.027 23.352 1.00 94.12 433 GLY A O 1
ATOM 3328 N N . GLN A 1 434 ? -25.804 -1.287 22.023 1.00 92.62 434 GLN A N 1
ATOM 3329 C CA . GLN A 1 434 ? -26.374 -0.191 21.241 1.00 92.62 434 GLN A CA 1
ATOM 3330 C C . GLN A 1 434 ? -26.973 0.911 22.120 1.00 92.62 434 GLN A C 1
ATOM 3332 O O . GLN A 1 434 ? -26.629 2.080 21.958 1.00 92.62 434 GLN A O 1
ATOM 3337 N N . VAL A 1 435 ? -27.823 0.529 23.079 1.00 92.19 435 VAL A N 1
ATOM 3338 C CA . VAL A 1 435 ? -28.572 1.471 23.926 1.00 92.19 435 VAL A CA 1
ATOM 3339 C C . VAL A 1 435 ? -27.629 2.371 24.725 1.00 92.19 435 VAL A C 1
ATOM 3341 O O . VAL A 1 435 ? -27.708 3.592 24.595 1.00 92.19 435 VAL A O 1
ATOM 3344 N N . ARG A 1 436 ? -26.683 1.791 25.477 1.00 94.88 436 ARG A N 1
ATOM 3345 C CA . ARG A 1 436 ? -25.684 2.556 26.239 1.00 94.88 436 ARG A CA 1
ATOM 3346 C C . ARG A 1 436 ? -24.831 3.457 25.352 1.00 94.88 436 ARG A C 1
ATOM 3348 O O . ARG A 1 436 ? -24.517 4.580 25.739 1.00 94.88 436 ARG A O 1
ATOM 3355 N N . ILE A 1 437 ? -24.414 2.983 24.180 1.00 95.50 437 ILE A N 1
ATOM 3356 C CA . ILE A 1 437 ? -23.547 3.780 23.303 1.00 95.50 437 ILE A CA 1
ATOM 3357 C C . ILE A 1 437 ? -24.306 4.977 22.714 1.00 95.50 437 ILE A C 1
ATOM 3359 O O . ILE A 1 437 ? -23.753 6.076 22.619 1.00 95.50 437 ILE A O 1
ATOM 3363 N N . ASP A 1 438 ? -25.579 4.793 22.376 1.00 93.19 438 ASP A N 1
ATOM 3364 C CA . ASP A 1 438 ? -26.456 5.875 21.941 1.00 93.19 438 ASP A CA 1
ATOM 3365 C C . ASP A 1 438 ? -26.676 6.891 23.087 1.00 93.19 438 ASP A C 1
ATOM 3367 O O . ASP A 1 438 ? -26.575 8.104 22.878 1.00 93.19 438 ASP A O 1
ATOM 3371 N N . GLU A 1 439 ? -26.894 6.436 24.324 1.00 94.19 439 GLU A N 1
ATOM 3372 C CA . GLU A 1 439 ? -26.987 7.312 25.509 1.00 94.19 439 GLU A CA 1
ATOM 3373 C C . GLU A 1 439 ? -25.698 8.120 25.741 1.00 94.19 439 GLU A C 1
ATOM 3375 O O . GLU A 1 439 ? -25.746 9.336 25.962 1.00 94.19 439 GLU A O 1
ATOM 3380 N N . ILE A 1 440 ? -24.534 7.483 25.579 1.00 96.25 440 ILE A N 1
ATOM 3381 C CA . ILE A 1 440 ? -23.221 8.136 25.622 1.00 96.25 440 ILE A CA 1
ATOM 3382 C C . ILE A 1 440 ? -23.106 9.252 24.575 1.00 96.25 440 ILE A C 1
ATOM 3384 O O . ILE A 1 440 ? -22.609 10.334 24.903 1.00 96.25 440 ILE A O 1
ATOM 3388 N N . LEU A 1 441 ? -23.551 9.021 23.334 1.00 93.94 441 LEU A N 1
ATOM 3389 C CA . LEU A 1 441 ? -23.528 10.037 22.276 1.00 93.94 441 LEU A CA 1
ATOM 3390 C C . LEU A 1 441 ? -24.317 11.278 22.702 1.00 93.94 441 LEU A C 1
ATOM 3392 O O . LEU A 1 441 ? -23.814 12.401 22.602 1.00 93.94 441 LEU A O 1
ATOM 3396 N N . ARG A 1 442 ? -25.530 11.082 23.226 1.00 93.38 442 ARG A N 1
ATOM 3397 C CA . ARG A 1 442 ? -26.366 12.182 23.717 1.00 93.38 442 ARG A CA 1
ATOM 3398 C C . ARG A 1 442 ? -25.686 12.945 24.855 1.00 93.38 442 ARG A C 1
ATOM 3400 O O . ARG A 1 442 ? -25.619 14.175 24.804 1.00 93.38 442 ARG A O 1
ATOM 3407 N N . ALA A 1 443 ? -25.148 12.236 25.848 1.00 95.62 443 ALA A N 1
ATOM 3408 C CA . ALA A 1 443 ? -24.447 12.838 26.983 1.00 95.62 443 ALA A CA 1
ATOM 3409 C C . ALA A 1 443 ? -23.189 13.622 26.557 1.00 95.62 443 ALA A C 1
ATOM 3411 O O . ALA A 1 443 ? -22.850 14.652 27.149 1.00 95.62 443 ALA A O 1
ATOM 3412 N N . ASP A 1 444 ? -22.492 13.161 25.519 1.00 95.31 444 ASP A N 1
ATOM 3413 C CA . ASP A 1 444 ? -21.331 13.846 24.956 1.00 95.31 444 ASP A CA 1
ATOM 3414 C C . ASP A 1 444 ? -21.702 15.113 24.193 1.00 95.31 444 ASP A C 1
ATOM 3416 O O . ASP A 1 444 ? -21.069 16.145 24.419 1.00 95.31 444 ASP A O 1
ATOM 3420 N N . MET A 1 445 ? -22.755 15.082 23.375 1.00 92.12 445 MET A N 1
ATOM 3421 C CA . MET A 1 445 ? -23.264 16.294 22.724 1.00 92.12 445 MET A CA 1
ATOM 3422 C C . MET A 1 445 ? -23.731 17.331 23.747 1.00 92.12 445 MET A C 1
ATOM 3424 O O . MET A 1 445 ? -23.437 18.515 23.607 1.00 92.12 445 MET A O 1
ATOM 3428 N N . PHE A 1 446 ? -24.400 16.900 24.818 1.00 93.25 446 PHE A N 1
ATOM 3429 C CA . PHE A 1 446 ? -24.845 17.802 25.884 1.00 93.25 446 PHE A CA 1
ATOM 3430 C C . PHE A 1 446 ? -23.669 18.438 26.623 1.00 93.25 446 PHE A C 1
ATOM 3432 O O . PHE A 1 446 ? -23.735 19.605 27.003 1.00 93.25 446 PHE A O 1
ATOM 3439 N N . ALA A 1 447 ? -22.569 17.710 26.791 1.00 92.44 447 ALA A N 1
ATOM 3440 C CA . ALA A 1 447 ? -21.371 18.297 27.362 1.00 92.44 447 ALA A CA 1
ATOM 3441 C C . ALA A 1 447 ? -20.688 19.296 26.423 1.00 92.44 447 ALA A C 1
ATOM 3443 O O . ALA A 1 447 ? -20.183 20.299 26.913 1.00 92.44 447 ALA A O 1
ATOM 3444 N N . THR A 1 448 ? -20.711 19.072 25.105 1.00 89.69 448 THR A N 1
ATOM 3445 C CA . THR A 1 448 ? -20.326 20.108 24.133 1.00 89.69 448 THR A CA 1
ATOM 3446 C C . THR A 1 448 ? -21.215 21.341 24.293 1.00 89.69 448 THR A C 1
ATOM 3448 O O . THR A 1 448 ? -20.706 22.455 24.352 1.00 89.69 448 THR A O 1
ATOM 3451 N N . CYS A 1 449 ? -22.528 21.157 24.462 1.00 90.50 449 CYS A N 1
ATOM 3452 C CA . CYS A 1 449 ? -23.464 22.257 24.697 1.00 90.50 449 CYS A CA 1
ATOM 3453 C C . CYS A 1 449 ? -23.143 23.074 25.956 1.00 90.50 449 CYS A C 1
ATOM 3455 O O . CYS A 1 449 ? -23.264 24.297 25.925 1.00 90.50 449 CYS A O 1
ATOM 3457 N N . ALA A 1 450 ? -22.691 22.421 27.028 1.00 88.88 450 ALA A N 1
ATOM 3458 C CA . ALA A 1 450 ? -22.321 23.075 28.284 1.00 88.88 450 ALA A CA 1
ATOM 3459 C C . ALA A 1 450 ? -21.077 23.983 28.168 1.00 88.88 450 ALA A C 1
ATOM 3461 O O . ALA A 1 450 ? -20.842 24.820 29.036 1.00 88.88 450 ALA A O 1
ATOM 3462 N N . GLU A 1 451 ? -20.273 23.845 27.106 1.00 81.81 451 GLU A N 1
ATOM 3463 C CA . GLU A 1 451 ? -19.131 24.730 26.836 1.00 81.81 451 GLU A CA 1
ATOM 3464 C C . GLU A 1 451 ? -19.554 26.063 26.182 1.00 81.81 451 GLU A C 1
ATOM 3466 O O . GLU A 1 451 ? -18.759 27.006 26.122 1.00 81.81 451 GLU A O 1
ATOM 3471 N N . HIS A 1 452 ? -20.806 26.185 25.719 1.00 75.00 452 HIS A N 1
ATOM 3472 C CA . HIS A 1 452 ? -21.323 27.415 25.121 1.00 75.00 452 HIS A CA 1
ATOM 3473 C C . HIS A 1 452 ? -21.814 28.408 26.187 1.00 75.00 452 HIS A C 1
ATOM 3475 O O . HIS A 1 452 ? -22.664 28.104 27.019 1.00 75.00 452 HIS A O 1
ATOM 3481 N N . PHE A 1 453 ? -21.315 29.646 26.135 1.00 58.62 453 PHE A N 1
ATOM 3482 C CA . PHE A 1 453 ? -21.731 30.714 27.049 1.00 58.62 453 PHE A CA 1
ATOM 3483 C C . PHE A 1 453 ? -23.044 31.401 26.609 1.00 58.62 453 PHE A C 1
ATOM 3485 O O . PHE A 1 453 ? -23.325 31.545 25.420 1.00 58.62 453 PHE A O 1
ATOM 3492 N N . LEU A 1 454 ? -23.801 31.894 27.603 1.00 52.81 454 LEU A N 1
ATOM 3493 C CA . LEU A 1 454 ? -24.952 32.814 27.499 1.00 52.81 454 LEU A CA 1
ATOM 3494 C C . LEU A 1 454 ? -26.152 32.301 26.671 1.00 52.81 454 LEU A C 1
ATOM 3496 O O . LEU A 1 454 ? -26.348 32.684 25.521 1.00 52.81 454 LEU A O 1
ATOM 3500 N N . GLY A 1 455 ? -27.008 31.474 27.286 1.00 62.00 455 GLY A N 1
ATOM 3501 C CA . GLY A 1 455 ? -28.373 31.172 26.810 1.00 62.00 455 GLY A CA 1
ATOM 3502 C C . GLY A 1 455 ? -28.490 30.245 25.591 1.00 62.00 455 GLY A C 1
ATOM 3503 O O . GLY A 1 455 ? -29.583 29.788 25.273 1.00 62.00 455 GLY A O 1
ATOM 3504 N N . SER A 1 456 ? -27.376 29.923 24.934 1.00 76.81 456 SER A N 1
ATOM 3505 C CA . SER A 1 456 ? -27.330 29.029 23.770 1.00 76.81 456 SER A CA 1
ATOM 3506 C C . SER A 1 456 ? -27.247 27.540 24.131 1.00 76.81 456 SER A C 1
ATOM 3508 O O . SER A 1 456 ? -27.462 26.700 23.262 1.00 76.81 456 SER A O 1
ATOM 3510 N N . GLU A 1 457 ? -27.001 27.198 25.401 1.00 85.94 457 GLU A N 1
ATOM 3511 C CA . GLU A 1 457 ? -26.922 25.810 25.874 1.00 85.94 457 GLU A CA 1
ATOM 3512 C C . GLU A 1 457 ? -28.240 25.049 25.652 1.00 85.94 457 GLU A C 1
ATOM 3514 O O . GLU A 1 457 ? -28.228 23.963 25.083 1.00 85.94 457 GLU A O 1
ATOM 3519 N N . GLN A 1 458 ? -29.388 25.624 26.029 1.00 86.12 458 GLN A N 1
ATOM 3520 C CA . GLN A 1 458 ? -30.701 24.980 25.852 1.00 86.12 458 GLN A CA 1
ATOM 3521 C C . GLN A 1 458 ? -31.058 24.791 24.372 1.00 86.12 458 GLN A C 1
ATOM 3523 O O . GLN A 1 458 ? -31.620 23.764 23.982 1.00 86.12 458 GLN A O 1
ATOM 3528 N N . VAL A 1 459 ? -30.692 25.762 23.531 1.00 86.88 459 VAL A N 1
ATOM 3529 C CA . VAL A 1 459 ? -30.852 25.662 22.075 1.00 86.88 459 VAL A CA 1
ATOM 3530 C C . VAL A 1 459 ? -29.977 24.530 21.534 1.00 86.88 459 VAL A C 1
ATOM 3532 O O . VAL A 1 459 ? -30.467 23.674 20.799 1.00 86.88 459 VAL A O 1
ATOM 3535 N N . CYS A 1 460 ? -28.719 24.461 21.969 1.00 88.31 460 CYS A N 1
ATOM 3536 C CA . CYS A 1 460 ? -27.802 23.382 21.619 1.00 88.31 460 CYS A CA 1
ATOM 3537 C C . CYS A 1 460 ? -28.336 22.013 22.045 1.00 88.31 460 CYS A C 1
ATOM 3539 O O . CYS A 1 460 ? -28.358 21.087 21.240 1.00 88.31 460 CYS A O 1
ATOM 3541 N N . GLN A 1 461 ? -28.832 21.881 23.277 1.00 90.62 461 GLN A N 1
ATOM 3542 C CA . GLN A 1 461 ? -29.401 20.633 23.790 1.00 90.62 461 GLN A CA 1
ATOM 3543 C C . GLN A 1 461 ? -30.650 20.203 23.007 1.00 90.62 461 GLN A C 1
ATOM 3545 O O . GLN A 1 461 ? -30.858 19.008 22.782 1.00 90.62 461 GLN A O 1
ATOM 3550 N N . THR A 1 462 ? -31.458 21.160 22.538 1.00 88.44 462 THR A N 1
ATOM 3551 C CA . THR A 1 462 ? -32.620 20.889 21.674 1.00 88.44 462 THR A CA 1
ATOM 3552 C C . THR A 1 462 ? -32.178 20.335 20.316 1.00 88.44 462 THR A C 1
ATOM 3554 O O . THR A 1 462 ? -32.711 19.323 19.852 1.00 88.44 462 THR A O 1
ATOM 3557 N N . VAL A 1 463 ? -31.154 20.942 19.705 1.00 86.38 463 VAL A N 1
ATOM 3558 C CA . VAL A 1 463 ? -30.554 20.455 18.450 1.00 86.38 463 VAL A CA 1
ATOM 3559 C C . VAL A 1 463 ? -29.926 19.073 18.646 1.00 86.38 463 VAL A C 1
ATOM 3561 O O . VAL A 1 463 ? -30.201 18.163 17.868 1.00 86.38 463 VAL A O 1
ATOM 3564 N N . ALA A 1 464 ? -29.146 18.882 19.712 1.00 88.81 464 ALA A N 1
ATOM 3565 C CA . ALA A 1 464 ? -28.517 17.609 20.054 1.00 88.81 464 ALA A CA 1
ATOM 3566 C C . ALA A 1 464 ? -29.545 16.489 20.274 1.00 88.81 464 ALA A C 1
ATOM 3568 O O . ALA A 1 464 ? -29.332 15.365 19.828 1.00 88.81 464 ALA A O 1
ATOM 3569 N N . THR A 1 465 ? -30.673 16.785 20.928 1.00 89.38 465 THR A N 1
ATOM 3570 C CA . THR A 1 465 ? -31.758 15.809 21.133 1.00 89.38 465 THR A CA 1
ATOM 3571 C C . THR A 1 465 ? -32.400 15.415 19.806 1.00 89.38 465 THR A C 1
ATOM 3573 O O . THR A 1 465 ? -32.544 14.228 19.533 1.00 89.38 465 THR A O 1
ATOM 3576 N N . SER A 1 466 ? -32.700 16.394 18.948 1.00 85.00 466 SER A N 1
ATOM 3577 C CA . SER A 1 466 ? -33.274 16.133 17.619 1.00 85.00 466 SER A CA 1
ATOM 3578 C C . SER A 1 466 ? -32.334 15.278 16.760 1.00 85.00 466 SER A C 1
ATOM 3580 O O . SER A 1 466 ? -32.760 14.340 16.093 1.00 85.00 466 SER A O 1
ATOM 3582 N N . TYR A 1 467 ? -31.034 15.575 16.808 1.00 82.88 467 TYR A N 1
ATOM 3583 C CA . TYR A 1 467 ? -30.011 14.825 16.086 1.00 82.88 467 TYR A CA 1
ATOM 3584 C C . TYR A 1 467 ? -29.852 13.389 16.611 1.00 82.88 467 TYR A C 1
ATOM 3586 O O . TYR A 1 467 ? -29.808 12.444 15.827 1.00 82.88 467 TYR A O 1
ATOM 3594 N N . TYR A 1 468 ? -29.840 13.213 17.934 1.00 86.31 468 TYR A N 1
ATOM 3595 C CA . TYR A 1 468 ? -29.839 11.899 18.580 1.00 86.31 468 TYR A CA 1
ATOM 3596 C C . TYR A 1 468 ? -31.034 11.035 18.143 1.00 86.31 468 TYR A C 1
ATOM 3598 O O . TYR A 1 468 ? -30.859 9.865 17.804 1.00 86.31 468 TYR A O 1
ATOM 3606 N N . GLU A 1 469 ? -32.241 11.604 18.119 1.00 85.69 469 GLU A N 1
ATOM 3607 C CA . GLU A 1 469 ? -33.454 10.886 17.710 1.00 85.69 469 GLU A CA 1
ATOM 3608 C C . GLU A 1 469 ? -33.406 10.459 16.238 1.00 85.69 469 GLU A C 1
ATOM 3610 O O . GLU A 1 469 ? -33.777 9.328 15.922 1.00 85.69 469 GLU A O 1
ATOM 3615 N N . LEU A 1 470 ? -32.887 11.313 15.349 1.00 82.12 470 LEU A N 1
ATOM 3616 C CA . LEU A 1 470 ? -32.694 10.974 13.935 1.00 82.12 470 LEU A CA 1
ATOM 3617 C C . LEU A 1 470 ? -31.747 9.782 13.754 1.00 82.12 470 LEU A C 1
ATOM 3619 O O . LEU A 1 470 ? -32.083 8.840 13.036 1.00 82.12 470 LEU A O 1
ATOM 3623 N N . LEU A 1 471 ? -30.595 9.795 14.428 1.00 78.69 471 LEU A N 1
ATOM 3624 C CA . LEU A 1 471 ? -29.622 8.700 14.359 1.00 78.69 471 LEU A CA 1
ATOM 3625 C C . LEU A 1 471 ? -30.188 7.390 14.917 1.00 78.69 471 LEU A C 1
ATOM 3627 O O . LEU A 1 471 ? -29.985 6.327 14.331 1.00 78.69 471 LEU A O 1
ATOM 3631 N N . ARG A 1 472 ? -30.939 7.462 16.021 1.00 78.81 472 ARG A N 1
ATOM 3632 C CA . ARG A 1 472 ? -31.604 6.298 16.616 1.00 78.81 472 ARG A CA 1
ATOM 3633 C C . ARG A 1 472 ? -32.666 5.700 15.690 1.00 78.81 472 ARG A C 1
ATOM 3635 O O . ARG A 1 472 ? -32.787 4.484 15.613 1.00 78.81 472 ARG A O 1
ATOM 3642 N N . LEU A 1 473 ? -33.448 6.530 15.000 1.00 77.38 473 LEU A N 1
ATOM 3643 C CA . LEU A 1 473 ? -34.441 6.049 14.035 1.00 77.38 473 LEU A CA 1
ATOM 3644 C C . LEU A 1 473 ? -33.776 5.415 12.810 1.00 77.38 473 LEU A C 1
ATOM 3646 O O . LEU A 1 473 ? -34.237 4.379 12.337 1.00 77.38 473 LEU A O 1
ATOM 3650 N N . HIS A 1 474 ? -32.686 6.006 12.317 1.00 72.50 474 HIS A N 1
ATOM 3651 C CA . HIS A 1 474 ? -31.936 5.451 11.193 1.00 72.50 474 HIS A CA 1
ATOM 3652 C C . HIS A 1 474 ? -31.332 4.082 11.537 1.00 72.50 474 HIS A C 1
ATOM 3654 O O . HIS A 1 474 ? -31.515 3.133 10.780 1.00 72.50 474 HIS A O 1
ATOM 3660 N N . SER A 1 475 ? -30.717 3.943 12.716 1.00 69.62 475 SER A N 1
ATOM 3661 C CA . SER A 1 475 ? -30.131 2.669 13.154 1.00 69.62 475 SER A CA 1
ATOM 3662 C C . SER A 1 475 ? -31.165 1.5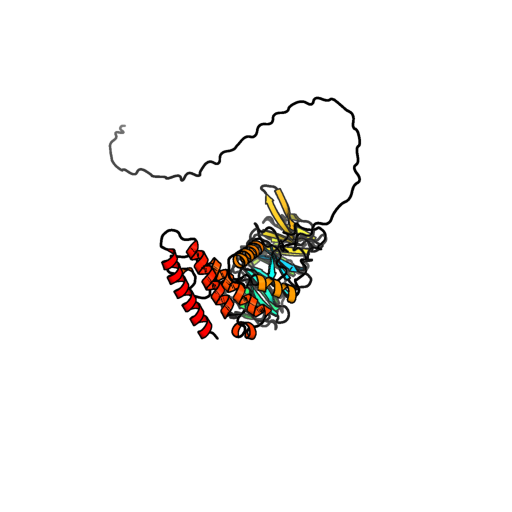61 13.386 1.00 69.62 475 SER A C 1
ATOM 3664 O O . SER A 1 475 ? -30.829 0.387 13.263 1.00 69.62 475 SER A O 1
ATOM 3666 N N . GLN A 1 476 ? -32.421 1.911 13.686 1.00 67.81 476 GLN A N 1
ATOM 3667 C CA . GLN A 1 476 ? -33.536 0.961 13.776 1.00 67.81 476 GLN A CA 1
ATOM 3668 C C . GLN A 1 476 ? -34.090 0.531 12.412 1.00 67.81 476 GLN A C 1
ATOM 3670 O O . GLN A 1 476 ? -34.719 -0.518 12.333 1.00 67.81 476 GLN A O 1
ATOM 3675 N N . ALA A 1 477 ? -33.911 1.337 11.363 1.00 60.22 477 ALA A N 1
ATOM 3676 C CA . ALA A 1 477 ? -34.405 1.033 10.020 1.00 60.22 477 ALA A CA 1
ATOM 3677 C C . ALA A 1 477 ? -33.454 0.125 9.217 1.00 60.22 477 ALA A C 1
ATOM 3679 O O . ALA A 1 477 ? -33.898 -0.534 8.279 1.00 60.22 477 ALA A O 1
ATOM 3680 N N . ASP A 1 478 ? -32.171 0.101 9.588 1.00 53.03 478 ASP A N 1
ATOM 3681 C CA . ASP A 1 478 ? -31.122 -0.687 8.927 1.00 53.03 478 ASP A CA 1
ATOM 3682 C C . ASP A 1 478 ? -30.879 -2.069 9.575 1.00 53.03 478 ASP A C 1
ATOM 3684 O O . ASP A 1 478 ? -30.086 -2.858 9.052 1.00 53.03 478 ASP A O 1
ATOM 3688 N N . GLY A 1 479 ? -31.528 -2.358 10.711 1.00 46.69 479 GLY A N 1
ATOM 3689 C CA . GLY A 1 479 ? -31.506 -3.658 11.400 1.00 46.69 479 GLY A CA 1
ATOM 3690 C C . GLY A 1 479 ? -32.718 -4.511 11.059 1.00 46.69 479 GLY A C 1
ATOM 3691 O O . GLY A 1 479 ? -32.543 -5.750 10.983 1.00 46.69 479 GLY A O 1
#

Radius of gyration: 31.42 Å; chains: 1; bounding box: 74×89×108 Å

pLDDT: mean 82.02, std 22.84, range [24.17, 98.56]

Foldseek 3Di:
DDDDDDDDDDDDDDDDDDDDDDDDDDDDDDDDDDDDDDDDDDDDDDDDDDDDDDDDDDDDPPPPPPPPPPPDPPFAFFFFDDWADEAQKIWTQGPVQQFIWIDGPPFPAIFTQDGRFDDWAYAHRWIWTQHPPFRFIWTRPPHRPRTAGQEGHFPDWHDANVWIWGQHNVQFFIWIRPPDHNDIDTQDTGFDDWADANDDWIWTQDPPQRFIWIDPSDTDGLGGHAPDWEDEPPWIWGQHNVQAFIWIGDPVVSDIDTQAGGFCDWYDYNFIWTAHNPFRFIWTRPPHRHDIDGQGGHASDWYDHHPWIWGQHNSSFWIWTFDDDPPDTDTHINGGHGDDAADDLVRLVVLLVLLLAADDRNLVSVVVVLVCVVSSNDDSSPFDQDFPQADPPHQCPLPVPFRLSSLSSSLVRLQRVCCVSPNPVCLVPPCSHVVSSLVRSLSSQLVSLVVDDDPCSVVSNVSSVVVSVVSVVVVVVVD

Sequence (479 aa):
MIPSVCHRDTGQGTSTRHRIRLPRRRTSRIACWSLVAALAGGVGWAITPTGPAPAGAAGRADTVAIAAAAASPDHPNVAMEQIVAAGDSVFALAADHQAVYEWSEGQANWQKVKGATQKLYAGGDTVYAIEQGSGDIMKYGGDPNEWNRIGGPGATFAATSKKLYGISPDHKLVMEYTGKGDVWRKVGDRAENLYTGPDKALYATNPVDKSIVKYDGKWTVVGGPGDTFAVTDNNFYGLTPDRRTVVEYDPGKNKWRRVGGPAGTIFASNTLYATNQATGDLYKYNGRPDLWNRISGPAAAFATSGDHLYRLAPDRRSVQAFVRRGVYQEWKNLGAPAAVPAASPAEKSAYFNTLNQEGAASRKAWKAARDAHRKAIPDPYEFRWSTDFCSSPGPDIAFGIYDFRVACARHDFLYRNYRDIYGEKAFQNNPDGQVRIDEILRADMFATCAEHFLGSEQVCQTVATSYYELLRLHSQADG